Protein AF-A0A0W8DA77-F1 (afdb_monomer_lite)

Organism: Phytophthora nicotianae (NCBI:txid4792)

Radius of gyration: 33.04 Å; c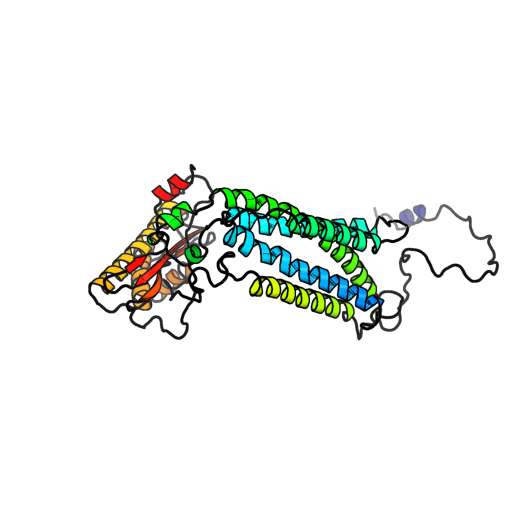hains: 1; bounding box: 84×85×84 Å

Foldseek 3Di:
DDDDPPVVVPVPPDDDDDDPPDDDDDDDDDPPDADDDDDDDPDCDPQRFQDDDAFDDCPDPVNVVLLVLLLVLLLLLQALLLLLQLQQCQFLVADVVLSVVLNVLLCVLVVCLVVLLCCLQVPADPRHRQVVLLVQLVVQLVVLVVVVVPDDQDGGQFQDLCVLADDPVPDDPVRVVSGDNCSNVCSVVVSVSSSRSSNSSSSNVSSSVVVLVVSLSNDRPVCRCVSVVSSVVSSNVSSVVSNVCCLVVSQDSSSVHCDSHNLWDFDWDFDADPDDDDFPLQVVQLVLQVVLLVVLQVVQQVCLQVVHFDFLVNSQVSSLQSNLVVCVVQQVFDPPDDSDPPVSVVSSCVFWVDRQKAWTTSDRRPDPVDDSPDTDDAATKMKGKDKTAADQPPPSHDNSNHGDIGIGMWIWGRHNNGIDTPCVVDDSDPVVSVVVVVD

pLDDT: mean 83.68, std 18.32, range [27.94, 98.62]

Secondary structure (DSSP, 8-state):
-PPPTHHHHTTS-------------------SS--------S---GGG-SSSSPPPPTTSHHHHHHHHHHHHHHHHHHHHHHHHIIIIIIIT---HHHHHHHHHHHHHHHHTHHHHHHHHHHS-BTTBSSHHHHHHHHHHHHHHHHHHHHSPPPPPSSSSGGGGGS-GGG--HHHHHT--TTSGGGTHHHHHHHHHHHHHHHHHHHHHHHHHHHHHTTS-GGGTTHHHHHHHHHHHHHHHHHHHHHHHHS-SGGGTTTTTTTT----------SSSPPPHHHHHHHHHHHHHHHHHHHHHHHHHHTT---BHHHHHHHHHHHHHHHHHHTTSS--SS-TT-HHHHHHHHHH--S-S--B-SSSTT--TTS-TTSBP-TT-EEEE--EEE--TT-TTS-GGGTT-EEE--EEEEEETTEEEETTTTS--SHHHHHHTT--

Sequence (439 aa):
MTLTDDTVKAVLEDRPSRLSDLKPTQSETAYSNLASPGKPGNIELENGALREGKPLQLLSKECIGLLAQYAGVGFLAGVIPGVIYPVLQGYLNAEGTIVVSATVLVQIPWCYKMFFGVISDCFPIMGYRRRPYMVLGWVFCVVILFIMAVMSVPDPYYGDSAMHNIDEEDWTAEQIASINESASSSAGKYVVPMMLASFGYLLCEVAADAMVVEYAQREPIEQRGRVQTAVYAVKTSFTAVGAAVIAFFMNGEEYAGCEVGGGYASDITRTWPVGGKLSSGQEMMYEFVLDVQKKCLEHLRTMIENKEPITLNELHDYSVDIMMKRMLELGILKNKSGPFSRSAIREFQKYNPTHIGHYLGMDTHDTPHVTRSAPLVPGMVVTVEPGIYLPKNDFDLPEEFRGIGIRIEDDVVITDSGIEITTTKVPKELDAMEALRYE

Structure (mmCIF, N/CA/C/O backbone):
data_AF-A0A0W8DA77-F1
#
_entry.id   AF-A0A0W8DA77-F1
#
loop_
_atom_site.group_PDB
_atom_site.id
_atom_site.type_symbol
_atom_site.label_atom_id
_atom_site.label_alt_id
_atom_site.label_comp_id
_atom_site.label_asym_id
_atom_site.label_entity_id
_atom_site.label_seq_id
_atom_site.pdbx_PDB_ins_code
_atom_site.Cartn_x
_atom_site.Cartn_y
_atom_site.Cartn_z
_atom_site.occupancy
_atom_site.B_iso_or_equiv
_atom_site.auth_seq_id
_atom_site.auth_comp_id
_atom_site.auth_asym_id
_atom_site.auth_atom_id
_atom_site.pdbx_PDB_model_num
ATOM 1 N N . MET A 1 1 ? 39.420 55.367 -14.900 1.00 38.47 1 MET A N 1
ATOM 2 C CA . MET A 1 1 ? 40.381 55.113 -15.989 1.00 38.47 1 MET A CA 1
ATOM 3 C C . MET A 1 1 ? 39.875 53.888 -16.726 1.00 38.47 1 MET A C 1
ATOM 5 O O . MET A 1 1 ? 39.906 52.795 -16.182 1.00 38.47 1 MET A O 1
ATOM 9 N N . THR A 1 2 ? 39.224 54.127 -17.856 1.00 36.66 2 THR A N 1
ATOM 10 C CA . THR A 1 2 ? 38.581 53.140 -18.726 1.00 36.66 2 THR A CA 1
ATOM 11 C C . THR A 1 2 ? 39.666 52.345 -19.447 1.00 36.66 2 THR A C 1
ATOM 13 O O . THR A 1 2 ? 40.541 52.947 -20.063 1.00 36.66 2 THR A O 1
ATOM 16 N N . LEU A 1 3 ? 39.634 51.017 -19.344 1.00 36.22 3 LEU A N 1
ATOM 17 C CA . LEU A 1 3 ? 40.482 50.138 -20.150 1.00 36.22 3 LEU A CA 1
ATOM 18 C C . LEU A 1 3 ? 39.774 49.875 -21.484 1.00 36.22 3 LEU A C 1
ATOM 20 O O . LEU A 1 3 ? 38.589 49.548 -21.501 1.00 36.22 3 LEU A O 1
ATOM 24 N N . THR A 1 4 ? 40.492 50.093 -22.583 1.00 45.09 4 THR A N 1
ATOM 25 C CA . THR A 1 4 ? 40.038 49.952 -23.970 1.00 45.09 4 THR A CA 1
ATOM 26 C C . THR A 1 4 ? 40.222 48.525 -24.503 1.00 45.09 4 THR A C 1
ATOM 28 O O . THR A 1 4 ? 41.074 47.766 -24.033 1.00 45.09 4 THR A O 1
ATOM 31 N N . ASP A 1 5 ? 39.426 48.203 -25.527 1.00 49.69 5 ASP A N 1
ATOM 32 C CA . ASP A 1 5 ? 39.249 46.908 -26.214 1.00 49.69 5 ASP A CA 1
ATOM 33 C C . ASP A 1 5 ? 40.519 46.261 -26.815 1.00 49.69 5 ASP A C 1
ATOM 35 O O . ASP A 1 5 ? 40.491 45.112 -27.257 1.00 49.69 5 ASP A O 1
ATOM 39 N N . ASP A 1 6 ? 41.662 46.946 -26.815 1.00 44.59 6 ASP A N 1
ATOM 40 C CA . ASP A 1 6 ? 42.873 46.465 -27.496 1.00 44.59 6 ASP A CA 1
ATOM 41 C C . ASP A 1 6 ? 43.703 45.471 -26.669 1.00 44.59 6 ASP A C 1
ATOM 43 O O . ASP A 1 6 ? 44.534 44.746 -27.214 1.00 44.59 6 ASP A O 1
ATOM 47 N N . THR A 1 7 ? 43.445 45.351 -25.362 1.00 41.44 7 THR A N 1
ATOM 48 C CA . THR A 1 7 ? 44.176 44.388 -24.509 1.00 41.44 7 THR A CA 1
ATOM 49 C C . THR A 1 7 ? 43.669 42.949 -24.681 1.00 41.44 7 THR A C 1
ATOM 51 O O . THR A 1 7 ? 44.394 41.998 -24.399 1.00 41.44 7 THR A O 1
ATOM 54 N N . VAL A 1 8 ? 42.441 42.765 -25.183 1.00 43.12 8 VAL A N 1
ATOM 55 C CA . VAL A 1 8 ? 41.828 41.436 -25.367 1.00 43.12 8 VAL A CA 1
ATOM 56 C C . VAL A 1 8 ? 42.231 40.800 -26.707 1.00 43.12 8 VAL A C 1
ATOM 58 O O . VAL A 1 8 ? 42.289 39.576 -26.813 1.00 43.12 8 VAL A O 1
ATOM 61 N N . LYS A 1 9 ? 42.606 41.598 -27.717 1.00 38.81 9 LYS A N 1
ATOM 62 C CA . LYS A 1 9 ? 43.038 41.087 -29.033 1.00 38.81 9 LYS A CA 1
ATOM 63 C C . LYS A 1 9 ? 44.449 40.488 -29.057 1.00 38.81 9 LYS A C 1
ATOM 65 O O . LYS A 1 9 ? 44.725 39.648 -29.905 1.00 38.81 9 LYS A O 1
ATOM 70 N N . ALA A 1 10 ? 45.323 40.845 -28.119 1.00 37.53 10 ALA A N 1
ATOM 71 C CA . ALA A 1 10 ? 46.729 40.428 -28.153 1.00 37.53 10 ALA A CA 1
ATOM 72 C C . ALA A 1 10 ? 46.992 38.968 -27.721 1.00 37.53 10 ALA A C 1
ATOM 74 O O . ALA A 1 10 ? 48.107 38.481 -27.883 1.00 37.53 10 ALA A O 1
ATOM 75 N N . VAL A 1 11 ? 45.995 38.249 -27.188 1.00 38.25 11 VAL A N 1
ATOM 76 C CA . VAL A 1 11 ? 46.166 36.848 -26.740 1.00 38.25 11 VAL A CA 1
ATOM 77 C C . VAL A 1 11 ? 45.735 35.829 -27.809 1.00 38.25 11 VAL A C 1
ATOM 79 O O . VAL A 1 11 ? 46.040 34.647 -27.685 1.00 38.25 11 VAL A O 1
ATOM 82 N N . LEU A 1 12 ? 45.068 36.259 -28.888 1.00 37.03 12 LEU A N 1
ATOM 83 C CA . LEU A 1 12 ? 44.444 35.346 -29.860 1.00 37.03 12 LEU A CA 1
ATOM 84 C C . LEU A 1 12 ? 45.179 35.189 -31.204 1.00 37.03 12 LEU A C 1
ATOM 86 O O . LEU A 1 12 ? 44.728 34.389 -32.019 1.00 37.03 12 LEU A O 1
ATOM 90 N N . GLU A 1 13 ? 46.301 35.876 -31.448 1.00 42.59 13 GLU A N 1
ATOM 91 C CA . GLU A 1 13 ? 46.936 35.886 -32.784 1.00 42.59 13 GLU A CA 1
ATOM 92 C C . GLU A 1 13 ? 48.340 35.259 -32.905 1.00 42.59 13 GLU A C 1
ATOM 94 O O . GLU A 1 13 ? 48.890 35.258 -34.003 1.00 42.59 13 GLU A O 1
ATOM 99 N N . ASP A 1 14 ? 48.911 34.624 -31.875 1.00 35.22 14 ASP A N 1
ATOM 100 C CA . ASP A 1 14 ? 50.248 34.007 -31.994 1.00 35.22 14 ASP A CA 1
ATOM 101 C C . ASP A 1 14 ? 50.224 32.467 -31.912 1.00 35.22 14 ASP A C 1
ATOM 103 O O . ASP A 1 14 ? 50.446 31.876 -30.857 1.00 35.22 14 ASP A O 1
ATOM 107 N N . ARG A 1 15 ? 49.954 31.796 -33.044 1.00 32.62 15 ARG A N 1
ATOM 108 C CA . ARG A 1 15 ? 50.930 30.921 -33.743 1.00 32.62 15 ARG A CA 1
ATOM 109 C C . ARG A 1 15 ? 50.312 29.902 -34.715 1.00 32.62 15 ARG A C 1
ATOM 111 O O . ARG A 1 15 ? 49.228 29.378 -34.475 1.00 32.62 15 ARG A O 1
ATOM 118 N N . PRO A 1 16 ? 51.033 29.576 -35.809 1.00 42.09 16 PRO A N 1
ATOM 119 C CA . PRO A 1 16 ? 50.429 29.291 -37.102 1.00 42.09 16 PRO A CA 1
ATOM 120 C C . PRO A 1 16 ? 50.775 27.900 -37.673 1.00 42.09 16 PRO A C 1
ATOM 122 O O . PRO A 1 16 ? 51.660 27.190 -37.199 1.00 42.09 16 PRO A O 1
ATOM 125 N N . SER A 1 17 ? 50.097 27.570 -38.777 1.00 41.16 17 SER A N 1
ATOM 126 C CA . SER A 1 17 ? 50.655 26.882 -39.953 1.00 41.16 17 SER A CA 1
ATOM 127 C C . SER A 1 17 ? 51.470 25.599 -39.726 1.00 41.16 17 SER A C 1
ATOM 129 O O . SER A 1 17 ? 52.694 25.635 -39.628 1.00 41.16 17 SER A O 1
ATOM 131 N N . ARG A 1 18 ? 50.807 24.444 -39.802 1.00 31.98 18 ARG A N 1
ATOM 132 C CA . ARG A 1 18 ? 51.380 23.185 -40.317 1.00 31.98 18 ARG A CA 1
ATOM 133 C C . ARG A 1 18 ? 50.226 22.229 -40.583 1.00 31.98 18 ARG A C 1
ATOM 135 O O . ARG A 1 18 ? 49.787 21.591 -39.641 1.00 31.98 18 ARG A O 1
ATOM 142 N N . LEU A 1 19 ? 49.714 22.201 -41.819 1.00 32.22 19 LEU A N 1
ATOM 143 C CA . LEU A 1 19 ? 48.938 21.085 -42.414 1.00 32.22 19 LEU A CA 1
ATOM 144 C C . LEU A 1 19 ? 48.377 21.393 -43.824 1.00 32.22 19 LEU A C 1
ATOM 146 O O . LEU A 1 19 ? 47.554 20.638 -44.326 1.00 32.22 19 LEU A O 1
ATOM 150 N N . SER A 1 20 ? 48.818 22.458 -44.504 1.00 30.33 20 SER A N 1
ATOM 151 C CA . SER A 1 20 ? 48.301 22.839 -45.832 1.00 30.33 20 SER A CA 1
ATOM 152 C C . SER A 1 20 ? 48.878 22.060 -47.028 1.00 30.33 20 SER A C 1
ATOM 154 O O . SER A 1 20 ? 48.558 22.405 -48.159 1.00 30.33 20 SER A O 1
ATOM 156 N N . ASP A 1 21 ? 49.671 21.002 -46.823 1.00 34.00 21 ASP A N 1
ATOM 157 C CA . ASP A 1 21 ? 50.425 20.339 -47.906 1.00 34.00 21 ASP A CA 1
ATOM 158 C C . ASP A 1 21 ? 50.027 18.879 -48.181 1.00 34.00 21 ASP A C 1
ATOM 160 O O . ASP A 1 21 ? 50.888 18.021 -48.366 1.00 34.00 21 ASP A O 1
ATOM 164 N N . LEU A 1 22 ? 48.733 18.560 -48.274 1.00 29.78 22 LEU A N 1
ATOM 165 C CA . LEU A 1 22 ? 48.305 17.271 -48.839 1.00 29.78 22 LEU A CA 1
ATOM 166 C C . LEU A 1 22 ? 47.157 17.456 -49.840 1.00 29.78 22 LEU A C 1
ATOM 168 O O . LEU A 1 22 ? 46.012 17.715 -49.477 1.00 29.78 22 LEU A O 1
ATOM 172 N N . LYS A 1 23 ? 47.489 17.323 -51.132 1.00 30.36 23 LYS A N 1
ATOM 173 C CA . LYS A 1 23 ? 46.526 17.217 -52.241 1.00 30.36 23 LYS A CA 1
ATOM 174 C C . LYS A 1 23 ? 45.690 15.933 -52.097 1.00 30.36 23 LYS A C 1
ATOM 176 O O . LYS A 1 23 ? 46.239 14.918 -51.671 1.00 30.36 23 LYS A O 1
ATOM 181 N N . PRO A 1 24 ? 44.412 15.925 -52.515 1.00 30.72 24 PRO A N 1
ATOM 182 C CA . PRO A 1 24 ? 43.575 14.739 -52.409 1.00 30.72 24 PRO A CA 1
ATOM 183 C C . PRO A 1 24 ? 43.947 13.730 -53.502 1.00 30.72 24 PRO A C 1
ATOM 185 O O . PRO A 1 24 ? 43.727 13.962 -54.691 1.00 30.72 24 PRO A O 1
ATOM 188 N N . THR A 1 25 ? 44.513 12.595 -53.100 1.00 28.47 25 THR A N 1
ATOM 189 C CA . THR A 1 25 ? 44.565 11.381 -53.920 1.00 28.47 25 THR A CA 1
ATOM 190 C C . THR A 1 25 ? 43.213 10.676 -53.878 1.00 28.47 25 THR A C 1
ATOM 192 O O . THR A 1 25 ? 42.658 10.436 -52.807 1.00 28.47 25 THR A O 1
ATOM 195 N N . GLN A 1 26 ? 42.700 10.340 -55.060 1.00 37.22 26 GLN A N 1
ATOM 196 C CA . GLN A 1 26 ? 41.547 9.472 -55.261 1.00 37.22 26 GLN A CA 1
ATOM 197 C C . GLN A 1 26 ? 41.806 8.083 -54.652 1.00 37.22 26 GLN A C 1
ATOM 199 O O . GLN A 1 26 ? 42.664 7.351 -55.136 1.00 37.22 26 GLN A O 1
ATOM 204 N N . SER A 1 27 ? 41.028 7.697 -53.642 1.00 27.94 27 SER A N 1
ATOM 205 C CA . SER A 1 27 ? 40.621 6.301 -53.460 1.00 27.94 27 SER A CA 1
ATOM 206 C C . SER A 1 27 ? 39.278 6.249 -52.735 1.00 27.94 27 SER A C 1
ATOM 208 O O . SER A 1 27 ? 39.169 6.574 -51.552 1.00 27.94 27 SER A O 1
ATOM 210 N N . GLU A 1 28 ? 38.254 5.869 -53.492 1.00 38.22 28 GLU A N 1
ATOM 211 C CA . GLU A 1 28 ? 36.926 5.496 -53.025 1.00 38.22 28 GLU A CA 1
ATOM 212 C C . GLU A 1 28 ? 36.981 4.325 -52.023 1.00 38.22 28 GLU A C 1
ATOM 214 O O . GLU A 1 28 ? 37.919 3.532 -52.007 1.00 38.22 28 GLU A O 1
ATOM 219 N N . THR A 1 29 ? 35.901 4.182 -51.246 1.00 35.69 29 THR A N 1
ATOM 220 C CA . THR A 1 29 ? 35.515 2.996 -50.450 1.00 35.69 29 THR A CA 1
ATOM 221 C C . THR A 1 29 ? 36.319 2.669 -49.181 1.00 35.69 29 THR A C 1
ATOM 223 O O . THR A 1 29 ? 37.005 1.658 -49.117 1.00 35.69 29 THR A O 1
ATOM 226 N N . ALA A 1 30 ? 36.148 3.450 -48.101 1.00 30.03 30 ALA A N 1
ATOM 227 C CA . ALA A 1 30 ? 36.545 2.988 -46.754 1.00 30.03 30 ALA A CA 1
ATOM 228 C C . ALA A 1 30 ? 35.842 3.655 -45.545 1.00 30.03 30 ALA A C 1
ATOM 230 O O . ALA A 1 30 ? 36.306 3.487 -44.422 1.00 30.03 30 ALA A O 1
ATOM 231 N N . TYR A 1 31 ? 34.742 4.405 -45.713 1.00 30.34 31 TYR A N 1
ATOM 232 C CA . TYR A 1 31 ? 34.215 5.271 -44.632 1.00 30.34 31 TYR A CA 1
ATOM 233 C C . TYR A 1 31 ? 32.778 4.991 -44.164 1.00 30.34 31 TYR A C 1
ATOM 235 O O . TYR A 1 31 ? 32.174 5.831 -43.507 1.00 30.34 31 TYR A O 1
ATOM 243 N N . SER A 1 32 ? 32.206 3.814 -44.430 1.00 34.44 32 SER A N 1
ATOM 244 C CA . SER A 1 32 ? 30.849 3.499 -43.946 1.00 34.44 32 SER A CA 1
ATOM 245 C C . SER A 1 32 ? 30.784 2.969 -42.505 1.00 34.44 32 SER A C 1
ATOM 247 O O . SER A 1 32 ? 29.686 2.762 -42.005 1.00 34.44 32 SER A O 1
ATOM 249 N N . ASN A 1 33 ? 31.912 2.746 -41.816 1.00 38.09 33 ASN A N 1
ATOM 250 C CA . ASN A 1 33 ? 31.926 2.102 -40.497 1.00 38.09 33 ASN A CA 1
ATOM 251 C C . ASN A 1 33 ? 33.029 2.676 -39.575 1.00 38.09 33 ASN A C 1
ATOM 253 O O . ASN A 1 33 ? 34.134 2.148 -39.616 1.00 38.09 33 ASN A O 1
ATOM 257 N N . LEU A 1 34 ? 32.750 3.719 -38.759 1.00 33.88 34 LEU A N 1
ATOM 258 C CA . LEU A 1 34 ? 33.209 3.899 -37.347 1.00 33.88 34 LEU A CA 1
ATOM 259 C C . LEU A 1 34 ? 32.938 5.314 -36.734 1.00 33.88 34 LEU A C 1
ATOM 261 O O . LEU A 1 34 ? 33.344 6.327 -37.284 1.00 33.88 34 LEU A O 1
ATOM 265 N N . ALA A 1 35 ? 32.311 5.294 -35.540 1.00 35.97 35 ALA A N 1
ATOM 266 C CA . ALA A 1 35 ? 32.388 6.132 -34.312 1.00 35.97 35 ALA A CA 1
ATOM 267 C C . ALA A 1 35 ? 32.201 7.686 -34.259 1.00 35.97 35 ALA A C 1
ATOM 269 O O . ALA A 1 35 ? 33.035 8.450 -34.718 1.00 35.97 35 ALA A O 1
ATOM 270 N N . SER A 1 36 ? 31.202 8.097 -33.440 1.00 37.12 36 SER A N 1
ATOM 271 C CA . SER A 1 36 ? 30.837 9.434 -32.886 1.00 37.12 36 SER A CA 1
ATOM 272 C C . SER A 1 36 ? 30.556 10.598 -33.854 1.00 37.12 36 SER A C 1
ATOM 274 O O . SER A 1 36 ? 31.441 10.971 -34.615 1.00 37.12 36 SER A O 1
ATOM 276 N N . PRO A 1 37 ? 29.396 11.287 -33.749 1.00 37.38 37 PRO A N 1
ATOM 277 C CA . PRO A 1 37 ? 29.195 12.532 -34.479 1.00 37.38 37 PRO A CA 1
ATOM 278 C C . PRO A 1 37 ? 30.119 13.613 -33.901 1.00 37.38 37 PRO A C 1
ATOM 280 O O . PRO A 1 37 ? 30.075 13.912 -32.705 1.00 37.38 37 PRO A O 1
ATOM 283 N N . GLY A 1 38 ? 30.968 14.194 -34.752 1.00 36.41 38 GLY A N 1
ATOM 284 C CA . GLY A 1 38 ? 31.579 15.490 -34.468 1.00 36.41 38 GLY A CA 1
ATOM 285 C C . GLY A 1 38 ? 30.483 16.536 -34.249 1.00 36.41 38 GLY A C 1
ATOM 286 O O . GLY A 1 38 ? 29.369 16.372 -34.748 1.00 36.41 38 GLY A O 1
ATOM 287 N N . LYS A 1 39 ? 30.780 17.593 -33.476 1.00 35.09 39 LYS A N 1
ATOM 288 C CA . LYS A 1 39 ? 29.861 18.728 -33.276 1.00 35.09 39 LYS A CA 1
ATOM 289 C C . LYS A 1 39 ? 29.259 19.123 -34.632 1.00 35.09 39 LYS A C 1
ATOM 291 O O . LYS A 1 39 ? 30.047 19.425 -35.532 1.00 35.09 39 LYS A O 1
ATOM 296 N N . PRO A 1 40 ? 27.926 19.108 -34.803 1.00 41.94 40 PRO A N 1
ATOM 297 C CA . PRO A 1 40 ? 27.351 19.469 -36.080 1.00 41.94 40 PRO A CA 1
ATOM 298 C C . PRO A 1 40 ? 27.663 20.948 -36.309 1.00 41.94 40 PRO A C 1
ATOM 300 O O . PRO A 1 40 ? 27.264 21.809 -35.525 1.00 41.94 40 PRO A O 1
ATOM 303 N N . GLY A 1 41 ? 28.402 21.246 -37.380 1.00 41.53 41 GLY A N 1
ATOM 304 C CA . GLY A 1 41 ? 28.191 22.519 -38.060 1.00 41.53 41 GLY A CA 1
ATOM 305 C C . GLY A 1 41 ? 26.709 22.605 -38.423 1.00 41.53 41 GLY A C 1
ATOM 306 O O . GLY A 1 41 ? 26.077 21.562 -38.575 1.00 41.53 41 GLY A O 1
ATOM 307 N N . ASN A 1 42 ? 26.146 23.811 -38.494 1.00 42.03 42 ASN A N 1
ATOM 308 C CA . ASN A 1 42 ? 24.741 24.043 -38.844 1.00 42.03 42 ASN A CA 1
ATOM 309 C C . ASN A 1 42 ? 24.370 23.325 -40.155 1.00 42.03 42 ASN A C 1
ATOM 311 O O . ASN A 1 42 ? 24.496 23.888 -41.239 1.00 42.03 42 ASN A O 1
ATOM 315 N N . ILE A 1 43 ? 23.930 22.077 -40.050 1.00 50.56 43 ILE A N 1
ATOM 316 C CA . ILE A 1 43 ? 23.289 21.316 -41.107 1.00 50.56 43 ILE A CA 1
ATOM 317 C C . ILE A 1 43 ? 21.829 21.307 -40.678 1.00 50.56 43 ILE A C 1
ATOM 319 O O . ILE A 1 43 ? 21.446 20.565 -39.775 1.00 50.56 43 ILE A O 1
ATOM 323 N N . GLU A 1 44 ? 21.027 22.197 -41.262 1.00 50.56 44 GLU A N 1
ATOM 324 C CA . GLU A 1 44 ? 19.575 22.045 -41.224 1.00 50.56 44 GLU A CA 1
ATOM 325 C C . GLU A 1 44 ? 19.248 20.749 -41.966 1.00 50.56 44 GLU A C 1
ATOM 327 O O . GLU A 1 44 ? 19.236 20.690 -43.194 1.00 50.56 44 GLU A O 1
ATOM 332 N N . LEU A 1 45 ? 19.075 19.670 -41.209 1.00 60.75 45 LEU A N 1
ATOM 333 C CA . LEU A 1 45 ? 18.647 18.391 -41.747 1.00 60.75 45 LEU A CA 1
ATOM 334 C C . LEU A 1 45 ? 17.198 18.535 -42.222 1.00 60.75 45 LEU A C 1
ATOM 336 O O . LEU A 1 45 ? 16.360 19.091 -41.503 1.00 60.75 45 LEU A O 1
ATOM 340 N N . GLU A 1 46 ? 16.910 18.058 -43.437 1.00 56.97 46 GLU A N 1
ATOM 341 C CA . GLU A 1 46 ? 15.594 18.190 -44.075 1.00 56.97 46 GLU A CA 1
ATOM 342 C C . GLU A 1 46 ? 14.448 17.839 -43.107 1.00 56.97 46 GLU A C 1
ATOM 344 O O . GLU A 1 46 ? 14.486 16.835 -42.390 1.00 56.97 46 GLU A O 1
ATOM 349 N N . ASN A 1 47 ? 13.398 18.667 -43.109 1.00 65.06 47 ASN A N 1
ATOM 350 C CA . ASN A 1 47 ? 12.146 18.449 -42.370 1.00 65.06 47 ASN A CA 1
ATOM 351 C C . ASN A 1 47 ? 12.272 18.446 -40.830 1.00 65.06 47 ASN A C 1
ATOM 353 O O . ASN A 1 47 ? 11.424 17.891 -40.120 1.00 65.06 47 ASN A O 1
ATOM 357 N N . GLY A 1 48 ? 13.317 19.089 -40.296 1.00 72.25 48 GLY A N 1
ATOM 358 C CA . GLY A 1 48 ? 13.459 19.387 -38.869 1.00 72.25 48 GLY A CA 1
ATOM 359 C C . GLY A 1 48 ? 14.029 18.253 -38.016 1.00 72.25 48 GLY A C 1
ATOM 360 O O . GLY A 1 48 ? 13.909 18.328 -36.793 1.00 72.25 48 GLY A O 1
ATOM 361 N N . ALA A 1 49 ? 14.624 17.213 -38.612 1.00 79.62 49 ALA A N 1
ATOM 362 C CA . ALA A 1 49 ? 15.331 16.153 -37.884 1.00 79.62 49 ALA A CA 1
ATOM 363 C C . ALA A 1 49 ? 16.565 16.698 -37.129 1.00 79.62 49 ALA A C 1
ATOM 365 O O . ALA A 1 49 ? 17.188 17.668 -37.548 1.00 79.62 49 ALA A O 1
ATOM 366 N N . LEU A 1 50 ? 16.927 16.074 -36.003 1.00 79.88 50 LEU A N 1
ATOM 367 C CA . LEU A 1 50 ? 18.056 16.498 -35.156 1.00 79.88 50 LEU A CA 1
ATOM 368 C C . LEU A 1 50 ? 19.342 15.701 -35.424 1.00 79.88 50 LEU A C 1
ATOM 370 O O . LEU A 1 50 ? 20.410 16.071 -34.936 1.00 79.88 50 LEU A O 1
ATOM 374 N N . ARG A 1 51 ? 19.249 14.589 -36.161 1.00 81.94 51 ARG A N 1
ATOM 375 C CA . ARG A 1 51 ? 20.379 13.720 -36.500 1.00 81.94 51 ARG A CA 1
ATOM 376 C C . ARG A 1 51 ? 20.207 13.096 -37.880 1.00 81.94 51 ARG A C 1
ATOM 378 O O . ARG A 1 51 ? 19.098 12.740 -38.267 1.00 81.94 51 ARG A O 1
ATOM 385 N N . GLU A 1 52 ? 21.317 12.938 -38.598 1.00 77.38 52 GLU A N 1
ATOM 386 C CA . GLU A 1 52 ? 21.344 12.286 -39.908 1.00 77.38 52 GLU A CA 1
ATOM 387 C C . GLU A 1 52 ? 20.880 10.823 -39.837 1.00 77.38 52 GLU A C 1
ATOM 389 O O . GLU A 1 52 ? 21.180 10.088 -38.888 1.00 77.38 52 GLU A O 1
ATOM 394 N N . GLY A 1 53 ? 20.181 10.385 -40.884 1.00 81.06 53 GLY A N 1
ATOM 395 C CA . GLY A 1 53 ? 19.697 9.018 -41.048 1.00 81.06 53 GLY A CA 1
ATOM 396 C C . GLY A 1 53 ? 18.196 8.955 -41.314 1.00 81.06 53 GLY A C 1
ATOM 397 O O . GLY A 1 53 ? 17.450 9.878 -41.010 1.00 81.06 53 GLY A O 1
ATOM 398 N N . LYS A 1 54 ? 17.741 7.843 -41.900 1.00 84.31 54 LYS A N 1
ATOM 399 C CA . LYS A 1 54 ? 16.309 7.625 -42.135 1.00 84.31 54 LYS A CA 1
ATOM 400 C C . LYS A 1 54 ? 15.585 7.348 -40.807 1.00 84.31 54 LYS A C 1
ATOM 402 O O . LYS A 1 54 ? 16.167 6.670 -39.950 1.00 84.31 54 LYS A O 1
ATOM 407 N N . PRO A 1 55 ? 14.326 7.799 -40.654 1.00 86.94 55 PRO A N 1
ATOM 408 C CA . PRO A 1 55 ? 13.484 7.421 -39.525 1.00 86.94 55 PRO A CA 1
ATOM 409 C C . PRO A 1 55 ? 13.377 5.902 -39.405 1.00 86.94 55 PRO A C 1
ATOM 411 O O . PRO A 1 55 ? 13.277 5.192 -40.412 1.00 86.94 55 PRO A O 1
ATOM 414 N N . LEU A 1 56 ? 13.394 5.400 -38.171 1.00 89.19 56 LEU A N 1
ATOM 415 C CA . LEU A 1 56 ? 13.274 3.971 -37.916 1.00 89.19 56 LEU A CA 1
ATOM 416 C C . LEU A 1 56 ? 11.860 3.502 -38.284 1.00 89.19 56 LEU A C 1
ATOM 418 O O . LEU A 1 56 ? 10.864 3.971 -37.738 1.00 89.19 56 LEU A O 1
ATOM 422 N N . GLN A 1 57 ? 11.765 2.549 -39.208 1.00 90.50 57 GLN A N 1
ATOM 423 C CA . GLN A 1 57 ? 10.479 1.962 -39.574 1.00 90.50 57 GLN A CA 1
ATOM 424 C C . GLN A 1 57 ? 10.045 0.956 -38.505 1.00 90.50 57 GLN A C 1
ATOM 426 O O . GLN A 1 57 ? 10.809 0.050 -38.173 1.00 90.50 57 GLN A O 1
ATOM 431 N N . LEU A 1 58 ? 8.806 1.064 -38.017 1.00 88.25 58 LEU A N 1
ATOM 432 C CA . LEU A 1 58 ? 8.300 0.215 -36.926 1.00 88.25 58 LEU A CA 1
ATOM 433 C C . LEU A 1 58 ? 8.324 -1.290 -37.243 1.00 88.25 58 LEU A C 1
ATOM 435 O 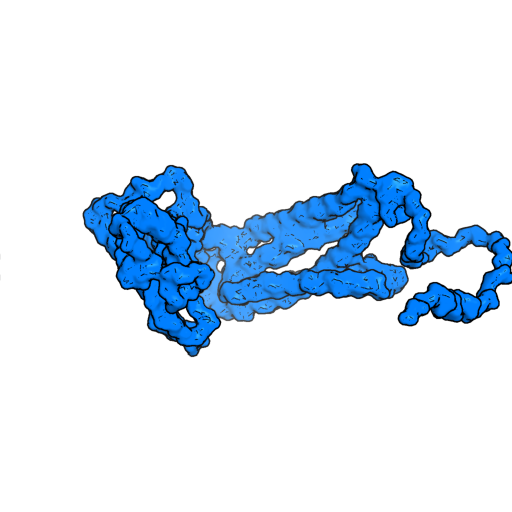O . LEU A 1 58 ? 8.542 -2.103 -36.355 1.00 88.25 58 LEU A O 1
ATOM 439 N N . LEU A 1 59 ? 8.144 -1.663 -38.512 1.00 90.56 59 LEU A N 1
ATOM 440 C CA . LEU A 1 59 ? 8.166 -3.062 -38.963 1.00 90.56 59 LEU A CA 1
ATOM 441 C C . LEU A 1 59 ? 9.559 -3.536 -39.412 1.00 90.56 59 LEU A C 1
ATOM 443 O O . LEU A 1 59 ? 9.704 -4.636 -39.942 1.00 90.56 59 LEU A O 1
ATOM 447 N N . SER A 1 60 ? 10.597 -2.715 -39.234 1.00 93.00 60 SER A N 1
ATOM 448 C CA . SER A 1 60 ? 11.971 -3.131 -39.525 1.00 93.00 60 SER A CA 1
ATOM 449 C C . SER A 1 60 ? 12.463 -4.155 -38.502 1.00 93.00 60 SER A C 1
ATOM 451 O O . SER A 1 60 ? 12.086 -4.116 -37.332 1.00 93.00 60 SER A O 1
ATOM 453 N N . LYS A 1 61 ? 13.379 -5.040 -38.918 1.00 91.88 61 LYS A N 1
ATOM 454 C CA . LYS A 1 61 ? 14.018 -6.021 -38.018 1.00 91.88 61 LYS A CA 1
ATOM 455 C C . LYS A 1 61 ? 14.687 -5.355 -36.811 1.00 91.88 61 LYS A C 1
ATOM 457 O O . LYS A 1 61 ? 14.663 -5.896 -35.712 1.00 91.88 61 LYS A O 1
ATOM 462 N N . GLU A 1 62 ? 15.265 -4.176 -37.022 1.00 89.12 62 GLU A N 1
ATOM 463 C CA . GLU A 1 62 ? 15.933 -3.381 -35.989 1.00 89.12 62 GLU A CA 1
ATOM 464 C C . GLU A 1 62 ? 14.937 -2.858 -34.951 1.00 89.12 62 GLU A C 1
ATOM 466 O O . GLU A 1 62 ? 15.178 -2.994 -33.752 1.00 89.12 62 GLU A O 1
ATOM 471 N N . CYS A 1 63 ? 13.796 -2.323 -35.399 1.00 92.19 63 CYS A N 1
ATOM 472 C CA . CYS A 1 63 ? 12.743 -1.870 -34.497 1.00 92.19 63 CYS A CA 1
ATOM 473 C C . CYS A 1 63 ? 12.083 -3.040 -33.769 1.00 92.19 63 CYS A C 1
ATOM 475 O O . CYS A 1 63 ? 11.894 -2.958 -32.565 1.00 92.19 63 CYS A O 1
ATOM 477 N N . ILE A 1 64 ? 11.818 -4.158 -34.450 1.00 94.25 64 ILE A N 1
ATOM 478 C CA . ILE A 1 64 ? 11.265 -5.362 -33.814 1.00 94.25 64 ILE A CA 1
ATOM 479 C C . ILE A 1 64 ? 12.194 -5.866 -32.704 1.00 94.25 64 ILE A C 1
ATOM 481 O O . ILE A 1 64 ? 11.718 -6.179 -31.618 1.00 94.25 64 ILE A O 1
ATOM 485 N N . GLY A 1 65 ? 13.511 -5.894 -32.935 1.00 92.69 65 GLY A N 1
ATOM 486 C CA . GLY A 1 65 ? 14.482 -6.251 -31.896 1.00 92.69 65 GLY A CA 1
ATOM 487 C C . GLY A 1 65 ? 14.454 -5.288 -30.704 1.00 92.69 65 GLY A C 1
ATOM 488 O O . GLY A 1 65 ? 14.466 -5.729 -29.557 1.00 92.69 65 GLY A O 1
ATOM 489 N N . LEU A 1 66 ? 14.353 -3.981 -30.966 1.00 93.62 66 LEU A N 1
ATOM 490 C CA . LEU A 1 66 ? 14.211 -2.962 -29.924 1.00 93.62 66 LEU A CA 1
ATOM 491 C C . LEU A 1 66 ? 12.891 -3.108 -29.150 1.00 93.62 66 LEU A C 1
ATOM 493 O O . LEU A 1 66 ? 12.883 -3.011 -27.931 1.00 93.62 66 LEU A O 1
ATOM 497 N N . LEU A 1 67 ? 11.772 -3.376 -29.818 1.00 96.31 67 LEU A N 1
ATOM 498 C CA . LEU A 1 67 ? 10.483 -3.574 -29.155 1.00 96.31 67 LEU A CA 1
ATOM 499 C C . LEU A 1 67 ? 10.464 -4.876 -28.342 1.00 96.31 67 LEU A C 1
ATOM 501 O O . LEU A 1 67 ? 9.966 -4.874 -27.223 1.00 96.31 67 LEU A O 1
ATOM 505 N N . ALA A 1 68 ? 11.057 -5.962 -28.848 1.00 95.44 68 ALA A N 1
ATOM 506 C CA . ALA A 1 68 ? 11.172 -7.230 -28.123 1.00 95.44 68 ALA A CA 1
ATOM 507 C C . ALA A 1 68 ? 11.987 -7.086 -26.824 1.00 95.44 68 ALA A C 1
ATOM 509 O O . ALA A 1 68 ? 11.609 -7.627 -25.788 1.00 95.44 68 ALA A O 1
ATOM 510 N N . GLN A 1 69 ? 13.064 -6.297 -26.858 1.00 94.62 69 GLN A N 1
ATOM 511 C CA . GLN A 1 69 ? 13.823 -5.902 -25.669 1.00 94.62 69 GLN A CA 1
ATOM 512 C C . GLN A 1 69 ? 12.925 -5.228 -24.621 1.00 94.62 69 GLN A C 1
ATOM 514 O O . GLN A 1 69 ? 12.919 -5.630 -23.459 1.00 94.62 69 GLN A O 1
ATOM 519 N N . TYR A 1 70 ? 12.169 -4.201 -25.024 1.00 96.81 70 TYR A N 1
ATOM 520 C CA . TYR A 1 70 ? 11.288 -3.464 -24.113 1.00 96.81 70 TYR A CA 1
ATOM 521 C C . TYR A 1 70 ? 10.104 -4.293 -23.627 1.00 96.81 70 TYR A C 1
ATOM 523 O O . TYR A 1 70 ? 9.658 -4.086 -22.503 1.00 96.81 70 TYR A O 1
ATOM 531 N N . ALA A 1 71 ? 9.632 -5.249 -24.426 1.00 97.88 71 ALA A N 1
ATOM 532 C CA . ALA A 1 71 ? 8.664 -6.243 -23.989 1.00 97.88 71 ALA A CA 1
ATOM 533 C C . ALA A 1 71 ? 9.236 -7.098 -22.846 1.00 97.88 71 ALA A C 1
ATOM 535 O O . ALA A 1 71 ? 8.596 -7.238 -21.809 1.00 97.88 71 ALA A O 1
ATOM 536 N N . GLY A 1 72 ? 10.471 -7.595 -22.984 1.00 96.88 72 GLY A N 1
ATOM 537 C CA . GLY A 1 72 ? 11.150 -8.349 -21.925 1.00 96.88 72 GLY A CA 1
ATOM 538 C C . GLY A 1 72 ? 11.374 -7.527 -20.651 1.00 96.88 72 GLY A C 1
ATOM 539 O O . GLY A 1 72 ? 11.062 -7.989 -19.555 1.00 96.88 72 GLY A O 1
ATOM 540 N N . VAL A 1 73 ? 11.870 -6.292 -20.787 1.00 96.50 73 VAL A N 1
ATOM 541 C CA . VAL A 1 73 ? 12.045 -5.362 -19.655 1.00 96.50 73 VAL A CA 1
ATOM 542 C C . VAL A 1 73 ? 10.703 -5.061 -18.985 1.00 96.50 73 VAL A C 1
ATOM 544 O O . VAL A 1 73 ? 10.602 -5.117 -17.764 1.00 96.50 73 VAL A O 1
ATOM 547 N N . GLY A 1 74 ? 9.670 -4.760 -19.777 1.00 97.00 74 GLY A N 1
ATOM 548 C CA . GLY A 1 74 ? 8.321 -4.492 -19.290 1.00 97.00 74 GLY A CA 1
ATOM 549 C C . GLY A 1 74 ? 7.766 -5.668 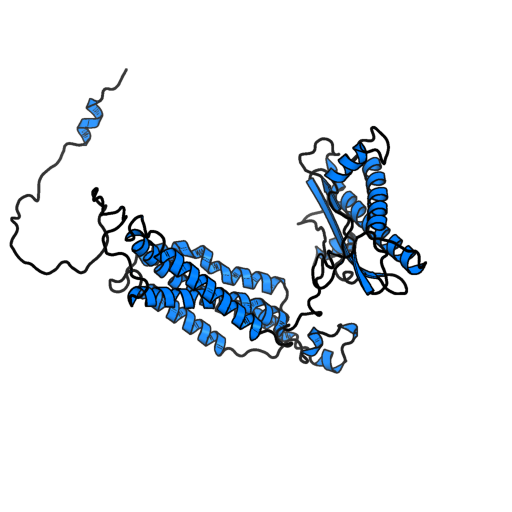-18.495 1.00 97.00 74 GLY A C 1
ATOM 550 O O . GLY A 1 74 ? 7.313 -5.472 -17.371 1.00 97.00 74 GLY A O 1
ATOM 551 N N . PHE A 1 75 ? 7.881 -6.882 -19.038 1.00 97.69 75 PHE A N 1
ATOM 552 C CA . PHE A 1 75 ? 7.440 -8.113 -18.386 1.00 97.69 75 PHE A CA 1
ATOM 553 C C . PHE A 1 75 ? 8.117 -8.321 -17.029 1.00 97.69 75 PHE A C 1
ATOM 555 O O . PHE A 1 75 ? 7.426 -8.493 -16.028 1.00 97.69 75 PHE A O 1
ATOM 562 N N . LEU A 1 76 ? 9.449 -8.221 -16.962 1.00 96.38 76 LEU A N 1
ATOM 563 C CA . LEU A 1 76 ? 10.180 -8.369 -15.698 1.00 96.38 76 LEU A CA 1
ATOM 564 C C . LEU A 1 76 ? 9.870 -7.259 -14.690 1.00 96.38 76 LEU A C 1
ATOM 566 O O . LEU A 1 76 ? 9.778 -7.542 -13.498 1.00 96.38 76 LEU A O 1
ATOM 570 N N . ALA A 1 77 ? 9.653 -6.027 -15.154 1.00 94.19 77 ALA A N 1
ATOM 571 C CA . ALA A 1 77 ? 9.237 -4.918 -14.299 1.00 94.19 77 ALA A CA 1
ATOM 572 C C . ALA A 1 77 ? 7.822 -5.104 -13.717 1.00 94.19 77 ALA A C 1
ATOM 574 O O . ALA A 1 77 ? 7.517 -4.504 -12.691 1.00 94.19 77 ALA A O 1
ATOM 575 N N . GLY A 1 78 ? 6.970 -5.921 -14.349 1.00 94.44 78 GLY A N 1
ATOM 576 C CA . GLY A 1 78 ? 5.683 -6.341 -13.785 1.00 94.44 78 GLY A CA 1
ATOM 577 C C . GLY A 1 78 ? 5.809 -7.548 -12.852 1.00 94.44 78 GLY A C 1
ATOM 578 O O . GLY A 1 78 ? 5.234 -7.555 -11.770 1.00 94.44 78 GLY A O 1
ATOM 579 N N . VAL A 1 79 ? 6.594 -8.553 -13.253 1.00 95.56 79 VAL A N 1
ATOM 580 C CA . VAL A 1 79 ? 6.751 -9.819 -12.521 1.00 95.56 79 VAL A CA 1
ATOM 581 C C . VAL A 1 79 ? 7.530 -9.644 -11.220 1.00 95.56 79 VAL A C 1
ATOM 583 O O . VAL A 1 79 ? 7.025 -10.011 -10.168 1.00 95.56 79 VAL A O 1
ATOM 586 N N . ILE A 1 80 ? 8.749 -9.090 -11.260 1.00 94.19 80 ILE A N 1
ATOM 587 C CA . ILE A 1 80 ? 9.651 -9.108 -10.095 1.00 94.19 80 ILE A CA 1
ATOM 588 C C . ILE A 1 80 ? 9.040 -8.376 -8.888 1.00 94.19 80 ILE A C 1
ATOM 590 O O . ILE A 1 80 ? 9.017 -8.966 -7.811 1.00 94.19 80 ILE A O 1
ATOM 594 N N . PRO A 1 81 ? 8.494 -7.150 -9.023 1.00 92.06 81 PRO A N 1
ATOM 595 C CA . PRO A 1 81 ? 7.800 -6.503 -7.912 1.00 92.06 81 PRO A CA 1
ATOM 596 C C . PRO A 1 81 ? 6.510 -7.229 -7.511 1.00 92.06 81 PRO A C 1
ATOM 598 O O . PRO A 1 81 ? 6.200 -7.292 -6.326 1.00 92.06 81 PRO A O 1
ATOM 601 N N . GLY A 1 82 ? 5.779 -7.793 -8.480 1.00 91.25 82 GLY A N 1
ATOM 602 C CA . GLY A 1 82 ? 4.517 -8.492 -8.234 1.00 91.25 82 GLY A CA 1
ATOM 603 C C . GLY A 1 82 ? 4.669 -9.739 -7.360 1.00 91.25 82 GLY A C 1
ATOM 604 O O . GLY A 1 82 ? 3.797 -10.015 -6.547 1.00 91.25 82 GLY A O 1
ATOM 605 N N . VAL A 1 83 ? 5.789 -10.458 -7.469 1.00 92.06 83 VAL A N 1
ATOM 606 C CA . VAL A 1 83 ? 6.067 -11.687 -6.697 1.00 92.06 83 VAL A CA 1
ATOM 607 C C . VAL A 1 83 ? 6.320 -11.413 -5.207 1.00 92.06 83 VAL A C 1
ATOM 609 O O . VAL A 1 83 ? 6.156 -12.313 -4.385 1.00 92.06 83 VAL A O 1
ATOM 612 N N . ILE A 1 84 ? 6.707 -10.186 -4.836 1.00 92.00 84 ILE A N 1
ATOM 613 C CA . ILE A 1 84 ? 7.161 -9.865 -3.475 1.00 92.00 84 ILE A CA 1
ATOM 614 C C . ILE A 1 84 ? 6.077 -10.168 -2.439 1.00 92.00 84 ILE A C 1
ATOM 616 O O . ILE A 1 84 ? 6.363 -10.854 -1.463 1.00 92.00 84 ILE A O 1
ATOM 620 N N . TYR A 1 85 ? 4.850 -9.686 -2.643 1.00 88.88 85 TYR A N 1
ATOM 621 C CA . TYR A 1 85 ? 3.776 -9.901 -1.673 1.00 88.88 85 TYR A CA 1
ATOM 622 C C . TYR A 1 85 ? 3.344 -11.378 -1.592 1.00 88.88 85 TYR A C 1
ATOM 624 O O . TYR A 1 85 ? 3.458 -11.943 -0.503 1.00 88.88 85 TYR A O 1
ATOM 632 N N . PRO A 1 86 ? 2.955 -12.050 -2.697 1.00 89.50 86 PRO A N 1
ATOM 633 C CA . PRO A 1 86 ? 2.481 -13.433 -2.638 1.00 89.50 86 PRO A CA 1
ATOM 634 C C . PRO A 1 86 ? 3.515 -14.407 -2.058 1.00 89.50 86 PRO A C 1
ATOM 636 O O . PRO A 1 86 ? 3.164 -15.325 -1.325 1.00 89.50 86 PRO A O 1
ATOM 639 N N . VAL A 1 87 ? 4.810 -14.207 -2.340 1.00 90.69 87 VAL A N 1
ATOM 640 C CA . VAL A 1 87 ? 5.867 -15.102 -1.840 1.00 90.69 87 VAL A CA 1
ATOM 641 C C . VAL A 1 87 ? 6.339 -14.721 -0.445 1.00 90.69 87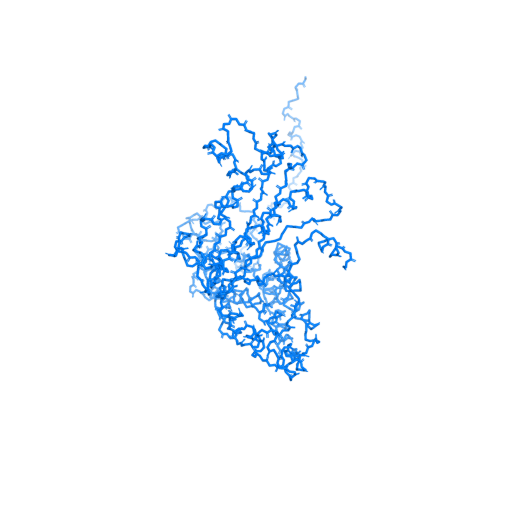 VAL A C 1
ATOM 643 O O . VAL A 1 87 ? 6.450 -15.592 0.412 1.00 90.69 87 VAL A O 1
ATOM 646 N N . LEU A 1 88 ? 6.680 -13.452 -0.203 1.00 90.56 88 LEU A N 1
ATOM 647 C CA . LEU A 1 88 ? 7.264 -13.078 1.085 1.00 90.56 88 LEU A CA 1
ATOM 648 C C . LEU A 1 88 ? 6.197 -12.993 2.171 1.00 90.56 88 LEU A C 1
ATOM 650 O O . LEU A 1 88 ? 6.412 -13.546 3.241 1.00 90.56 88 LEU A O 1
ATOM 654 N N . GLN A 1 89 ? 5.071 -12.330 1.905 1.00 87.31 89 GLN A N 1
ATOM 655 C CA . GLN A 1 89 ? 3.998 -12.188 2.888 1.00 87.31 89 GLN A CA 1
ATOM 656 C C . GLN A 1 89 ? 3.077 -13.404 2.877 1.00 87.31 89 GLN A C 1
ATOM 658 O O . GLN A 1 89 ? 2.859 -13.993 3.925 1.00 87.31 89 GLN A O 1
ATOM 663 N N . GLY A 1 90 ? 2.548 -13.781 1.711 1.00 84.62 90 GLY A N 1
ATOM 664 C CA . GLY A 1 90 ? 1.562 -14.859 1.619 1.00 84.62 90 GLY A CA 1
ATOM 665 C C . GLY A 1 90 ? 2.151 -16.210 2.012 1.00 84.62 90 GLY A C 1
ATOM 666 O O . GLY A 1 90 ? 1.789 -16.782 3.031 1.00 84.62 90 GLY A O 1
ATOM 667 N N . TYR A 1 91 ? 3.130 -16.677 1.242 1.00 89.94 91 TYR A N 1
ATOM 668 C CA . TYR A 1 91 ? 3.675 -18.026 1.390 1.00 89.94 91 TYR A CA 1
ATOM 669 C C . TYR A 1 91 ? 4.636 -18.189 2.582 1.00 89.94 91 TYR A C 1
ATOM 671 O O . TYR A 1 91 ? 4.599 -19.194 3.294 1.00 89.94 91 TYR A O 1
ATOM 679 N N . LEU A 1 92 ? 5.535 -17.221 2.810 1.00 90.88 92 LEU A N 1
ATOM 680 C CA . LEU A 1 92 ? 6.558 -17.309 3.866 1.00 90.88 92 LEU A CA 1
ATOM 681 C C . LEU A 1 92 ? 6.163 -16.626 5.184 1.00 90.88 92 LEU A C 1
ATOM 683 O O . LEU A 1 92 ? 6.897 -16.782 6.160 1.00 90.88 92 LEU A O 1
ATOM 687 N N . ASN A 1 93 ? 5.059 -15.872 5.217 1.00 87.06 93 ASN A N 1
ATOM 688 C CA . ASN A 1 93 ? 4.633 -15.059 6.362 1.00 87.06 93 ASN A CA 1
ATOM 689 C C . ASN A 1 93 ? 5.758 -14.173 6.933 1.00 87.06 93 ASN A C 1
ATOM 691 O O . ASN A 1 93 ? 6.025 -14.139 8.134 1.00 87.06 93 ASN A O 1
ATOM 695 N N . ALA A 1 94 ? 6.491 -13.498 6.047 1.00 85.62 94 ALA A N 1
ATOM 696 C CA . ALA A 1 94 ? 7.504 -12.530 6.438 1.00 85.62 94 ALA A CA 1
ATOM 697 C C . ALA A 1 94 ? 6.857 -11.319 7.121 1.00 85.62 94 ALA A C 1
ATOM 699 O O . ALA A 1 94 ? 5.742 -10.920 6.800 1.00 85.62 94 ALA A O 1
ATOM 700 N N . GLU A 1 95 ? 7.595 -10.690 8.030 1.00 81.25 95 GLU A N 1
ATOM 701 C CA . GLU A 1 95 ? 7.158 -9.445 8.650 1.00 81.25 95 GLU A CA 1
ATOM 702 C C . GLU A 1 95 ? 7.007 -8.334 7.595 1.00 81.25 95 GLU A C 1
ATOM 704 O O . GLU A 1 95 ? 7.825 -8.214 6.673 1.00 81.25 95 GLU A O 1
ATOM 709 N N . GLY A 1 96 ? 6.008 -7.463 7.755 1.00 76.00 96 GLY A N 1
ATOM 710 C CA . GLY A 1 96 ? 5.759 -6.361 6.822 1.00 76.00 96 GLY A CA 1
ATOM 711 C C . GLY A 1 96 ? 6.980 -5.455 6.601 1.00 76.00 96 GLY A C 1
ATOM 712 O O . GLY A 1 96 ? 7.206 -4.977 5.489 1.00 76.00 96 GLY A O 1
ATOM 713 N N . THR A 1 97 ? 7.840 -5.275 7.610 1.00 80.00 97 THR A N 1
ATOM 714 C CA . THR A 1 97 ? 9.103 -4.521 7.485 1.00 80.00 97 THR A CA 1
ATOM 715 C C . THR A 1 97 ? 10.073 -5.152 6.478 1.00 80.00 97 THR A C 1
ATOM 717 O O . THR A 1 97 ? 10.733 -4.429 5.720 1.00 80.00 97 THR A O 1
ATOM 720 N N . ILE A 1 98 ? 10.127 -6.487 6.395 1.00 83.88 98 ILE A N 1
ATOM 721 C CA . ILE A 1 98 ? 10.924 -7.234 5.410 1.00 83.88 98 ILE A CA 1
ATOM 722 C C . ILE A 1 98 ? 10.334 -7.046 4.013 1.00 83.88 98 ILE A C 1
ATOM 724 O O . ILE A 1 98 ? 11.083 -6.807 3.064 1.00 83.88 98 ILE A O 1
ATOM 728 N N . VAL A 1 99 ? 9.007 -7.099 3.880 1.00 85.25 99 VAL A N 1
ATOM 729 C CA . VAL A 1 99 ? 8.304 -6.902 2.603 1.00 85.25 99 VAL A CA 1
ATOM 730 C C . VAL A 1 99 ? 8.541 -5.494 2.061 1.00 85.25 99 VAL A C 1
ATOM 732 O O . VAL A 1 99 ? 8.971 -5.335 0.916 1.00 85.25 99 VAL A O 1
ATOM 735 N N . VAL A 1 100 ? 8.368 -4.464 2.895 1.00 85.75 100 VAL A N 1
ATOM 736 C CA . VAL A 1 100 ? 8.669 -3.077 2.512 1.00 85.75 100 VAL A CA 1
ATOM 737 C C . VAL A 1 100 ? 10.148 -2.934 2.147 1.00 85.75 100 VAL A C 1
ATOM 739 O O . VAL A 1 100 ? 10.469 -2.390 1.090 1.00 85.75 100 VAL A O 1
ATOM 742 N N . SER A 1 101 ? 11.062 -3.500 2.937 1.00 89.69 101 SER A N 1
ATOM 743 C CA . SER A 1 101 ? 12.495 -3.479 2.616 1.00 89.69 101 SER A CA 1
ATOM 744 C C . SER A 1 101 ? 12.798 -4.146 1.271 1.00 89.69 101 SER A C 1
ATOM 746 O O . SER A 1 101 ? 13.577 -3.612 0.481 1.00 89.69 101 SER A O 1
ATOM 748 N N . ALA A 1 102 ? 12.155 -5.274 0.963 1.00 90.94 102 ALA A N 1
ATOM 749 C CA . ALA A 1 102 ? 12.313 -5.975 -0.304 1.00 90.94 102 ALA A CA 1
ATOM 750 C C . ALA A 1 102 ? 11.840 -5.132 -1.495 1.00 90.94 102 ALA A C 1
ATOM 752 O O . ALA A 1 102 ? 12.560 -5.038 -2.492 1.00 90.94 102 ALA A O 1
ATOM 753 N N . THR A 1 103 ? 10.682 -4.468 -1.382 1.00 89.81 103 THR A N 1
ATOM 754 C CA . THR A 1 103 ? 10.191 -3.563 -2.437 1.00 89.81 103 THR A CA 1
ATOM 755 C C . THR A 1 103 ? 11.171 -2.423 -2.707 1.00 89.81 103 THR A C 1
ATOM 757 O O . THR A 1 103 ? 11.459 -2.131 -3.866 1.00 89.81 103 THR A O 1
ATOM 760 N N . VAL A 1 104 ? 11.764 -1.832 -1.664 1.00 92.75 104 VAL A N 1
ATOM 761 C CA . VAL A 1 104 ? 12.779 -0.779 -1.808 1.00 92.75 104 VAL A CA 1
ATOM 762 C C . VAL A 1 104 ? 14.060 -1.324 -2.442 1.00 92.75 104 VAL A C 1
ATOM 764 O O . VAL A 1 104 ? 14.572 -0.728 -3.390 1.00 92.75 104 VAL A O 1
ATOM 767 N N . LEU A 1 105 ? 14.571 -2.465 -1.969 1.00 93.69 105 LEU A N 1
ATOM 768 C CA . LEU A 1 105 ? 15.808 -3.075 -2.470 1.00 93.69 105 LEU A CA 1
ATOM 769 C C . LEU A 1 105 ? 15.715 -3.418 -3.961 1.00 93.69 105 LEU A C 1
ATOM 771 O O . LEU A 1 105 ? 16.636 -3.119 -4.718 1.00 93.69 105 LEU A O 1
ATOM 775 N N . VAL A 1 106 ? 14.586 -3.966 -4.413 1.00 93.94 106 VAL A N 1
ATOM 776 C CA . VAL A 1 106 ? 14.335 -4.248 -5.838 1.00 93.94 106 VAL A CA 1
ATOM 777 C C . VAL A 1 106 ? 14.330 -2.972 -6.689 1.00 93.94 106 VAL A C 1
ATOM 779 O O . VAL A 1 106 ? 14.669 -3.025 -7.872 1.00 93.94 106 VAL A O 1
ATOM 782 N N . GLN A 1 107 ? 14.018 -1.814 -6.099 1.00 92.06 107 GLN A N 1
ATOM 783 C CA . GLN A 1 107 ? 14.022 -0.521 -6.787 1.00 92.06 107 GLN A CA 1
ATOM 784 C C . GLN A 1 107 ? 15.382 0.198 -6.767 1.00 92.06 107 GLN A C 1
ATOM 786 O O . GLN A 1 107 ? 15.621 1.077 -7.596 1.00 92.06 107 GLN A O 1
ATOM 791 N N . ILE A 1 108 ? 16.319 -0.193 -5.895 1.00 93.50 108 ILE A N 1
ATOM 792 C CA . ILE A 1 108 ? 17.664 0.410 -5.823 1.00 93.50 108 ILE A CA 1
ATOM 793 C C . ILE A 1 108 ? 18.380 0.510 -7.179 1.00 93.50 108 ILE A C 1
ATOM 795 O O . ILE A 1 108 ? 18.991 1.553 -7.429 1.00 93.50 108 ILE A O 1
ATOM 799 N N . PRO A 1 109 ? 18.326 -0.492 -8.082 1.00 92.56 109 PRO A N 1
ATOM 800 C CA . PRO A 1 109 ? 18.980 -0.394 -9.382 1.00 92.56 109 PRO A CA 1
ATOM 801 C C . PRO A 1 109 ? 18.616 0.881 -10.149 1.00 92.56 109 PRO A C 1
ATOM 803 O O . PRO A 1 109 ? 19.486 1.474 -10.789 1.00 92.56 109 PRO A O 1
ATOM 806 N N . TRP A 1 110 ? 17.371 1.359 -10.043 1.00 91.31 110 TRP A N 1
ATOM 807 C CA . TRP A 1 110 ? 16.895 2.553 -10.747 1.00 91.31 110 TRP A CA 1
ATOM 808 C C . TRP A 1 110 ? 17.648 3.823 -10.349 1.00 91.31 110 TRP A C 1
ATOM 810 O O . TRP A 1 110 ? 17.874 4.687 -11.197 1.00 91.31 110 TRP A O 1
ATOM 820 N N . CYS A 1 111 ? 18.140 3.905 -9.111 1.00 94.19 111 CYS A N 1
ATOM 821 C CA . CYS A 1 111 ? 19.002 4.998 -8.660 1.00 94.19 111 CYS A CA 1
ATOM 822 C C . CYS A 1 111 ? 20.333 5.047 -9.432 1.00 94.19 111 CYS A C 1
ATOM 824 O O . CYS A 1 111 ? 20.940 6.109 -9.570 1.00 94.19 111 CYS A O 1
ATOM 826 N N . TYR A 1 112 ? 20.775 3.914 -9.986 1.00 92.25 112 TYR A N 1
ATOM 827 C CA . TYR A 1 112 ? 22.020 3.792 -10.745 1.00 92.25 112 TYR A CA 1
ATOM 828 C C . TYR A 1 112 ? 21.842 3.940 -12.259 1.00 92.25 112 TYR A C 1
ATOM 830 O O . TYR A 1 112 ? 22.825 3.877 -13.003 1.00 92.25 112 TYR A O 1
ATOM 838 N N . LYS A 1 113 ? 20.613 4.205 -12.729 1.00 92.75 113 LYS A N 1
ATOM 839 C CA . LYS A 1 113 ? 20.275 4.313 -14.157 1.00 92.75 113 LYS A CA 1
ATOM 840 C C . LYS A 1 113 ? 21.206 5.274 -14.910 1.00 92.75 113 LYS A C 1
ATOM 842 O O . LYS A 1 113 ? 21.728 4.933 -15.970 1.00 92.75 113 LYS A O 1
ATOM 847 N N . MET A 1 114 ? 21.479 6.446 -14.330 1.00 93.44 114 MET A N 1
ATOM 848 C CA . MET A 1 114 ? 22.386 7.447 -14.910 1.00 93.44 114 MET A CA 1
ATOM 849 C C . MET A 1 114 ? 23.820 6.918 -15.062 1.00 93.44 114 MET A C 1
ATOM 851 O O . MET A 1 114 ? 24.441 7.105 -16.108 1.00 93.44 114 MET A O 1
ATOM 855 N N . PHE A 1 115 ? 24.349 6.245 -14.038 1.00 93.25 115 PHE A N 1
ATOM 856 C CA . PHE A 1 115 ? 25.723 5.737 -14.041 1.00 93.25 115 PHE A CA 1
ATOM 857 C C . PHE A 1 115 ? 25.913 4.640 -15.089 1.00 93.25 115 PHE A C 1
ATOM 859 O O . PHE A 1 115 ? 26.915 4.644 -15.802 1.00 93.25 115 PHE A O 1
ATOM 866 N N . PHE A 1 116 ? 24.929 3.752 -15.254 1.00 92.12 116 PHE A N 1
ATOM 867 C CA . PHE A 1 116 ? 24.944 2.777 -16.347 1.00 92.12 116 PHE A CA 1
ATOM 868 C C . PHE A 1 116 ? 24.927 3.442 -17.721 1.00 92.12 116 PHE A C 1
ATOM 870 O O . PHE A 1 116 ? 25.611 2.967 -18.628 1.00 92.12 116 PHE A O 1
ATOM 877 N N . GLY A 1 117 ? 24.234 4.575 -17.855 1.00 90.75 117 GLY A N 1
ATOM 878 C CA . GLY A 1 117 ? 24.223 5.365 -19.084 1.00 90.75 117 GLY A CA 1
ATOM 879 C C . GLY A 1 117 ? 25.627 5.840 -19.430 1.00 90.75 117 GLY A C 1
ATOM 880 O O . GLY A 1 117 ? 26.142 5.510 -20.497 1.00 90.75 117 GLY A O 1
ATOM 881 N N . VAL A 1 118 ? 26.285 6.499 -18.471 1.00 91.75 118 VAL A N 1
ATOM 882 C CA . VAL A 1 118 ? 27.674 6.969 -18.605 1.00 91.75 118 VAL A CA 1
ATOM 883 C C . VAL A 1 118 ? 28.616 5.823 -18.968 1.00 91.75 118 VAL A C 1
ATOM 885 O O . VAL A 1 118 ? 29.426 5.968 -19.881 1.00 91.75 118 VAL A O 1
ATOM 888 N N . ILE A 1 119 ? 28.509 4.676 -18.295 1.00 91.00 119 ILE A N 1
ATOM 889 C CA . ILE A 1 119 ? 29.376 3.526 -18.573 1.00 91.00 119 ILE A CA 1
ATOM 890 C C . ILE A 1 119 ? 29.163 3.023 -20.006 1.00 91.00 119 ILE A C 1
ATOM 892 O O . ILE A 1 119 ? 30.131 2.879 -20.752 1.00 91.00 119 ILE A O 1
ATOM 896 N N . SER A 1 120 ? 27.909 2.796 -20.404 1.00 90.44 120 SER A N 1
ATOM 897 C CA . SER A 1 120 ? 27.583 2.231 -21.717 1.00 90.44 120 SER A CA 1
ATOM 898 C C . SER A 1 120 ? 27.929 3.152 -22.896 1.00 90.44 120 SER A C 1
ATOM 900 O O . SER A 1 120 ? 28.265 2.673 -23.979 1.00 90.44 120 SER A O 1
ATOM 902 N N . ASP A 1 121 ? 27.892 4.472 -22.701 1.00 87.50 121 ASP A N 1
ATOM 903 C CA . ASP A 1 121 ? 28.221 5.432 -23.756 1.00 87.50 121 ASP A CA 1
ATOM 904 C C . ASP A 1 121 ? 29.726 5.746 -23.828 1.00 87.50 121 ASP A C 1
ATOM 906 O O . ASP A 1 121 ? 30.252 5.953 -24.929 1.00 87.50 121 ASP A O 1
ATOM 910 N N . CYS A 1 122 ? 30.433 5.755 -22.691 1.00 89.69 122 CYS A N 1
ATOM 911 C CA . CYS A 1 122 ? 31.851 6.129 -22.626 1.00 89.69 122 CYS A CA 1
ATOM 912 C C . CYS A 1 122 ? 32.818 4.958 -22.852 1.00 89.69 122 CYS A C 1
ATOM 914 O O . CYS A 1 122 ? 33.929 5.186 -23.332 1.00 89.69 122 CYS A O 1
ATOM 916 N N . PHE A 1 123 ? 32.430 3.720 -22.532 1.00 90.69 123 PHE A N 1
ATOM 917 C CA . PHE A 1 123 ? 33.333 2.565 -22.558 1.00 90.69 123 PHE A CA 1
ATOM 918 C C . PHE A 1 123 ? 32.878 1.513 -23.584 1.00 90.69 123 PHE A C 1
ATOM 920 O O . PHE A 1 123 ? 32.174 0.569 -23.250 1.00 90.69 123 PHE A O 1
ATOM 927 N N . PRO A 1 124 ? 33.265 1.624 -24.866 1.00 89.75 124 PRO A N 1
ATOM 928 C CA . PRO A 1 124 ? 32.903 0.619 -25.861 1.00 89.75 124 PRO A CA 1
ATOM 929 C C . PRO A 1 124 ? 33.583 -0.733 -25.589 1.00 89.75 124 PRO A C 1
ATOM 931 O O . PRO A 1 124 ? 34.788 -0.802 -25.354 1.00 89.75 124 PRO A O 1
ATOM 934 N N . ILE A 1 125 ? 32.828 -1.825 -25.724 1.00 90.00 125 ILE A N 1
ATOM 935 C CA . ILE A 1 125 ? 33.320 -3.204 -25.603 1.00 90.00 125 ILE A CA 1
ATOM 936 C C . ILE A 1 125 ? 33.473 -3.787 -27.010 1.00 90.00 125 ILE A C 1
ATOM 938 O O . ILE A 1 125 ? 32.520 -3.813 -27.789 1.00 90.00 125 ILE A O 1
ATOM 942 N N . MET A 1 126 ? 34.682 -4.244 -27.355 1.00 88.06 126 MET A N 1
ATOM 943 C CA . MET A 1 126 ? 35.003 -4.794 -28.687 1.00 88.06 126 MET A CA 1
ATOM 944 C C . MET A 1 126 ? 34.601 -3.856 -29.847 1.00 88.06 126 MET A C 1
ATOM 946 O O . MET A 1 126 ? 34.173 -4.304 -30.907 1.00 88.06 126 MET A O 1
ATOM 950 N N . GLY A 1 127 ? 34.696 -2.537 -29.631 1.00 82.81 127 GLY A N 1
ATOM 951 C CA . GLY A 1 127 ? 34.322 -1.513 -30.615 1.00 82.81 127 GLY A CA 1
ATOM 952 C C . GLY A 1 127 ? 32.825 -1.173 -30.675 1.00 82.81 127 GLY A C 1
ATOM 953 O O . GLY A 1 127 ? 32.446 -0.240 -31.382 1.00 82.81 127 GLY A O 1
ATOM 954 N N . TYR A 1 128 ? 31.972 -1.855 -29.906 1.00 83.56 128 TYR A N 1
ATOM 955 C CA . TYR A 1 128 ? 30.538 -1.576 -29.825 1.00 83.56 128 TYR A CA 1
ATOM 956 C C . TYR A 1 128 ? 30.190 -0.839 -28.529 1.00 83.56 128 TYR A C 1
ATOM 958 O O . TYR A 1 128 ? 30.605 -1.244 -27.449 1.00 83.56 128 TYR A O 1
ATOM 966 N N . ARG A 1 129 ? 29.371 0.216 -28.621 1.00 78.12 129 ARG A N 1
ATOM 967 C CA . ARG A 1 129 ? 28.955 0.990 -27.437 1.00 78.12 129 ARG A CA 1
ATOM 968 C C . ARG A 1 129 ? 27.877 0.300 -26.615 1.00 78.12 129 ARG A C 1
ATOM 970 O O . ARG A 1 129 ? 28.079 0.088 -25.443 1.00 78.12 129 ARG A O 1
ATOM 977 N N . ARG A 1 130 ? 26.751 -0.097 -27.220 1.00 86.06 130 ARG A N 1
ATOM 978 C CA . ARG A 1 130 ? 25.526 -0.443 -26.457 1.00 86.06 130 ARG A CA 1
ATOM 979 C C . ARG A 1 130 ? 25.115 -1.909 -26.522 1.00 86.06 130 ARG A C 1
ATOM 981 O O . ARG A 1 130 ? 24.681 -2.478 -25.527 1.00 86.06 130 ARG A O 1
ATOM 988 N N . ARG A 1 131 ? 25.286 -2.548 -27.685 1.00 87.88 131 ARG A N 1
ATOM 989 C CA . ARG A 1 131 ? 24.912 -3.961 -27.893 1.00 87.88 131 ARG A CA 1
ATOM 990 C C . ARG A 1 131 ? 25.561 -4.920 -26.883 1.00 87.88 131 ARG A C 1
ATOM 992 O O . ARG A 1 131 ? 24.831 -5.753 -26.357 1.00 87.88 131 ARG A O 1
ATOM 999 N N . PRO A 1 132 ? 26.862 -4.799 -26.550 1.00 91.38 132 PRO A N 1
ATOM 1000 C CA . PRO A 1 132 ? 27.480 -5.673 -25.558 1.00 91.38 132 PRO A CA 1
ATOM 1001 C C . PRO A 1 132 ? 26.852 -5.534 -24.171 1.00 91.38 132 PRO A C 1
ATOM 1003 O O . PRO A 1 132 ? 26.619 -6.545 -23.526 1.00 91.38 132 PRO A O 1
ATOM 1006 N N . TYR A 1 133 ? 26.509 -4.317 -23.737 1.00 92.56 133 TYR A N 1
ATOM 1007 C CA . TYR A 1 133 ? 25.861 -4.094 -22.439 1.00 92.56 133 TYR A CA 1
ATOM 1008 C C . TYR A 1 133 ? 24.456 -4.689 -22.374 1.00 92.56 133 TYR A C 1
ATOM 1010 O O . TYR A 1 133 ? 24.099 -5.260 -21.350 1.00 92.56 133 TYR A O 1
ATOM 1018 N N . MET A 1 134 ? 23.688 -4.633 -23.470 1.00 92.56 134 MET A N 1
ATOM 1019 C CA . MET A 1 134 ? 22.394 -5.323 -23.544 1.00 92.56 134 MET A CA 1
ATOM 1020 C C . MET A 1 134 ? 22.555 -6.844 -23.451 1.00 92.56 134 MET A C 1
ATOM 1022 O O . MET A 1 134 ? 21.807 -7.500 -22.739 1.00 92.56 134 MET A O 1
ATOM 1026 N N . VAL A 1 135 ? 23.545 -7.424 -24.135 1.00 93.12 135 VAL A N 1
ATOM 1027 C CA . VAL A 1 135 ? 23.794 -8.872 -24.047 1.00 93.12 135 VAL A CA 1
ATOM 1028 C C . VAL A 1 135 ? 24.252 -9.258 -22.639 1.00 93.12 135 VAL A C 1
ATOM 1030 O O . VAL A 1 135 ? 23.719 -10.201 -22.066 1.00 93.12 135 VAL A O 1
ATOM 1033 N N . LEU A 1 136 ? 25.195 -8.513 -22.057 1.00 94.75 136 LEU A N 1
ATOM 1034 C CA . LEU A 1 136 ? 25.704 -8.765 -20.707 1.00 94.75 136 LEU A CA 1
ATOM 1035 C C . LEU A 1 136 ? 24.609 -8.643 -19.646 1.00 94.75 136 LEU A C 1
ATOM 1037 O O . LEU A 1 136 ? 24.509 -9.512 -18.785 1.00 94.75 136 LEU A O 1
ATOM 1041 N N . GLY A 1 137 ? 23.776 -7.602 -19.721 1.00 95.62 137 GLY A N 1
ATOM 1042 C CA . GLY A 1 137 ? 22.678 -7.408 -18.779 1.00 95.62 137 GLY A CA 1
ATOM 1043 C C . GLY A 1 137 ? 21.649 -8.537 -18.849 1.00 95.62 137 GLY A C 1
ATOM 1044 O O . GLY A 1 137 ? 21.227 -9.031 -17.806 1.00 95.62 137 GLY A O 1
ATOM 1045 N N . TRP A 1 138 ? 21.305 -9.017 -20.050 1.00 96.31 138 TRP A N 1
ATOM 1046 C CA . TRP A 1 138 ? 20.368 -10.131 -20.200 1.00 96.31 138 TRP A CA 1
ATOM 1047 C C . TRP A 1 138 ? 20.959 -11.453 -19.757 1.00 96.31 138 TRP A C 1
ATOM 1049 O O . TRP A 1 138 ? 20.281 -12.202 -19.066 1.00 96.31 138 TRP A O 1
ATOM 1059 N N . VAL A 1 139 ? 22.215 -11.734 -20.109 1.00 97.31 139 VAL A N 1
ATOM 1060 C CA . VAL A 1 139 ? 22.910 -12.935 -19.630 1.00 97.31 139 VAL A CA 1
ATOM 1061 C C . VAL A 1 139 ? 22.951 -12.933 -18.105 1.00 97.31 139 VAL A C 1
ATOM 1063 O O . VAL A 1 139 ? 22.606 -13.937 -17.490 1.00 97.31 139 VAL A O 1
ATOM 1066 N N . PHE A 1 140 ? 23.293 -11.801 -17.489 1.00 97.31 140 PHE A N 1
ATOM 1067 C CA . PHE A 1 140 ? 23.286 -11.661 -16.037 1.00 97.31 140 PHE A CA 1
ATOM 1068 C C . PHE A 1 140 ? 21.887 -11.879 -15.448 1.00 97.31 140 PHE A C 1
ATOM 1070 O O . PHE A 1 140 ? 21.726 -12.694 -14.546 1.00 97.31 140 PHE A O 1
ATOM 1077 N N . CYS A 1 141 ? 20.865 -11.220 -15.999 1.00 97.00 141 CYS A N 1
ATOM 1078 C CA . CYS A 1 141 ? 19.481 -11.366 -15.554 1.00 97.00 141 CYS A CA 1
ATOM 1079 C C . CYS A 1 141 ? 19.002 -12.824 -15.645 1.00 97.00 141 CYS A C 1
ATOM 1081 O O . CYS A 1 141 ? 18.515 -13.371 -14.662 1.00 97.00 141 CYS A O 1
ATOM 1083 N N . VAL A 1 142 ? 19.213 -13.484 -16.788 1.00 96.50 142 VAL A N 1
ATOM 1084 C CA . VAL A 1 142 ? 18.824 -14.884 -17.018 1.00 96.50 142 VAL A CA 1
ATOM 1085 C C . VAL A 1 142 ? 19.551 -15.828 -16.067 1.00 96.50 142 VAL A C 1
ATOM 1087 O O . VAL A 1 142 ? 18.924 -16.737 -15.537 1.00 96.50 142 VAL A O 1
ATOM 1090 N N . VAL A 1 143 ? 20.844 -15.615 -15.812 1.00 97.56 143 VAL A N 1
ATOM 1091 C CA . VAL A 1 143 ? 21.603 -16.430 -14.852 1.00 97.56 143 VAL A CA 1
ATOM 1092 C C . VAL A 1 143 ? 21.031 -16.287 -13.444 1.00 97.56 143 VAL A C 1
ATOM 1094 O O . VAL A 1 143 ? 20.826 -17.296 -12.776 1.00 97.56 143 VAL A O 1
ATOM 1097 N N . ILE A 1 144 ? 20.733 -15.066 -12.996 1.00 97.19 144 ILE A N 1
ATOM 1098 C CA . ILE A 1 144 ? 20.155 -14.844 -11.665 1.00 97.19 144 ILE A CA 1
ATOM 1099 C C . ILE A 1 144 ? 18.744 -15.437 -11.567 1.00 97.19 144 ILE A C 1
ATOM 1101 O O . ILE A 1 144 ? 18.448 -16.122 -10.592 1.00 97.19 144 ILE A O 1
ATOM 1105 N N . LEU A 1 145 ? 17.897 -15.252 -12.584 1.00 95.19 145 LEU A N 1
ATOM 1106 C CA . LEU A 1 145 ? 16.562 -15.857 -12.628 1.00 95.19 145 LEU A CA 1
ATOM 1107 C C . LEU A 1 145 ? 16.631 -17.389 -12.654 1.00 95.19 145 LEU A C 1
ATOM 1109 O O . LEU A 1 145 ? 15.832 -18.047 -11.998 1.00 95.19 145 LEU A O 1
ATOM 1113 N N . PHE A 1 146 ? 17.605 -17.966 -13.361 1.00 95.69 146 PHE A N 1
ATOM 1114 C CA . PHE A 1 146 ? 17.840 -19.407 -13.353 1.00 95.69 146 PHE A CA 1
ATOM 1115 C C . PHE A 1 146 ? 18.270 -19.897 -11.969 1.00 95.69 146 PHE A C 1
ATOM 1117 O O . PHE A 1 146 ? 17.740 -20.897 -11.499 1.00 95.69 146 PHE A O 1
ATOM 1124 N N . ILE A 1 147 ? 19.180 -19.179 -11.298 1.00 94.12 147 ILE A N 1
ATOM 1125 C CA . ILE A 1 147 ? 19.571 -19.479 -9.913 1.00 94.12 147 ILE A CA 1
ATOM 1126 C C . ILE A 1 147 ? 18.333 -19.474 -9.016 1.00 94.12 147 ILE A C 1
ATOM 1128 O O . ILE A 1 147 ? 18.119 -20.437 -8.292 1.00 94.12 147 ILE A O 1
ATOM 1132 N N . MET A 1 148 ? 17.488 -18.445 -9.110 1.00 93.25 148 MET A N 1
ATOM 1133 C CA . MET A 1 148 ? 16.244 -18.375 -8.340 1.00 93.25 148 MET A CA 1
ATOM 1134 C C . MET A 1 148 ? 15.299 -19.541 -8.638 1.00 93.25 148 MET A C 1
ATOM 1136 O O . MET A 1 148 ? 14.723 -20.098 -7.713 1.00 93.25 148 MET A O 1
ATOM 1140 N N . ALA A 1 149 ? 15.168 -19.940 -9.904 1.00 91.75 149 ALA A N 1
ATOM 1141 C CA . ALA A 1 149 ? 14.297 -21.040 -10.308 1.00 91.75 149 ALA A CA 1
ATOM 1142 C C . ALA A 1 149 ? 14.751 -22.411 -9.773 1.00 91.75 149 ALA A C 1
ATOM 1144 O O . ALA A 1 149 ? 13.928 -23.314 -9.655 1.00 91.75 149 ALA A O 1
ATOM 1145 N N . VAL A 1 150 ? 16.042 -22.582 -9.462 1.00 93.12 150 VAL A N 1
ATOM 1146 C CA . VAL A 1 150 ? 16.589 -23.831 -8.896 1.00 93.12 150 VAL A CA 1
ATOM 1147 C C . VAL A 1 150 ? 16.836 -23.760 -7.387 1.00 93.12 150 VAL A C 1
ATOM 1149 O O . VAL A 1 150 ? 17.258 -24.753 -6.792 1.00 93.12 150 VAL A O 1
ATOM 1152 N N . MET A 1 151 ? 16.609 -22.607 -6.754 1.00 90.69 151 MET A N 1
ATOM 1153 C CA . MET A 1 151 ? 16.680 -22.481 -5.300 1.00 90.69 151 MET A CA 1
ATOM 1154 C C . MET A 1 151 ? 15.552 -23.291 -4.656 1.00 90.69 151 MET A C 1
ATOM 1156 O O . MET A 1 151 ? 14.402 -23.216 -5.076 1.00 90.69 151 MET A O 1
ATOM 1160 N N . SER A 1 152 ? 15.880 -24.059 -3.615 1.00 86.62 152 SER A N 1
ATOM 1161 C CA . SER A 1 152 ? 14.880 -24.805 -2.852 1.00 86.62 152 SER A CA 1
ATOM 1162 C C . SER A 1 152 ? 13.969 -23.838 -2.101 1.00 86.62 152 SER A C 1
ATOM 1164 O O . SER A 1 152 ? 14.445 -23.089 -1.238 1.00 86.62 152 SER A O 1
ATOM 1166 N N . VAL A 1 153 ? 12.675 -23.890 -2.401 1.00 84.94 153 VAL A N 1
ATOM 1167 C CA . VAL A 1 153 ? 11.653 -23.173 -1.641 1.00 84.94 153 VAL A CA 1
ATOM 1168 C C . VAL A 1 153 ? 11.350 -23.976 -0.374 1.00 84.94 153 VAL A C 1
ATOM 1170 O O . VAL A 1 153 ? 11.159 -25.187 -0.486 1.00 84.94 153 VAL A O 1
ATOM 1173 N N . PRO A 1 154 ? 11.401 -23.367 0.828 1.00 88.25 154 PRO A N 1
ATOM 1174 C CA . PRO A 1 154 ? 10.991 -24.059 2.045 1.00 88.25 154 PRO A CA 1
ATOM 1175 C C . PRO A 1 154 ? 9.490 -24.367 1.996 1.00 88.25 154 PRO A C 1
ATOM 1177 O O . PRO A 1 154 ? 8.749 -23.750 1.227 1.00 88.25 154 PRO A O 1
ATOM 1180 N N . ASP A 1 155 ? 9.043 -25.289 2.842 1.00 91.31 155 ASP A N 1
ATOM 1181 C CA . ASP A 1 155 ? 7.613 -25.517 3.049 1.00 91.31 155 ASP A CA 1
ATOM 1182 C C . ASP A 1 155 ? 6.930 -24.209 3.509 1.00 91.31 155 ASP A C 1
ATOM 1184 O O . ASP A 1 155 ? 7.588 -23.392 4.175 1.00 91.31 155 ASP A O 1
ATOM 1188 N N . PRO A 1 156 ? 5.659 -23.977 3.130 1.00 91.06 156 PRO A N 1
ATOM 1189 C CA . PRO A 1 156 ? 4.935 -22.750 3.463 1.00 91.06 156 PRO A CA 1
ATOM 1190 C C . PRO A 1 156 ? 4.856 -22.541 4.976 1.00 91.06 156 PRO A C 1
ATOM 1192 O O . PRO A 1 156 ? 5.030 -23.477 5.759 1.00 91.06 156 PRO A O 1
ATOM 1195 N N . TYR A 1 157 ? 4.608 -21.299 5.398 1.00 89.44 157 TYR A N 1
ATOM 1196 C CA . TYR A 1 157 ? 4.471 -20.987 6.822 1.00 89.44 157 TYR A CA 1
ATOM 1197 C C . TYR A 1 157 ? 3.276 -21.714 7.452 1.00 89.44 157 TYR A C 1
ATOM 1199 O O . TYR A 1 157 ? 3.411 -22.309 8.520 1.00 89.44 157 TYR A O 1
ATOM 1207 N N . TYR A 1 158 ? 2.125 -21.698 6.777 1.00 87.94 158 TYR A N 1
ATOM 1208 C CA . TYR A 1 158 ? 0.951 -22.462 7.184 1.00 87.94 158 TYR A CA 1
ATOM 1209 C C . TYR A 1 158 ? 0.998 -23.848 6.540 1.00 87.94 158 TYR A C 1
ATOM 1211 O O . TYR A 1 158 ? 1.047 -23.962 5.316 1.00 87.94 158 TYR A O 1
ATOM 1219 N N . GLY A 1 159 ? 0.986 -24.903 7.358 1.00 85.31 159 GLY A N 1
ATOM 1220 C CA . GLY A 1 159 ? 0.927 -26.281 6.862 1.00 85.31 159 GLY A CA 1
ATOM 1221 C C . GLY A 1 159 ? -0.434 -26.652 6.259 1.00 85.31 159 GLY A C 1
ATOM 1222 O O . GLY A 1 159 ? -0.519 -27.605 5.486 1.00 85.31 159 GLY A O 1
ATOM 1223 N N . ASP A 1 160 ? -1.475 -25.882 6.581 1.00 85.44 160 ASP A N 1
ATOM 1224 C CA . ASP A 1 160 ? -2.800 -25.920 5.967 1.00 85.44 160 ASP A CA 1
ATOM 1225 C C . ASP A 1 160 ? -3.130 -24.533 5.390 1.00 85.44 160 ASP A C 1
ATOM 1227 O O . ASP A 1 160 ? -3.207 -23.54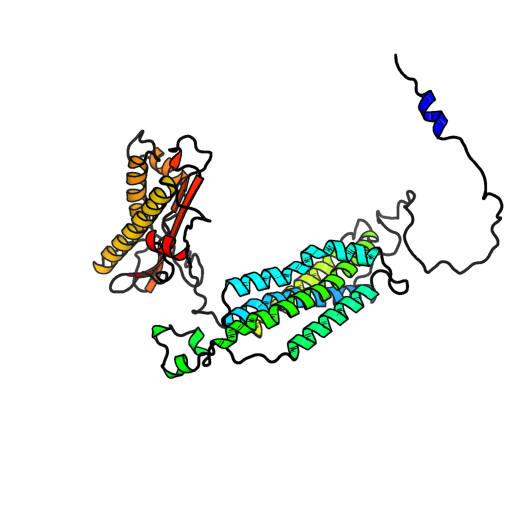9 6.127 1.00 85.44 160 ASP A O 1
ATOM 1231 N N . SER A 1 161 ? -3.320 -24.439 4.070 1.00 79.81 161 SER A N 1
ATOM 1232 C CA . SER A 1 161 ? -3.579 -23.168 3.380 1.00 79.81 161 SER A CA 1
ATOM 1233 C C . SER A 1 161 ? -4.902 -22.520 3.789 1.00 79.81 161 SER A C 1
ATOM 1235 O O . SER A 1 161 ? -5.021 -21.296 3.729 1.00 79.81 161 SER A O 1
ATOM 1237 N N . ALA A 1 162 ? -5.870 -23.306 4.276 1.00 79.56 162 ALA A N 1
ATOM 1238 C CA . ALA A 1 162 ? -7.153 -22.791 4.746 1.00 79.56 162 ALA A CA 1
ATOM 1239 C C . ALA A 1 162 ? -7.002 -21.878 5.974 1.00 79.56 162 ALA A C 1
ATOM 1241 O O . ALA A 1 162 ? -7.871 -21.044 6.224 1.00 79.56 162 ALA A O 1
ATOM 1242 N N . MET A 1 163 ? -5.884 -21.979 6.707 1.00 80.31 163 MET A N 1
ATOM 1243 C CA . MET A 1 163 ? -5.580 -21.116 7.854 1.00 80.31 163 MET A CA 1
ATOM 1244 C C . MET A 1 163 ? -5.478 -19.631 7.482 1.00 80.31 163 MET A C 1
ATOM 1246 O O . MET A 1 163 ? -5.651 -18.787 8.352 1.00 80.31 163 MET A O 1
ATOM 1250 N N . HIS A 1 164 ? -5.259 -19.291 6.206 1.00 71.69 164 HIS A N 1
ATOM 1251 C CA . HIS A 1 164 ? -5.331 -17.903 5.734 1.00 71.69 164 HIS A CA 1
ATOM 1252 C C . HIS A 1 164 ? -6.741 -17.294 5.821 1.00 71.69 164 HIS A C 1
ATOM 1254 O O . HIS A 1 164 ? -6.871 -16.072 5.820 1.00 71.69 164 HIS A O 1
ATOM 1260 N N . ASN A 1 165 ? -7.777 -18.136 5.878 1.00 68.75 165 ASN A N 1
ATOM 1261 C CA . ASN A 1 165 ? -9.188 -17.751 5.791 1.00 68.75 165 ASN A CA 1
ATOM 1262 C C . ASN A 1 165 ? -9.986 -18.091 7.062 1.00 68.75 165 ASN A C 1
ATOM 1264 O O . ASN A 1 165 ? -11.207 -17.948 7.070 1.00 68.75 165 ASN A O 1
ATOM 1268 N N . ILE A 1 166 ? -9.317 -18.589 8.105 1.00 73.19 166 ILE A N 1
ATOM 1269 C CA . ILE A 1 166 ? -9.918 -18.973 9.386 1.00 73.19 166 ILE A CA 1
ATOM 1270 C C . ILE A 1 166 ? -9.274 -18.113 10.469 1.00 73.19 166 ILE A C 1
ATOM 1272 O O . ILE A 1 166 ? -8.046 -18.015 10.520 1.00 73.19 166 ILE A O 1
ATOM 1276 N N . ASP A 1 167 ? -10.091 -17.529 11.342 1.00 71.50 167 ASP A N 1
ATOM 1277 C CA . ASP A 1 167 ? -9.602 -16.744 12.472 1.00 71.50 167 ASP A CA 1
ATOM 1278 C C . ASP A 1 167 ? -8.714 -17.587 13.400 1.00 71.50 167 ASP A C 1
ATOM 1280 O O . ASP A 1 167 ? -8.960 -18.773 13.626 1.00 71.50 167 ASP A O 1
ATOM 1284 N N . GLU A 1 168 ? -7.675 -16.964 13.967 1.00 73.00 168 GLU A N 1
ATOM 1285 C CA . GLU A 1 168 ? -6.677 -17.634 14.821 1.00 73.00 168 GLU A CA 1
ATOM 1286 C C . GLU A 1 168 ? -7.307 -18.380 16.013 1.00 73.00 168 GLU A C 1
ATOM 1288 O O . GLU A 1 168 ? -6.765 -19.378 16.489 1.00 73.00 168 GLU A O 1
ATOM 1293 N N . GLU A 1 169 ? -8.455 -17.898 16.497 1.00 73.50 169 GLU A N 1
ATOM 1294 C CA . GLU A 1 169 ? -9.198 -18.471 17.626 1.00 73.50 169 GLU A CA 1
ATOM 1295 C C . GLU A 1 169 ? -9.879 -19.803 17.280 1.00 73.50 169 GLU A C 1
ATOM 1297 O O . GLU A 1 169 ? -10.078 -20.642 18.162 1.00 73.50 169 GLU A O 1
ATOM 1302 N N . ASP A 1 170 ? -10.174 -20.017 15.997 1.00 81.12 170 ASP A N 1
ATOM 1303 C CA . ASP A 1 170 ? -10.853 -21.201 15.472 1.00 81.12 170 ASP A CA 1
ATOM 1304 C C . ASP A 1 170 ? -9.874 -22.259 14.935 1.00 81.12 170 ASP A C 1
ATOM 1306 O O . ASP A 1 170 ? -10.287 -23.312 14.433 1.00 81.12 170 ASP A O 1
ATOM 1310 N N . TRP A 1 171 ? -8.564 -22.021 15.047 1.00 86.00 171 TRP A N 1
ATOM 1311 C CA . TRP A 1 171 ? -7.561 -22.979 14.601 1.00 86.00 171 TRP A CA 1
ATOM 1312 C C . TRP A 1 171 ? -7.578 -24.258 15.437 1.00 86.00 171 TRP A C 1
ATOM 1314 O O . TRP A 1 171 ? -7.544 -24.267 16.670 1.00 86.00 171 TRP A O 1
ATOM 1324 N N . THR A 1 172 ? -7.554 -25.389 14.741 1.00 90.31 172 THR A N 1
ATOM 1325 C CA . THR A 1 172 ? -7.424 -26.696 15.381 1.00 90.31 172 THR A CA 1
ATOM 1326 C C . THR A 1 172 ? -6.010 -26.899 15.935 1.00 90.31 172 THR A C 1
ATOM 1328 O O . THR A 1 172 ? -5.026 -26.354 15.434 1.00 90.31 172 THR A O 1
ATOM 1331 N N . ALA A 1 173 ? -5.869 -27.760 16.947 1.00 90.56 173 ALA A N 1
ATOM 1332 C CA . ALA A 1 173 ? -4.555 -28.099 17.503 1.00 90.56 173 ALA A CA 1
ATOM 1333 C C . ALA A 1 173 ? -3.597 -28.711 16.457 1.00 90.56 173 ALA A C 1
ATOM 1335 O O . ALA A 1 173 ? -2.382 -28.553 16.565 1.00 90.56 173 ALA A O 1
ATOM 1336 N N . GLU A 1 174 ? -4.138 -29.394 15.445 1.00 89.50 174 GLU A N 1
ATOM 1337 C CA . GLU A 1 174 ? -3.376 -29.973 14.333 1.00 89.50 174 GLU A CA 1
ATOM 1338 C C . GLU A 1 174 ? -2.857 -28.885 13.382 1.00 89.50 174 GLU A C 1
ATOM 1340 O O . GLU A 1 174 ? -1.684 -28.914 13.012 1.00 89.50 174 GLU A O 1
ATOM 1345 N N . GLN A 1 175 ? -3.687 -27.887 13.064 1.00 88.56 175 GLN A N 1
ATOM 1346 C CA . GLN A 1 175 ? -3.298 -26.714 12.274 1.00 88.56 175 GLN A CA 1
ATOM 1347 C C . GLN A 1 175 ? -2.198 -25.907 12.968 1.00 88.56 175 GLN A C 1
ATOM 1349 O O . GLN A 1 175 ? -1.173 -25.619 12.354 1.00 88.56 175 GLN A O 1
ATOM 1354 N N . ILE A 1 176 ? -2.341 -25.643 14.269 1.00 87.19 176 ILE A N 1
ATOM 1355 C CA . ILE A 1 176 ? -1.314 -24.949 15.061 1.00 87.19 176 ILE A CA 1
ATOM 1356 C C . ILE A 1 176 ? 0.009 -25.731 15.049 1.00 87.19 176 ILE A C 1
ATOM 1358 O O . ILE A 1 176 ? 1.076 -25.151 14.865 1.00 87.19 176 ILE A O 1
ATOM 1362 N N . ALA A 1 177 ? -0.043 -27.059 15.195 1.00 90.62 177 ALA A N 1
ATOM 1363 C CA . ALA A 1 177 ? 1.151 -27.904 15.153 1.00 90.62 177 ALA A CA 1
ATOM 1364 C C . ALA A 1 177 ? 1.809 -27.975 13.761 1.00 90.62 177 ALA A C 1
ATOM 1366 O O . ALA A 1 177 ? 2.975 -28.360 13.663 1.00 90.62 177 ALA A O 1
ATOM 1367 N N . SER A 1 178 ? 1.080 -27.622 12.698 1.00 90.50 178 SER A N 1
ATOM 1368 C CA . SER A 1 178 ? 1.576 -27.609 11.318 1.00 90.50 178 SER A CA 1
ATOM 1369 C C . SER A 1 178 ? 2.349 -26.335 10.947 1.00 90.50 178 SER A C 1
ATOM 1371 O O . SER A 1 178 ? 2.939 -26.281 9.869 1.00 90.50 178 SER A O 1
ATOM 1373 N N . ILE A 1 179 ? 2.365 -25.322 11.824 1.00 90.81 179 ILE A N 1
ATOM 1374 C CA . ILE A 1 179 ? 3.014 -24.032 11.565 1.00 90.81 179 ILE A CA 1
ATOM 1375 C C . ILE A 1 179 ? 4.533 -24.202 11.439 1.00 90.81 179 ILE A C 1
ATOM 1377 O O . ILE A 1 179 ? 5.223 -24.673 12.346 1.00 90.81 179 ILE A O 1
ATOM 1381 N N . ASN A 1 180 ? 5.074 -23.738 10.315 1.00 91.00 180 ASN A N 1
ATOM 1382 C CA . ASN A 1 180 ? 6.501 -23.689 10.046 1.00 91.00 180 ASN A CA 1
ATOM 1383 C C . ASN A 1 180 ? 7.066 -22.294 10.344 1.00 91.00 180 ASN A C 1
ATOM 1385 O O . ASN A 1 180 ? 7.304 -21.483 9.445 1.00 91.00 180 ASN A O 1
ATOM 1389 N N . GLU A 1 181 ? 7.379 -22.034 11.614 1.00 87.88 181 GLU A N 1
ATOM 1390 C CA . GLU A 1 181 ? 7.946 -20.748 12.049 1.00 87.88 181 GLU A CA 1
ATOM 1391 C C . GLU A 1 181 ? 9.249 -20.373 11.320 1.00 87.88 181 GLU A C 1
ATOM 1393 O O . GLU A 1 181 ? 9.572 -19.194 11.153 1.00 87.88 181 GLU A O 1
ATOM 1398 N N . SER A 1 182 ? 9.996 -21.372 10.834 1.00 88.94 182 SER A N 1
ATOM 1399 C CA . SER A 1 182 ? 11.273 -21.161 10.151 1.00 88.94 182 SER A CA 1
ATOM 1400 C C . SER A 1 182 ? 11.133 -20.622 8.720 1.00 88.94 182 SER A C 1
ATOM 1402 O O . SER A 1 182 ? 12.110 -20.086 8.180 1.00 88.94 182 SER A O 1
ATOM 1404 N N . ALA A 1 183 ? 9.944 -20.707 8.108 1.00 88.19 183 ALA A N 1
ATOM 1405 C CA . ALA A 1 183 ? 9.692 -20.230 6.745 1.00 88.19 183 ALA A CA 1
ATOM 1406 C C . ALA A 1 183 ? 9.985 -18.726 6.598 1.00 88.19 183 ALA A C 1
ATOM 1408 O O . ALA A 1 183 ? 10.699 -18.319 5.674 1.00 88.19 183 ALA A O 1
ATOM 1409 N N . SER A 1 184 ? 9.549 -17.922 7.572 1.00 86.25 184 SER A N 1
ATOM 1410 C CA . SER A 1 184 ? 9.709 -16.459 7.600 1.00 86.25 184 SER A CA 1
ATOM 1411 C C . SER A 1 184 ? 11.175 -16.018 7.496 1.00 86.25 184 SER A C 1
ATOM 1413 O O . SER A 1 184 ? 11.523 -15.108 6.739 1.00 86.25 184 SER A O 1
ATOM 1415 N N . SER A 1 185 ? 12.080 -16.747 8.158 1.00 87.25 185 SER A N 1
ATOM 1416 C CA . SER A 1 185 ? 13.524 -16.478 8.154 1.00 87.25 185 SER A CA 1
ATOM 1417 C C . SER A 1 185 ? 14.176 -16.654 6.775 1.00 87.25 185 SER A C 1
ATOM 1419 O O . SER A 1 185 ? 15.277 -16.159 6.519 1.00 87.25 185 SER A O 1
ATOM 1421 N N . SER A 1 186 ? 13.502 -17.351 5.854 1.00 87.50 186 SER A N 1
ATOM 1422 C CA . SER A 1 186 ? 13.995 -17.594 4.499 1.00 87.50 186 SER A CA 1
ATOM 1423 C C . SER A 1 186 ? 13.639 -16.486 3.507 1.00 87.50 186 SER A C 1
ATOM 1425 O O . SER A 1 186 ? 14.232 -16.460 2.429 1.00 87.50 186 SER A O 1
ATOM 1427 N N . ALA A 1 187 ? 12.754 -15.545 3.858 1.00 84.56 187 ALA A N 1
ATOM 1428 C CA . ALA A 1 187 ? 12.311 -14.463 2.973 1.00 84.56 187 ALA A CA 1
ATOM 1429 C C . ALA A 1 187 ? 13.479 -13.657 2.379 1.00 84.56 187 ALA A C 1
ATOM 1431 O O . ALA A 1 187 ? 13.547 -13.429 1.167 1.00 84.56 187 ALA A O 1
ATOM 1432 N N . GLY A 1 188 ? 14.470 -13.317 3.210 1.00 84.38 188 GLY A N 1
ATOM 1433 C CA . GLY A 1 188 ? 15.652 -12.558 2.792 1.00 84.38 188 GLY A CA 1
ATOM 1434 C C . GLY A 1 188 ? 16.481 -13.229 1.686 1.00 84.38 188 GLY A C 1
ATOM 1435 O O . GLY A 1 188 ? 17.148 -12.532 0.918 1.00 84.38 188 GLY A O 1
ATOM 1436 N N . LYS A 1 189 ? 16.405 -14.563 1.541 1.00 88.44 189 LYS A N 1
ATOM 1437 C CA . LYS A 1 189 ? 17.158 -15.321 0.524 1.00 88.44 189 LYS A CA 1
ATOM 1438 C C . LYS A 1 189 ? 16.751 -14.944 -0.903 1.00 88.44 189 LYS A C 1
ATOM 1440 O O . LYS A 1 189 ? 17.586 -15.026 -1.799 1.00 88.44 189 LYS A O 1
ATOM 1445 N N . TYR A 1 190 ? 15.508 -14.507 -1.113 1.00 89.12 190 TYR A N 1
ATOM 1446 C CA . TYR A 1 190 ? 14.970 -14.169 -2.438 1.00 89.12 190 TYR A CA 1
ATOM 1447 C C . TYR A 1 190 ? 15.158 -12.698 -2.808 1.00 89.12 190 TYR A C 1
ATOM 1449 O O . TYR A 1 190 ? 15.236 -12.358 -3.989 1.00 89.12 190 TYR A O 1
ATOM 1457 N N . VAL A 1 191 ? 15.285 -11.820 -1.811 1.00 91.31 191 VAL A N 1
ATOM 1458 C CA . VAL A 1 191 ? 15.347 -10.367 -2.014 1.00 91.31 191 VAL A CA 1
ATOM 1459 C C . VAL A 1 191 ? 16.592 -9.949 -2.796 1.00 91.31 191 VAL A C 1
ATOM 1461 O O . VAL A 1 191 ? 16.499 -9.199 -3.768 1.00 91.31 191 VAL A O 1
ATOM 1464 N N . VAL A 1 192 ? 17.764 -10.461 -2.409 1.00 92.06 192 VAL A N 1
ATOM 1465 C CA . VAL A 1 192 ? 19.030 -10.114 -3.075 1.00 92.06 192 VAL A CA 1
ATOM 1466 C C . VAL A 1 192 ? 19.052 -10.600 -4.532 1.00 92.06 192 VAL A C 1
ATOM 1468 O O . VAL A 1 192 ? 19.343 -9.782 -5.406 1.00 92.06 192 VAL A O 1
ATOM 1471 N N . PRO A 1 193 ? 18.697 -11.860 -4.855 1.00 94.31 193 PRO A N 1
ATOM 1472 C CA . PRO A 1 193 ? 18.540 -12.292 -6.242 1.00 94.31 193 PRO A CA 1
ATOM 1473 C C . PRO A 1 193 ? 17.544 -11.451 -7.056 1.00 94.31 193 PRO A C 1
ATOM 1475 O O . PRO A 1 193 ? 17.876 -11.065 -8.173 1.00 94.31 193 PRO A O 1
ATOM 1478 N N . MET A 1 194 ? 16.380 -11.075 -6.509 1.00 94.69 194 MET A N 1
ATOM 1479 C CA . MET A 1 194 ? 15.425 -10.194 -7.210 1.00 94.69 194 MET A CA 1
ATOM 1480 C C . MET A 1 194 ? 16.024 -8.817 -7.530 1.00 94.69 194 MET A C 1
ATOM 1482 O O . MET A 1 194 ? 15.878 -8.307 -8.647 1.00 94.69 194 MET A O 1
ATOM 1486 N N . MET A 1 195 ? 16.754 -8.227 -6.581 1.00 95.50 195 MET A N 1
ATOM 1487 C CA . MET A 1 195 ? 17.489 -6.978 -6.796 1.00 95.50 195 MET A CA 1
ATOM 1488 C C . MET A 1 195 ? 18.571 -7.138 -7.879 1.00 95.50 195 MET A C 1
ATOM 1490 O O . MET A 1 195 ? 18.700 -6.284 -8.758 1.00 95.50 195 MET A O 1
ATOM 1494 N N . LEU A 1 196 ? 19.338 -8.233 -7.863 1.00 95.81 196 LEU A N 1
ATOM 1495 C CA . LEU A 1 196 ? 20.370 -8.506 -8.870 1.00 95.81 196 LEU A CA 1
ATOM 1496 C C . LEU A 1 196 ? 19.766 -8.745 -10.263 1.00 95.81 196 LEU A C 1
ATOM 1498 O O . LEU A 1 196 ? 20.252 -8.183 -11.245 1.00 95.81 196 LEU A O 1
ATOM 1502 N N . ALA A 1 197 ? 18.670 -9.497 -10.373 1.00 96.06 197 ALA A N 1
ATOM 1503 C CA . ALA A 1 197 ? 17.940 -9.646 -11.632 1.00 96.06 197 ALA A CA 1
ATOM 1504 C C . ALA A 1 197 ? 17.484 -8.279 -12.172 1.00 96.06 197 ALA A C 1
ATOM 1506 O O . ALA A 1 197 ? 17.581 -8.027 -13.379 1.00 96.06 197 ALA A O 1
ATOM 1507 N N . SER A 1 198 ? 17.091 -7.377 -11.265 1.00 95.38 198 SER A N 1
ATOM 1508 C CA . SER A 1 198 ? 16.692 -6.007 -11.589 1.00 95.38 198 SER A CA 1
ATOM 1509 C C . SER A 1 198 ? 17.837 -5.142 -12.106 1.00 95.38 198 SER A C 1
ATOM 1511 O O . SER A 1 198 ? 17.668 -4.417 -13.086 1.00 95.38 198 SER A O 1
ATOM 1513 N N . PHE A 1 199 ? 19.043 -5.296 -11.557 1.00 95.56 199 PHE A N 1
ATOM 1514 C CA . PHE A 1 199 ? 20.253 -4.716 -12.147 1.00 95.56 199 PHE A CA 1
ATOM 1515 C C . PHE A 1 199 ? 20.492 -5.190 -13.590 1.00 95.56 199 PHE A C 1
ATOM 1517 O O . PHE A 1 199 ? 20.850 -4.383 -14.451 1.00 95.56 199 PHE A O 1
ATOM 1524 N N . GLY A 1 200 ? 20.271 -6.478 -13.871 1.00 95.31 200 GLY A N 1
ATOM 1525 C CA . GLY A 1 200 ? 20.487 -7.064 -15.196 1.00 95.31 200 GLY A CA 1
ATOM 1526 C C . GLY A 1 200 ? 19.581 -6.480 -16.279 1.00 95.31 200 GLY A C 1
ATOM 1527 O O . GLY A 1 200 ? 20.075 -5.979 -17.297 1.00 95.31 200 GLY A O 1
ATOM 1528 N N . TYR A 1 201 ? 18.261 -6.494 -16.062 1.00 94.88 201 TYR A N 1
ATOM 1529 C CA . TYR A 1 201 ? 17.331 -5.934 -17.049 1.00 94.88 201 TYR A CA 1
ATOM 1530 C C . TYR A 1 201 ? 17.401 -4.398 -17.105 1.00 94.88 201 TYR A C 1
ATOM 1532 O O . TYR A 1 201 ? 17.127 -3.814 -18.153 1.00 94.88 201 TYR A O 1
ATOM 1540 N N . LEU A 1 202 ? 17.810 -3.714 -16.030 1.00 94.19 202 LEU A N 1
ATOM 1541 C CA . LEU A 1 202 ? 17.964 -2.260 -16.065 1.00 94.19 202 LEU A CA 1
ATOM 1542 C C . LEU A 1 202 ? 19.187 -1.828 -16.883 1.00 94.19 202 LEU A C 1
ATOM 1544 O O . LEU A 1 202 ? 19.102 -0.861 -17.638 1.00 94.19 202 LEU A O 1
ATOM 1548 N N . LEU A 1 203 ? 20.309 -2.551 -16.798 1.00 93.44 203 LEU A N 1
ATOM 1549 C CA . LEU A 1 203 ? 21.472 -2.296 -17.659 1.00 93.44 203 LEU A CA 1
ATOM 1550 C C . LEU A 1 203 ? 21.090 -2.390 -19.147 1.00 93.44 203 LEU A C 1
ATOM 1552 O O . LEU A 1 203 ? 21.508 -1.578 -19.976 1.00 93.44 203 LEU A O 1
ATOM 1556 N N . CYS A 1 204 ? 20.240 -3.365 -19.459 1.00 93.50 204 CYS A N 1
ATOM 1557 C CA . CYS A 1 204 ? 19.633 -3.570 -20.766 1.00 93.50 204 CYS A CA 1
ATOM 1558 C C . CYS A 1 204 ? 18.723 -2.412 -21.188 1.00 93.50 204 CYS A C 1
ATOM 1560 O O . CYS A 1 204 ? 18.803 -1.957 -22.330 1.00 93.50 204 CYS A O 1
ATOM 1562 N N . GLU A 1 205 ? 17.870 -1.941 -20.279 1.00 94.50 205 GLU A N 1
ATOM 1563 C CA . GLU A 1 205 ? 16.973 -0.809 -20.512 1.00 94.50 205 GLU A CA 1
ATOM 1564 C C . GLU A 1 205 ? 17.754 0.474 -20.799 1.00 94.50 205 GLU A C 1
ATOM 1566 O O . GLU A 1 205 ? 17.452 1.169 -21.759 1.00 94.50 205 GLU A O 1
ATOM 1571 N N . VAL A 1 206 ? 18.799 0.770 -20.026 1.00 94.25 206 VAL A N 1
ATOM 1572 C CA . VAL A 1 206 ? 19.584 2.003 -20.183 1.00 94.25 206 VAL A CA 1
ATOM 1573 C C . VAL A 1 206 ? 20.267 2.082 -21.545 1.00 94.25 206 VAL A C 1
ATOM 1575 O O . VAL A 1 206 ? 20.210 3.112 -22.221 1.00 94.25 206 VAL A O 1
ATOM 1578 N N . ALA A 1 207 ? 20.880 0.981 -21.981 1.00 92.44 207 ALA A N 1
ATOM 1579 C CA . ALA A 1 207 ? 21.494 0.909 -23.300 1.00 92.44 207 ALA A CA 1
ATOM 1580 C C . ALA A 1 207 ? 20.448 1.042 -24.427 1.00 92.44 207 ALA A C 1
ATOM 1582 O O . ALA A 1 207 ? 20.739 1.639 -25.469 1.00 92.44 207 ALA A O 1
ATOM 1583 N N . ALA A 1 208 ? 19.234 0.520 -24.219 1.00 93.12 208 ALA A N 1
ATOM 1584 C CA . ALA A 1 208 ? 18.121 0.648 -25.156 1.00 93.12 208 ALA A CA 1
ATOM 1585 C C . ALA A 1 208 ? 17.548 2.077 -25.191 1.00 93.12 208 ALA A C 1
ATOM 1587 O O . ALA A 1 208 ? 17.343 2.605 -26.282 1.00 93.12 208 ALA A O 1
ATOM 1588 N N . ASP A 1 209 ? 17.395 2.744 -24.043 1.00 93.88 209 ASP A N 1
ATOM 1589 C CA . ASP A 1 209 ? 16.928 4.134 -23.936 1.00 93.88 209 ASP A CA 1
ATOM 1590 C C . ASP A 1 209 ? 17.851 5.070 -24.720 1.00 93.88 209 ASP A C 1
ATOM 1592 O O . ASP A 1 209 ? 17.397 5.904 -25.506 1.00 93.88 209 ASP A O 1
ATOM 1596 N N . ALA A 1 210 ? 19.166 4.878 -24.589 1.00 90.56 210 ALA A N 1
ATOM 1597 C CA . ALA A 1 210 ? 20.139 5.636 -25.361 1.00 90.56 210 ALA A CA 1
ATOM 1598 C C . ALA A 1 210 ? 19.969 5.410 -26.878 1.00 90.56 210 ALA A C 1
ATOM 1600 O O . ALA A 1 210 ? 20.118 6.345 -27.663 1.00 90.56 210 ALA A O 1
ATOM 1601 N N . MET A 1 211 ? 19.622 4.193 -27.323 1.00 90.12 211 MET A N 1
ATOM 1602 C CA . MET A 1 211 ? 19.291 3.927 -28.733 1.00 90.12 211 MET A CA 1
ATOM 1603 C C . MET A 1 211 ? 17.978 4.589 -29.162 1.00 90.12 211 MET A C 1
ATOM 1605 O O . MET A 1 211 ? 17.923 5.140 -30.259 1.00 90.12 211 MET A O 1
ATOM 1609 N N . VAL A 1 212 ? 16.948 4.579 -28.313 1.00 92.81 212 VAL A N 1
ATOM 1610 C CA . VAL A 1 212 ? 15.666 5.250 -28.579 1.00 92.81 212 VAL A CA 1
ATOM 1611 C C . VAL A 1 212 ? 15.875 6.739 -28.804 1.00 92.81 212 VAL A C 1
ATOM 1613 O O . VAL A 1 212 ? 15.358 7.268 -29.783 1.00 92.81 212 VAL A O 1
ATOM 1616 N N . VAL A 1 213 ? 16.689 7.398 -27.974 1.00 90.88 213 VAL A N 1
ATOM 1617 C CA . VAL A 1 213 ? 17.036 8.816 -28.160 1.00 90.88 213 VAL A CA 1
ATOM 1618 C C . VAL A 1 213 ? 17.694 9.042 -29.522 1.00 90.88 213 VAL A C 1
ATOM 1620 O O . VAL A 1 213 ? 17.309 9.958 -30.248 1.00 90.88 213 VAL A O 1
ATOM 1623 N N . GLU A 1 214 ? 18.642 8.188 -29.921 1.00 87.50 214 GLU A N 1
ATOM 1624 C CA . GLU A 1 214 ? 19.289 8.323 -31.231 1.00 87.50 214 GLU A CA 1
ATOM 1625 C C . GLU A 1 214 ? 18.339 8.101 -32.407 1.00 87.50 214 GLU A C 1
ATOM 1627 O O . GLU A 1 214 ? 18.500 8.754 -33.438 1.00 87.50 214 GLU A O 1
ATOM 1632 N N . TYR A 1 215 ? 17.387 7.175 -32.286 1.00 90.25 215 TYR A N 1
ATOM 1633 C CA . TYR A 1 215 ? 16.398 6.921 -33.331 1.00 90.25 215 TYR A CA 1
ATOM 1634 C C . TYR A 1 215 ? 15.343 8.023 -33.400 1.00 90.25 215 TYR A C 1
ATOM 1636 O O . TYR A 1 215 ? 15.028 8.472 -34.499 1.00 90.25 215 TYR A O 1
ATOM 1644 N N . ALA A 1 216 ? 14.861 8.511 -32.256 1.00 90.06 216 ALA A N 1
ATOM 1645 C CA . ALA A 1 216 ? 13.899 9.608 -32.179 1.00 90.06 216 ALA A CA 1
ATOM 1646 C C . ALA A 1 216 ? 14.473 10.911 -32.759 1.00 90.06 216 ALA A C 1
ATOM 1648 O O . ALA A 1 216 ? 13.773 11.661 -33.433 1.00 90.06 216 ALA A O 1
ATOM 1649 N N . GLN A 1 217 ? 15.776 11.162 -32.585 1.00 89.94 217 GLN A N 1
ATOM 1650 C CA . GLN A 1 217 ? 16.450 12.315 -33.193 1.00 89.94 217 GLN A CA 1
ATOM 1651 C C . GLN A 1 217 ? 16.496 12.271 -34.731 1.00 89.94 217 GLN A C 1
ATOM 1653 O O . GLN A 1 217 ? 16.678 13.318 -35.350 1.00 89.94 217 GLN A O 1
ATOM 1658 N N . ARG A 1 218 ? 16.319 11.098 -35.356 1.00 88.69 218 ARG A N 1
ATOM 1659 C CA . ARG A 1 218 ? 16.242 10.947 -36.824 1.00 88.69 218 ARG A CA 1
ATOM 1660 C C . ARG A 1 218 ? 14.831 11.173 -37.370 1.00 88.69 218 ARG A C 1
ATOM 1662 O O . ARG A 1 218 ? 14.650 11.206 -38.583 1.00 88.69 218 ARG A O 1
ATOM 1669 N N . GLU A 1 219 ? 13.819 11.271 -36.508 1.00 88.44 219 GLU A N 1
ATOM 1670 C CA . GLU A 1 219 ? 12.437 11.477 -36.938 1.00 88.44 219 GLU A CA 1
ATOM 1671 C C . GLU A 1 219 ? 12.211 12.944 -37.361 1.00 88.44 219 GLU A C 1
ATOM 1673 O O . GLU A 1 219 ? 12.588 13.865 -36.619 1.00 88.44 219 GLU A O 1
ATOM 1678 N N . PRO A 1 220 ? 11.581 13.190 -38.530 1.00 87.69 220 PRO A N 1
ATOM 1679 C CA . PRO A 1 220 ? 11.166 14.530 -38.931 1.00 87.69 220 PRO A CA 1
ATOM 1680 C C . PRO A 1 220 ? 10.099 15.056 -37.971 1.00 87.69 220 PRO A C 1
ATOM 1682 O O . PRO A 1 220 ? 9.451 14.284 -37.257 1.00 87.69 220 PRO A O 1
ATOM 1685 N N . ILE A 1 221 ? 9.876 16.370 -37.978 1.00 85.38 221 ILE A N 1
ATOM 1686 C CA . ILE A 1 221 ? 8.966 17.024 -37.027 1.00 85.38 221 ILE A CA 1
ATOM 1687 C C . ILE A 1 221 ? 7.546 16.430 -37.039 1.00 85.38 221 ILE A C 1
ATOM 1689 O O . ILE A 1 221 ? 6.928 16.304 -35.987 1.00 85.38 221 ILE A O 1
ATOM 1693 N N . GLU A 1 222 ? 7.068 15.988 -38.204 1.00 84.88 222 GLU A N 1
ATOM 1694 C CA . GLU A 1 222 ? 5.724 15.431 -38.410 1.00 84.88 222 GLU A CA 1
ATOM 1695 C C . GLU A 1 222 ? 5.503 14.058 -37.756 1.00 84.88 222 GLU A C 1
ATOM 1697 O O . GLU A 1 222 ? 4.367 13.672 -37.498 1.00 84.88 222 GLU A O 1
ATOM 1702 N N . GLN A 1 223 ? 6.574 13.296 -37.514 1.00 85.69 223 GLN A N 1
ATOM 1703 C CA . GLN A 1 223 ? 6.506 11.931 -36.970 1.00 85.69 223 GLN A CA 1
ATOM 1704 C C . GLN A 1 223 ? 7.321 11.773 -35.681 1.00 85.69 223 GLN A C 1
ATOM 1706 O O . GLN A 1 223 ? 7.535 10.652 -35.219 1.00 85.69 223 GLN A O 1
ATOM 1711 N N . ARG A 1 224 ? 7.795 12.884 -35.107 1.00 87.25 224 ARG A N 1
ATOM 1712 C CA . ARG A 1 224 ? 8.633 12.891 -33.910 1.00 87.25 224 ARG A CA 1
ATOM 1713 C C . ARG A 1 224 ? 7.905 12.284 -32.717 1.00 87.25 224 ARG A C 1
ATOM 1715 O O . ARG A 1 224 ? 6.764 12.625 -32.426 1.00 87.25 224 ARG A O 1
ATOM 1722 N N . GLY A 1 225 ? 8.617 11.430 -31.992 1.00 88.62 225 GLY A N 1
ATOM 1723 C CA . GLY A 1 225 ? 8.112 10.729 -30.820 1.00 88.62 225 GLY A CA 1
ATOM 1724 C C . GLY A 1 225 ? 7.476 9.384 -31.156 1.00 88.62 225 GLY A C 1
ATOM 1725 O O . GLY A 1 225 ? 7.140 8.646 -30.238 1.00 88.62 225 GLY A O 1
ATOM 1726 N N . ARG A 1 226 ? 7.359 9.002 -32.433 1.00 92.44 226 ARG A N 1
ATOM 1727 C CA . ARG A 1 226 ? 6.704 7.750 -32.835 1.00 92.44 226 ARG A CA 1
ATOM 1728 C C . ARG A 1 226 ? 7.425 6.517 -32.290 1.00 92.44 226 ARG A C 1
ATOM 1730 O O . ARG A 1 226 ? 6.769 5.634 -31.736 1.00 92.44 226 ARG A O 1
ATOM 1737 N N . VAL A 1 227 ? 8.753 6.446 -32.410 1.00 92.06 227 VAL A N 1
ATOM 1738 C CA . VAL A 1 227 ? 9.555 5.357 -31.820 1.00 92.06 227 VAL A CA 1
ATOM 1739 C C . VAL A 1 227 ? 9.432 5.351 -30.296 1.00 92.06 227 VAL A C 1
ATOM 1741 O O . VAL A 1 227 ? 9.270 4.284 -29.706 1.00 92.06 227 VAL A O 1
ATOM 1744 N N . GLN A 1 228 ? 9.454 6.526 -29.663 1.00 93.69 228 GLN A N 1
ATOM 1745 C CA . GLN A 1 228 ? 9.320 6.654 -28.212 1.00 93.69 228 GLN A CA 1
ATOM 1746 C C . GLN A 1 228 ? 7.950 6.146 -27.736 1.00 93.69 228 GLN A C 1
ATOM 1748 O O . GLN A 1 228 ? 7.886 5.309 -26.838 1.00 93.69 228 GLN A O 1
ATOM 1753 N N . THR A 1 229 ? 6.859 6.569 -28.379 1.00 94.88 229 THR A N 1
ATOM 1754 C CA . THR A 1 229 ? 5.500 6.090 -28.095 1.00 94.88 229 THR A CA 1
ATOM 1755 C C . THR A 1 229 ? 5.387 4.581 -28.281 1.00 94.88 229 THR A C 1
ATOM 1757 O O . THR A 1 229 ? 4.843 3.914 -27.408 1.00 94.88 229 THR A O 1
ATOM 1760 N N . ALA A 1 230 ? 5.921 4.023 -29.374 1.00 95.44 230 ALA A N 1
ATOM 1761 C CA . ALA A 1 230 ? 5.871 2.582 -29.621 1.00 95.44 230 ALA A CA 1
ATOM 1762 C C . ALA A 1 230 ? 6.590 1.785 -28.521 1.00 95.44 230 ALA A C 1
ATOM 1764 O O . ALA A 1 230 ? 6.058 0.795 -28.021 1.00 95.44 230 ALA A O 1
ATOM 1765 N N . VAL A 1 231 ? 7.772 2.244 -28.109 1.00 95.88 231 VAL A N 1
ATOM 1766 C CA . VAL A 1 231 ? 8.562 1.626 -27.041 1.00 95.88 231 VAL A CA 1
ATOM 1767 C C . VAL A 1 231 ? 7.838 1.665 -25.696 1.00 95.88 231 VAL A C 1
ATOM 1769 O O . VAL A 1 231 ? 7.719 0.624 -25.050 1.00 95.88 231 VAL A O 1
ATOM 1772 N N . TYR A 1 232 ? 7.326 2.827 -25.277 1.00 94.69 232 TYR A N 1
ATOM 1773 C CA . TYR A 1 232 ? 6.612 2.935 -24.002 1.00 94.69 232 TYR A CA 1
ATOM 1774 C C . TYR A 1 232 ? 5.299 2.155 -24.015 1.00 94.69 232 TYR A C 1
ATOM 1776 O O . TYR A 1 232 ? 5.004 1.483 -23.034 1.00 94.69 232 TYR A O 1
ATOM 1784 N N . ALA A 1 233 ? 4.558 2.165 -25.127 1.00 97.31 233 ALA A N 1
ATOM 1785 C CA . ALA A 1 233 ? 3.355 1.351 -25.271 1.00 97.31 233 ALA A CA 1
ATOM 1786 C C . ALA A 1 233 ? 3.671 -0.139 -25.083 1.00 97.31 233 ALA A C 1
ATOM 1788 O O . ALA A 1 233 ? 3.042 -0.793 -24.258 1.00 97.31 233 ALA A O 1
ATOM 1789 N N . VAL A 1 234 ? 4.694 -0.662 -25.772 1.00 97.75 234 VAL A N 1
ATOM 1790 C CA . VAL A 1 234 ? 5.107 -2.066 -25.628 1.00 97.75 234 VAL A CA 1
ATOM 1791 C C . VAL A 1 234 ? 5.578 -2.367 -24.206 1.00 97.75 234 VAL A C 1
ATOM 1793 O O . VAL A 1 234 ? 5.126 -3.350 -23.623 1.00 97.75 234 VAL A O 1
ATOM 1796 N N . LYS A 1 235 ? 6.431 -1.518 -23.617 1.00 97.06 235 LYS A N 1
ATOM 1797 C CA . LYS A 1 235 ? 6.912 -1.700 -22.241 1.00 97.06 235 LYS A CA 1
ATOM 1798 C C . LYS A 1 235 ? 5.741 -1.772 -21.259 1.00 97.06 235 LYS A C 1
ATOM 1800 O O . LYS A 1 235 ? 5.637 -2.744 -20.520 1.00 97.06 235 LYS A O 1
ATOM 1805 N N . THR A 1 236 ? 4.841 -0.789 -21.286 1.00 96.94 236 THR A N 1
ATOM 1806 C CA . THR A 1 236 ? 3.687 -0.716 -20.380 1.00 96.94 236 THR A CA 1
ATOM 1807 C C . THR A 1 236 ? 2.723 -1.881 -20.588 1.00 96.94 236 THR A C 1
ATOM 1809 O O . THR A 1 236 ? 2.283 -2.477 -19.608 1.00 96.94 236 THR A O 1
ATOM 1812 N N . SER A 1 237 ? 2.430 -2.264 -21.836 1.00 98.12 237 SER A N 1
ATOM 1813 C CA . SER A 1 237 ? 1.592 -3.435 -22.115 1.00 98.12 237 SER A CA 1
ATOM 1814 C C . SER A 1 237 ? 2.199 -4.714 -21.546 1.00 98.12 237 SER A C 1
ATOM 1816 O O . SER A 1 237 ? 1.490 -5.494 -20.921 1.00 98.12 237 SER A O 1
ATOM 1818 N N . PHE A 1 238 ? 3.508 -4.926 -21.698 1.00 98.06 238 PHE A N 1
ATOM 1819 C CA . PHE A 1 238 ? 4.158 -6.113 -21.146 1.00 98.06 238 PHE A CA 1
ATOM 1820 C C . PHE A 1 238 ? 4.327 -6.058 -19.626 1.00 98.06 238 PHE A C 1
ATOM 1822 O O . PHE A 1 238 ? 4.288 -7.107 -18.993 1.00 98.06 238 PHE A O 1
ATOM 1829 N N . THR A 1 239 ? 4.429 -4.873 -19.018 1.00 97.44 239 THR A N 1
ATOM 1830 C CA . THR A 1 239 ? 4.310 -4.721 -17.559 1.00 97.44 239 THR A CA 1
ATOM 1831 C C . THR A 1 239 ? 2.939 -5.164 -17.068 1.00 97.44 239 THR A C 1
ATOM 1833 O O . THR A 1 239 ? 2.870 -5.934 -16.115 1.00 97.44 239 THR A O 1
ATOM 1836 N N . ALA A 1 240 ? 1.862 -4.770 -17.754 1.00 96.06 240 ALA A N 1
ATOM 1837 C CA . ALA A 1 240 ? 0.520 -5.250 -17.437 1.00 96.06 240 ALA A CA 1
ATOM 1838 C C . ALA A 1 240 ? 0.390 -6.772 -17.628 1.00 96.06 240 ALA A C 1
ATOM 1840 O O . ALA A 1 240 ? -0.198 -7.437 -16.785 1.00 96.06 240 ALA A O 1
ATOM 1841 N N . VAL A 1 241 ? 0.988 -7.342 -18.683 1.00 97.50 241 VAL A N 1
ATOM 1842 C CA . VAL A 1 241 ? 1.033 -8.804 -18.882 1.00 97.50 241 VAL A CA 1
ATOM 1843 C C . VAL A 1 241 ? 1.794 -9.495 -17.749 1.00 97.50 241 VAL A C 1
ATOM 1845 O O . VAL A 1 241 ? 1.317 -10.497 -17.231 1.00 97.50 241 VAL A O 1
ATOM 1848 N N . GLY A 1 242 ? 2.949 -8.967 -17.340 1.00 95.88 242 GLY A N 1
ATOM 1849 C CA . GLY A 1 242 ? 3.725 -9.507 -16.224 1.00 95.88 242 GLY A CA 1
ATOM 1850 C C . GLY A 1 242 ? 2.946 -9.475 -14.910 1.00 95.88 242 GLY A C 1
ATOM 1851 O O . GLY A 1 242 ? 2.867 -10.488 -14.221 1.00 95.88 242 GLY A O 1
ATOM 1852 N N . ALA A 1 243 ? 2.298 -8.348 -14.608 1.00 92.00 243 ALA A N 1
ATOM 1853 C CA . ALA A 1 243 ? 1.425 -8.218 -13.444 1.00 92.00 243 ALA A CA 1
ATOM 1854 C C . ALA A 1 243 ? 0.228 -9.183 -13.510 1.00 92.00 243 ALA A C 1
ATOM 1856 O O . ALA A 1 243 ? -0.091 -9.826 -12.516 1.00 92.00 243 ALA A O 1
ATOM 1857 N N . ALA A 1 244 ? -0.389 -9.348 -14.685 1.00 91.31 244 ALA A N 1
ATOM 1858 C CA . ALA A 1 244 ? -1.479 -10.299 -14.886 1.00 91.31 244 ALA A CA 1
ATOM 1859 C C . ALA A 1 244 ? -1.024 -11.750 -14.672 1.00 91.31 244 ALA A C 1
ATOM 1861 O O . ALA A 1 244 ? -1.756 -12.526 -14.072 1.00 91.31 244 ALA A O 1
ATOM 1862 N N . VAL A 1 245 ? 0.187 -12.125 -15.104 1.00 92.81 245 VAL A N 1
ATOM 1863 C CA . VAL A 1 245 ? 0.736 -13.461 -14.819 1.00 92.81 245 VAL A CA 1
ATOM 1864 C C . VAL A 1 245 ? 0.801 -13.699 -13.312 1.00 92.81 245 VAL A C 1
ATOM 1866 O O . VAL A 1 245 ? 0.357 -14.740 -12.846 1.00 92.81 245 VAL A O 1
ATOM 1869 N N . ILE A 1 246 ? 1.271 -12.731 -12.530 1.00 90.62 246 ILE A N 1
ATOM 1870 C CA . ILE A 1 246 ? 1.265 -12.880 -11.071 1.00 90.62 246 ILE A CA 1
ATOM 1871 C C . ILE A 1 246 ? -0.164 -12.968 -10.533 1.00 90.62 246 ILE A C 1
ATOM 1873 O O . ILE A 1 246 ? -0.479 -13.901 -9.804 1.00 90.62 246 ILE A O 1
ATOM 1877 N N . ALA A 1 247 ? -1.045 -12.063 -10.955 1.00 82.94 247 ALA A N 1
ATOM 1878 C CA . ALA A 1 247 ? -2.424 -12.015 -10.482 1.00 82.94 247 ALA A CA 1
ATOM 1879 C C . ALA A 1 247 ? -3.236 -13.285 -10.799 1.00 82.94 247 ALA A C 1
ATOM 1881 O O . ALA A 1 247 ? -4.122 -13.641 -10.035 1.00 82.94 247 ALA A O 1
ATOM 1882 N N . PHE A 1 248 ? -2.965 -13.977 -11.909 1.00 83.75 248 PHE A N 1
ATOM 1883 C CA . PHE A 1 248 ? -3.680 -15.209 -12.262 1.00 83.75 248 PHE A CA 1
ATOM 1884 C C . PHE A 1 248 ? -3.012 -16.476 -11.725 1.00 83.75 248 PHE A C 1
ATOM 1886 O O . PHE A 1 248 ? -3.713 -17.430 -11.398 1.00 83.75 248 PHE A O 1
ATOM 1893 N N . PHE A 1 249 ? -1.677 -16.519 -11.662 1.00 86.62 249 PHE A N 1
ATOM 1894 C CA . PHE A 1 249 ? -0.940 -17.748 -11.343 1.00 86.62 249 PHE A CA 1
ATOM 1895 C C . PHE A 1 249 ? -0.398 -17.800 -9.909 1.00 86.62 249 PHE A C 1
ATOM 1897 O O . PHE A 1 249 ? -0.021 -18.876 -9.460 1.00 86.62 249 PHE A O 1
ATOM 1904 N N . MET A 1 250 ? -0.379 -16.680 -9.183 1.00 84.81 250 MET A N 1
ATOM 1905 C CA . MET A 1 250 ? 0.018 -16.603 -7.769 1.00 84.81 250 MET A CA 1
ATOM 1906 C C . MET A 1 250 ? -1.135 -16.093 -6.900 1.00 84.81 250 MET A C 1
ATOM 1908 O O . MET A 1 250 ? -0.934 -15.282 -6.003 1.00 84.81 250 MET A O 1
ATOM 1912 N N . ASN A 1 251 ? -2.351 -16.553 -7.209 1.00 75.25 251 ASN A N 1
ATOM 1913 C CA . ASN A 1 251 ? -3.582 -16.191 -6.508 1.00 75.25 251 ASN A CA 1
ATOM 1914 C C . ASN A 1 251 ? -4.292 -17.416 -5.888 1.00 75.25 251 ASN A C 1
ATOM 1916 O O . ASN A 1 251 ? -5.515 -17.454 -5.833 1.00 75.25 251 ASN A O 1
ATOM 1920 N N . GLY A 1 252 ? -3.536 -18.439 -5.483 1.00 78.19 252 GLY A N 1
ATOM 1921 C CA . GLY A 1 252 ? -4.058 -19.561 -4.688 1.00 78.19 252 GLY A CA 1
ATOM 1922 C C . GLY A 1 252 ? -3.862 -19.330 -3.189 1.00 78.19 252 GLY A C 1
ATOM 1923 O O . GLY A 1 252 ? -3.019 -18.513 -2.819 1.00 78.19 252 GLY A O 1
ATOM 1924 N N . GLU A 1 253 ? -4.590 -20.073 -2.350 1.00 74.38 253 GLU A N 1
ATOM 1925 C CA . GLU A 1 253 ? -4.613 -19.885 -0.886 1.00 74.38 253 GLU A CA 1
ATOM 1926 C C . GLU A 1 253 ? -3.208 -19.874 -0.265 1.00 74.38 253 GLU A C 1
ATOM 1928 O O . GLU A 1 253 ? -2.902 -19.015 0.552 1.00 74.38 253 GLU A O 1
ATOM 1933 N N . GLU A 1 254 ? -2.311 -20.751 -0.734 1.00 77.06 254 GLU A N 1
ATOM 1934 C CA . GLU A 1 254 ? -0.903 -20.834 -0.301 1.00 77.06 254 GLU A CA 1
ATOM 1935 C C . GLU A 1 254 ? -0.100 -19.536 -0.498 1.00 77.06 254 GLU A C 1
ATOM 1937 O O . GLU A 1 254 ? 0.924 -19.322 0.144 1.00 77.06 254 GLU A O 1
ATOM 1942 N N . TYR A 1 255 ? -0.524 -18.679 -1.423 1.00 78.62 255 TYR A N 1
ATOM 1943 C CA . TYR A 1 255 ? 0.119 -17.403 -1.732 1.00 78.62 255 TYR A CA 1
ATOM 1944 C C . TYR A 1 255 ? -0.650 -16.216 -1.149 1.00 78.62 255 TYR A C 1
ATOM 1946 O O . TYR A 1 255 ? -0.458 -15.087 -1.610 1.00 78.62 255 TYR A O 1
ATOM 1954 N N . ALA A 1 256 ? -1.535 -16.467 -0.176 1.00 67.88 256 ALA A N 1
ATOM 1955 C CA . ALA A 1 256 ? -2.546 -15.510 0.274 1.00 67.88 256 ALA A CA 1
ATOM 1956 C C . ALA A 1 256 ? -3.400 -14.978 -0.895 1.00 67.88 256 ALA A C 1
ATOM 1958 O O . ALA A 1 256 ? -3.823 -13.821 -0.937 1.00 67.88 256 ALA A O 1
ATOM 1959 N N . GLY A 1 257 ? -3.568 -15.833 -1.899 1.00 54.50 257 GLY A N 1
ATOM 1960 C CA . GLY A 1 257 ? -4.298 -15.582 -3.115 1.00 54.50 257 GLY A CA 1
ATOM 1961 C C . GLY A 1 257 ? -5.687 -16.196 -3.045 1.00 54.50 257 GLY A C 1
ATOM 1962 O O . GLY A 1 257 ? -5.853 -17.288 -2.525 1.00 54.50 257 GLY A O 1
ATOM 1963 N N . CYS A 1 258 ? -6.661 -15.491 -3.606 1.00 47.66 258 CYS A N 1
ATOM 1964 C CA . CYS A 1 258 ? -7.999 -15.338 -3.047 1.00 47.66 258 CYS A CA 1
ATOM 1965 C C . CYS A 1 258 ? -7.928 -14.561 -1.729 1.00 47.66 258 CYS A C 1
ATOM 1967 O O . CYS A 1 258 ? -7.709 -15.117 -0.664 1.00 47.66 258 CYS A O 1
ATOM 1969 N N . GLU A 1 259 ? -8.050 -13.237 -1.873 1.00 49.38 259 GLU A N 1
ATOM 1970 C CA . GLU A 1 259 ? -8.734 -12.389 -0.902 1.00 49.38 259 GLU A CA 1
ATOM 1971 C C . GLU A 1 259 ? -8.505 -12.798 0.556 1.00 49.38 259 GLU A C 1
ATOM 1973 O O . GLU A 1 259 ? -9.374 -13.423 1.159 1.00 49.38 259 GLU A O 1
ATOM 1978 N N . VAL A 1 260 ? -7.357 -12.428 1.133 1.00 41.62 260 VAL A N 1
ATOM 1979 C CA . VAL A 1 260 ? -7.197 -12.459 2.594 1.00 41.62 260 VAL A CA 1
ATOM 1980 C C . VAL A 1 260 ? -8.409 -11.736 3.193 1.00 41.62 260 VAL A C 1
ATOM 1982 O O . VAL A 1 260 ? -8.584 -10.538 2.973 1.00 41.62 260 VAL A O 1
ATOM 1985 N N . GLY A 1 261 ? -9.301 -12.493 3.836 1.00 50.88 261 GLY A N 1
ATOM 1986 C CA . GLY A 1 261 ? -10.546 -11.994 4.425 1.00 50.88 261 GLY A CA 1
ATOM 1987 C C . GLY A 1 261 ? -11.702 -11.660 3.466 1.00 50.88 261 GLY A C 1
ATOM 1988 O O . GLY A 1 261 ? -12.564 -10.888 3.861 1.00 50.88 261 GLY A O 1
ATOM 1989 N N . GLY A 1 262 ? -11.762 -12.174 2.227 1.00 52.38 262 GLY A N 1
ATOM 1990 C CA . GLY A 1 262 ? -12.909 -11.963 1.312 1.00 52.38 262 GLY A CA 1
ATOM 1991 C C . GLY A 1 262 ? -12.934 -10.618 0.564 1.00 52.38 262 GLY A C 1
ATOM 1992 O O . GLY A 1 262 ? -13.996 -10.162 0.147 1.00 52.38 262 GLY A O 1
ATOM 1993 N N . GLY A 1 263 ? -11.784 -9.941 0.451 1.00 57.53 263 GLY A N 1
ATOM 1994 C CA . GLY A 1 263 ? -11.641 -8.661 -0.252 1.00 57.53 263 GLY A CA 1
ATOM 1995 C C . GLY A 1 263 ? -11.945 -7.445 0.620 1.00 57.53 263 GLY A C 1
ATOM 1996 O O . GLY A 1 263 ? -12.019 -6.340 0.097 1.00 57.53 263 GLY A O 1
ATOM 1997 N N . TYR A 1 264 ? -12.111 -7.645 1.929 1.00 68.88 264 TYR A N 1
ATOM 1998 C CA . TYR A 1 264 ? -12.459 -6.609 2.894 1.00 68.88 264 TYR A CA 1
ATOM 1999 C C . TYR A 1 264 ? -11.232 -5.786 3.313 1.00 68.88 264 TYR A C 1
ATOM 2001 O O . TYR A 1 264 ? -10.140 -6.310 3.530 1.00 68.88 264 TYR A O 1
ATOM 2009 N N . ALA A 1 265 ? -11.418 -4.474 3.412 1.00 75.50 265 ALA A N 1
ATOM 2010 C CA . ALA A 1 265 ? -10.433 -3.518 3.880 1.00 75.50 265 ALA A CA 1
ATOM 2011 C C . ALA A 1 265 ? -10.461 -3.408 5.413 1.00 75.50 265 ALA A C 1
ATOM 2013 O O . ALA A 1 265 ? -11.512 -3.528 6.038 1.00 75.50 265 ALA A O 1
ATOM 2014 N N . SER A 1 266 ? -9.300 -3.109 5.995 1.00 80.94 266 SER A N 1
ATOM 2015 C CA . SER A 1 266 ? -9.182 -2.547 7.344 1.00 80.94 266 SER A CA 1
ATOM 2016 C C . SER A 1 266 ? -8.663 -1.118 7.223 1.00 80.94 266 SER A C 1
ATOM 2018 O O . SER A 1 266 ? -7.828 -0.848 6.350 1.00 80.94 266 SER A O 1
ATOM 2020 N N . ASP A 1 267 ? -9.154 -0.214 8.071 1.00 87.00 267 ASP A N 1
ATOM 2021 C CA . ASP A 1 267 ? -8.735 1.186 8.084 1.00 87.00 267 ASP A CA 1
ATOM 2022 C C . ASP A 1 267 ? -8.364 1.620 9.504 1.00 87.00 267 ASP A C 1
ATOM 2024 O O . ASP A 1 267 ? -9.200 1.911 10.351 1.00 87.00 267 ASP A O 1
ATOM 2028 N N . ILE A 1 268 ? -7.063 1.621 9.795 1.00 90.75 268 ILE A N 1
ATOM 2029 C CA . ILE A 1 268 ? -6.550 1.936 11.127 1.00 90.75 268 ILE A CA 1
ATOM 2030 C C . ILE A 1 268 ? -5.678 3.174 11.051 1.00 90.75 268 ILE A C 1
ATOM 2032 O O . ILE A 1 268 ? -4.643 3.199 10.380 1.00 90.75 268 ILE A O 1
ATOM 2036 N N . THR A 1 269 ? -5.991 4.148 11.899 1.00 91.81 269 THR A N 1
ATOM 2037 C CA . THR A 1 269 ? -5.106 5.272 12.189 1.00 91.81 269 THR A CA 1
ATOM 2038 C C . THR A 1 269 ? -4.638 5.254 13.643 1.00 91.81 269 THR A C 1
ATOM 2040 O O . THR A 1 269 ? -5.413 5.160 14.601 1.00 91.81 269 THR A O 1
ATOM 2043 N N . ARG A 1 270 ? -3.324 5.405 13.822 1.00 91.19 270 ARG A N 1
ATOM 2044 C CA . ARG A 1 270 ? -2.670 5.710 15.099 1.00 91.19 270 ARG A CA 1
ATOM 2045 C C . ARG A 1 270 ? -1.747 6.901 14.902 1.00 91.19 270 ARG A C 1
ATOM 2047 O O . ARG A 1 270 ? -1.109 7.038 13.862 1.00 91.19 270 ARG A O 1
ATOM 2054 N N . THR A 1 271 ? -1.631 7.739 15.924 1.00 90.75 271 THR A N 1
ATOM 2055 C CA . THR A 1 271 ? -0.644 8.822 15.942 1.00 90.75 271 THR A CA 1
ATOM 2056 C C . THR A 1 271 ? 0.448 8.490 16.944 1.00 90.75 271 THR A C 1
ATOM 2058 O O . THR A 1 271 ? 0.145 8.264 18.110 1.00 90.75 271 THR A O 1
ATOM 2061 N N . TRP A 1 272 ? 1.708 8.483 16.505 1.00 85.00 272 TRP A N 1
ATOM 2062 C CA . TRP A 1 272 ? 2.839 8.135 17.365 1.00 85.00 272 TRP A CA 1
ATOM 2063 C C . TRP A 1 272 ? 3.919 9.217 17.388 1.00 85.00 272 TRP A C 1
ATOM 2065 O O . TRP A 1 272 ? 4.209 9.836 16.360 1.00 85.00 272 TRP A O 1
ATOM 2075 N N . PRO A 1 273 ? 4.582 9.429 18.533 1.00 80.81 273 PRO A N 1
ATOM 2076 C CA . PRO A 1 273 ? 5.758 10.288 18.601 1.00 80.81 273 PRO A CA 1
ATOM 2077 C C . PRO A 1 273 ? 7.021 9.617 18.029 1.00 80.81 273 PRO A C 1
ATOM 2079 O O . PRO A 1 273 ? 7.459 8.583 18.531 1.00 80.81 273 PRO A O 1
ATOM 2082 N N . VAL A 1 274 ? 7.686 10.276 17.069 1.00 76.50 274 VAL A N 1
ATOM 2083 C CA . VAL A 1 274 ? 8.883 9.801 16.321 1.00 76.50 274 VAL A CA 1
ATOM 2084 C C . VAL A 1 274 ? 10.198 9.826 17.154 1.00 76.50 274 VAL A C 1
ATOM 2086 O O . VAL A 1 274 ? 11.300 9.844 16.619 1.00 76.50 274 VAL A O 1
ATOM 2089 N N . GLY A 1 275 ? 10.108 9.813 18.489 1.00 66.06 275 GLY A N 1
ATOM 2090 C CA . GLY A 1 275 ? 11.245 9.779 19.426 1.00 66.06 275 GLY A CA 1
ATOM 2091 C C . GLY A 1 275 ? 11.172 10.838 20.539 1.00 66.06 275 GLY A C 1
ATOM 2092 O O . GLY A 1 275 ? 10.549 11.883 20.369 1.00 66.06 275 GLY A O 1
ATOM 2093 N N . GLY A 1 276 ? 11.801 10.566 21.694 1.00 65.94 276 GLY A N 1
ATOM 2094 C CA . GLY A 1 276 ? 11.833 11.464 22.869 1.00 65.94 276 GLY A CA 1
ATOM 2095 C C . GLY A 1 276 ? 10.517 11.532 23.665 1.00 65.94 276 GLY A C 1
ATOM 2096 O O . GLY A 1 276 ? 9.505 10.999 23.235 1.00 65.94 276 GLY A O 1
ATOM 2097 N N . LYS A 1 277 ? 10.488 12.158 24.848 1.00 77.38 277 LYS A N 1
ATOM 2098 C CA . LYS A 1 277 ? 9.239 12.322 25.629 1.00 77.38 277 LYS A CA 1
ATOM 2099 C C . LYS A 1 277 ? 8.239 13.227 24.897 1.00 77.38 277 LYS A C 1
ATOM 2101 O O . LYS A 1 277 ? 8.661 14.193 24.264 1.00 77.38 277 LYS A O 1
ATOM 2106 N N . LEU A 1 278 ? 6.945 12.916 24.999 1.00 84.50 278 LEU A N 1
ATOM 2107 C CA . LEU A 1 278 ? 5.882 13.798 24.512 1.00 84.50 278 LEU A CA 1
ATOM 2108 C C . LEU A 1 278 ? 5.981 15.158 25.216 1.00 84.50 278 LEU A C 1
ATOM 2110 O O . LEU A 1 278 ? 6.323 15.234 26.398 1.00 84.50 278 LEU A O 1
ATOM 2114 N N . SER A 1 279 ? 5.705 16.241 24.491 1.00 89.94 279 SER A N 1
ATOM 2115 C CA . SER A 1 279 ? 5.447 17.524 25.144 1.00 89.94 279 SER A CA 1
ATOM 2116 C C . SER A 1 279 ? 4.095 17.475 25.857 1.00 89.94 279 SER A C 1
ATOM 2118 O O . SER A 1 279 ? 3.202 16.733 25.446 1.00 89.94 279 SER A O 1
ATOM 2120 N N . SER A 1 280 ? 3.904 18.320 26.871 1.00 91.44 280 SER A N 1
ATOM 2121 C CA . SER A 1 280 ? 2.616 18.425 27.572 1.00 91.44 280 SER A CA 1
ATOM 2122 C C . SER A 1 280 ? 1.450 18.730 26.624 1.00 91.44 280 SER A C 1
ATOM 2124 O O . SER A 1 280 ? 0.348 18.232 26.818 1.00 91.44 280 SER A O 1
ATOM 2126 N N . GLY A 1 281 ? 1.691 19.516 25.568 1.00 94.00 281 GLY A N 1
ATOM 2127 C CA . GLY A 1 281 ? 0.695 19.790 24.532 1.00 94.00 281 GLY A CA 1
ATOM 2128 C C . GLY A 1 281 ? 0.365 18.564 23.676 1.00 94.00 281 GLY A C 1
ATOM 2129 O O . GLY A 1 281 ? -0.801 18.334 23.370 1.00 94.00 281 GLY A O 1
ATOM 2130 N N . GLN A 1 282 ? 1.365 17.753 23.315 1.00 93.12 282 GLN A N 1
ATOM 2131 C CA . GLN A 1 282 ? 1.155 16.515 22.554 1.00 93.12 282 GLN A CA 1
ATOM 2132 C C . GLN A 1 282 ? 0.406 15.465 23.370 1.00 93.12 282 GLN A C 1
ATOM 2134 O O . GLN A 1 282 ? -0.535 14.873 22.855 1.00 93.12 282 GLN A O 1
ATOM 2139 N N . GLU A 1 283 ? 0.796 15.273 24.628 1.00 93.25 283 GLU A N 1
ATOM 2140 C CA . GLU A 1 283 ? 0.128 14.369 25.565 1.00 93.25 283 GLU A CA 1
ATOM 2141 C C . GLU A 1 283 ? -1.338 14.779 25.753 1.00 93.25 283 GLU A C 1
ATOM 2143 O O . GLU A 1 283 ? -2.243 13.998 25.472 1.00 93.25 283 GLU A O 1
ATOM 2148 N N . MET A 1 284 ? -1.585 16.055 26.066 1.00 95.56 284 MET A N 1
ATOM 2149 C CA . MET A 1 284 ? -2.936 16.580 26.258 1.00 95.56 284 MET A CA 1
ATOM 2150 C C . MET A 1 284 ? -3.814 16.459 25.007 1.00 95.56 284 MET A C 1
ATOM 2152 O O . MET A 1 284 ? -4.994 16.123 25.118 1.00 95.56 284 MET A O 1
ATOM 2156 N N . MET A 1 285 ? -3.276 16.746 23.815 1.00 96.31 285 MET A N 1
ATOM 2157 C CA . MET A 1 285 ? -4.038 16.602 22.570 1.00 96.31 285 MET A CA 1
ATOM 2158 C C . MET A 1 285 ? -4.290 15.131 22.225 1.00 96.31 285 MET A C 1
ATOM 2160 O O . MET A 1 285 ? -5.342 14.811 21.673 1.00 96.31 285 MET A O 1
ATOM 2164 N N . TYR A 1 286 ? -3.361 14.233 22.561 1.00 95.50 286 TYR A N 1
ATOM 2165 C CA . TYR A 1 286 ? -3.540 12.802 22.344 1.00 95.50 286 TYR A CA 1
ATOM 2166 C C . TYR A 1 286 ? -4.640 12.246 23.245 1.00 95.50 286 TYR A C 1
ATOM 2168 O O . TYR A 1 286 ? -5.595 11.652 22.748 1.00 95.50 286 TYR A O 1
ATOM 2176 N N . GLU A 1 287 ? -4.570 12.520 24.549 1.00 95.69 287 GLU A N 1
ATOM 2177 C CA . GLU A 1 287 ? -5.620 12.157 25.506 1.00 95.69 287 GLU A CA 1
ATOM 2178 C C . GLU A 1 287 ? -6.967 12.771 25.140 1.00 95.69 287 GLU A C 1
ATOM 2180 O O . GLU A 1 287 ? -8.011 12.158 25.348 1.00 95.69 287 GLU A O 1
ATOM 2185 N N . PHE A 1 288 ? -6.963 13.990 24.597 1.00 97.12 288 PHE A N 1
ATOM 2186 C CA . PHE A 1 288 ? -8.168 14.631 24.096 1.00 97.12 288 PHE A CA 1
ATOM 2187 C C . PHE A 1 288 ? -8.832 13.817 22.982 1.00 97.12 288 PHE A C 1
ATOM 2189 O O . PHE A 1 288 ? -10.015 13.500 23.102 1.00 97.12 288 PHE A O 1
ATOM 2196 N N . VAL A 1 289 ? -8.093 13.454 21.931 1.00 98.00 289 VAL A N 1
ATOM 2197 C CA . VAL A 1 289 ? -8.645 12.668 20.816 1.00 98.00 289 VAL A CA 1
ATOM 2198 C C . VAL A 1 289 ? -9.018 11.253 21.267 1.00 98.00 289 VAL A C 1
ATOM 2200 O O . VAL A 1 289 ? -10.081 10.758 20.895 1.00 98.00 289 VAL A O 1
ATOM 2203 N N . LEU A 1 290 ? -8.200 10.627 22.119 1.00 97.56 290 LEU A N 1
ATOM 2204 C CA . LEU A 1 290 ? -8.468 9.295 22.666 1.00 97.56 290 LEU A CA 1
ATOM 2205 C C . LEU A 1 290 ? -9.747 9.269 23.516 1.00 97.56 290 LEU A C 1
ATOM 2207 O O . LEU A 1 290 ? -10.560 8.358 23.379 1.00 97.56 290 LEU A O 1
ATOM 2211 N N . ASP A 1 291 ? -9.958 10.275 24.368 1.00 98.12 291 ASP A N 1
ATOM 2212 C CA . ASP A 1 291 ? -11.179 10.416 25.172 1.00 98.12 291 ASP A CA 1
ATOM 2213 C C . ASP A 1 291 ? -12.420 10.614 24.292 1.00 98.12 291 ASP A C 1
ATOM 2215 O O . ASP A 1 291 ? -13.452 9.990 24.540 1.00 98.12 291 ASP A O 1
ATOM 2219 N N . VAL A 1 292 ? -12.323 11.429 23.234 1.00 98.25 292 VAL A N 1
ATOM 2220 C CA . VAL A 1 292 ? -13.414 11.600 22.258 1.00 98.25 292 VAL A CA 1
ATOM 2221 C C . VAL A 1 292 ? -13.750 10.266 21.598 1.00 98.25 292 VAL A C 1
ATOM 2223 O O . VAL A 1 292 ? -14.924 9.898 21.546 1.00 98.25 292 VAL A O 1
ATOM 2226 N N . GLN A 1 293 ? -12.740 9.518 21.147 1.00 98.31 293 GLN A N 1
ATOM 2227 C CA . GLN A 1 293 ? -12.939 8.219 20.508 1.00 98.31 293 GLN A CA 1
ATOM 2228 C C . GLN A 1 293 ? -13.623 7.226 21.452 1.00 98.31 293 GLN A C 1
ATOM 2230 O O . GLN A 1 293 ? -14.650 6.648 21.099 1.00 98.31 293 GLN A O 1
ATOM 2235 N N . LYS A 1 294 ? -13.116 7.087 22.683 1.00 98.31 294 LYS A N 1
ATOM 2236 C CA . LYS A 1 294 ? -13.696 6.206 23.707 1.00 98.31 294 LYS A CA 1
ATOM 2237 C C . LYS A 1 294 ? -15.147 6.564 24.019 1.00 98.31 294 LYS A C 1
ATOM 2239 O O . LYS A 1 294 ? -15.981 5.670 24.110 1.00 98.31 294 LYS A O 1
ATOM 2244 N N . LYS A 1 295 ? -15.468 7.856 24.140 1.00 98.62 295 LYS A N 1
ATOM 2245 C CA . LYS A 1 295 ? -16.847 8.316 24.365 1.00 98.62 295 LYS A CA 1
ATOM 2246 C C . LYS A 1 295 ? -17.760 8.018 23.182 1.00 98.62 295 LYS A C 1
ATOM 2248 O O . LYS A 1 295 ? -18.897 7.620 23.405 1.00 98.62 295 LYS A O 1
ATOM 2253 N N . CYS A 1 296 ? -17.284 8.182 21.947 1.00 98.62 296 CYS A N 1
ATOM 2254 C CA . CYS A 1 296 ? -18.063 7.835 20.756 1.00 98.62 296 CYS A CA 1
ATOM 2255 C C . CYS A 1 296 ? -18.338 6.327 20.692 1.00 98.62 296 CYS A C 1
ATOM 2257 O O . CYS A 1 296 ? -19.480 5.933 20.478 1.00 98.62 296 CYS A O 1
ATOM 2259 N N . LEU A 1 297 ? -17.325 5.493 20.947 1.00 98.50 297 LEU A N 1
ATOM 2260 C CA . LEU A 1 297 ? -17.470 4.035 21.002 1.00 98.50 297 LEU A CA 1
ATOM 2261 C C . LEU A 1 297 ? -18.452 3.601 22.098 1.00 98.50 297 LEU A C 1
ATOM 2263 O O . LEU A 1 297 ? -19.320 2.772 21.851 1.00 98.50 297 LEU A O 1
ATOM 2267 N N . GLU A 1 298 ? -18.358 4.186 23.292 1.00 98.44 298 GLU A N 1
ATOM 2268 C CA . GLU A 1 298 ? -19.260 3.861 24.401 1.00 98.44 298 GLU A CA 1
ATOM 2269 C C . GLU A 1 298 ? -20.696 4.338 24.146 1.00 98.44 298 GLU A C 1
ATOM 2271 O O . GLU A 1 298 ? -21.655 3.628 24.455 1.00 98.44 298 GLU A O 1
ATOM 2276 N N . HIS A 1 299 ? -20.864 5.516 23.538 1.00 98.38 299 HIS A N 1
ATOM 2277 C CA . HIS A 1 299 ? -22.177 6.010 23.134 1.00 98.38 299 HIS A CA 1
ATOM 2278 C C . HIS A 1 299 ? -22.806 5.101 22.076 1.00 98.38 299 HIS A C 1
ATOM 2280 O O . HIS A 1 299 ? -23.948 4.680 22.244 1.00 98.38 299 HIS A O 1
ATOM 2286 N N . LEU A 1 300 ? -22.044 4.738 21.040 1.00 98.31 300 LEU A N 1
ATOM 2287 C CA . LEU A 1 300 ? -22.473 3.795 20.013 1.00 98.31 300 LEU A CA 1
ATOM 2288 C C . LEU A 1 300 ? -22.870 2.449 20.638 1.00 98.31 300 LEU A C 1
ATOM 2290 O O . LEU A 1 300 ? -23.976 1.978 20.393 1.00 98.31 300 LEU A O 1
ATOM 2294 N N . ARG A 1 301 ? -22.027 1.879 21.511 1.00 98.31 301 ARG A N 1
ATOM 2295 C CA . ARG A 1 301 ? -22.325 0.644 22.255 1.00 98.31 301 ARG A CA 1
ATOM 2296 C C . ARG A 1 301 ? -23.646 0.742 23.013 1.00 98.31 301 ARG A C 1
ATOM 2298 O O . ARG A 1 301 ? -24.508 -0.110 22.830 1.00 98.31 301 ARG A O 1
ATOM 2305 N N . THR A 1 302 ? -23.817 1.799 23.807 1.00 98.06 302 THR A N 1
ATOM 2306 C CA . THR A 1 302 ? -25.016 2.019 24.630 1.00 98.06 302 THR A CA 1
ATOM 2307 C C . THR A 1 302 ? -26.282 2.075 23.775 1.00 98.06 302 THR A C 1
ATOM 2309 O O . THR A 1 302 ? -27.297 1.480 24.132 1.00 98.06 302 THR A O 1
ATOM 2312 N N . MET A 1 303 ? -26.235 2.776 22.638 1.00 97.94 303 MET A N 1
ATOM 2313 C CA . MET A 1 303 ? -27.382 2.888 21.732 1.00 97.94 303 MET A CA 1
ATOM 2314 C C . MET A 1 303 ? -27.755 1.525 21.134 1.00 97.94 303 MET A C 1
ATOM 2316 O O . MET A 1 303 ? -28.928 1.152 21.162 1.00 97.94 303 MET A O 1
ATOM 2320 N N . ILE A 1 304 ? -26.767 0.743 20.679 1.00 97.56 304 ILE A N 1
ATOM 2321 C CA . ILE A 1 304 ? -27.006 -0.597 20.121 1.00 97.56 304 ILE A CA 1
ATOM 2322 C C . ILE A 1 304 ? -27.519 -1.574 21.193 1.00 97.56 304 ILE A C 1
ATOM 2324 O O . ILE A 1 304 ? -28.513 -2.263 20.961 1.00 97.56 304 ILE A O 1
ATOM 2328 N N . GLU A 1 305 ? -26.921 -1.593 22.388 1.00 97.00 305 GLU A N 1
ATOM 2329 C CA . GLU A 1 305 ? -27.353 -2.435 23.517 1.00 97.00 305 GLU A CA 1
ATOM 2330 C C . GLU A 1 305 ? -28.795 -2.136 23.954 1.00 97.00 305 GLU A C 1
ATOM 2332 O O . GLU A 1 305 ? -29.586 -3.054 24.198 1.00 97.00 305 GLU A O 1
ATOM 2337 N N . ASN A 1 306 ? -29.169 -0.854 23.990 1.00 97.06 306 ASN A N 1
ATOM 2338 C CA . ASN A 1 306 ? -30.528 -0.413 24.311 1.00 97.06 306 ASN A CA 1
ATOM 2339 C C . ASN A 1 306 ? -31.514 -0.575 23.143 1.00 97.06 306 ASN A C 1
ATOM 2341 O O . ASN A 1 306 ? -32.711 -0.330 23.316 1.00 97.06 306 ASN A O 1
ATOM 2345 N N . LYS A 1 307 ? -31.040 -1.017 21.970 1.00 95.00 307 LYS A N 1
ATOM 2346 C CA . LYS A 1 307 ? -31.815 -1.136 20.725 1.00 95.00 307 LYS A CA 1
ATOM 2347 C C . LYS A 1 307 ? -32.435 0.192 20.285 1.00 95.00 307 LYS A C 1
ATOM 2349 O O . LYS A 1 307 ? -33.518 0.218 19.694 1.00 95.00 307 LYS A O 1
ATOM 2354 N N . GLU A 1 308 ? -31.752 1.290 20.581 1.00 96.81 308 GLU A N 1
ATOM 2355 C CA . GLU A 1 308 ? -32.108 2.619 20.107 1.00 96.81 308 GLU A CA 1
ATOM 2356 C C . GLU A 1 308 ? -31.446 2.864 18.743 1.00 96.81 308 GLU A C 1
ATOM 2358 O O . GLU A 1 308 ? -30.277 2.523 18.551 1.00 96.81 308 GLU A O 1
ATOM 2363 N N . PRO A 1 309 ? -32.172 3.430 17.763 1.00 96.38 309 PRO A N 1
ATOM 2364 C CA . PRO A 1 309 ? -31.584 3.725 16.468 1.00 96.38 309 PRO A CA 1
ATOM 2365 C C . PRO A 1 309 ? -30.508 4.804 16.619 1.00 96.38 309 PRO A C 1
ATOM 2367 O O . PRO A 1 309 ? -30.740 5.835 17.246 1.00 96.38 309 PRO A O 1
ATOM 2370 N N . ILE A 1 310 ? -29.356 4.573 15.998 1.00 97.94 310 ILE A N 1
ATOM 2371 C CA . ILE A 1 310 ? -28.281 5.553 15.855 1.00 97.94 310 ILE A CA 1
ATOM 2372 C C . ILE A 1 310 ? -27.761 5.516 14.422 1.00 97.94 310 ILE A C 1
ATOM 2374 O O . ILE A 1 310 ? -27.657 4.456 13.805 1.00 97.94 310 ILE A O 1
ATOM 2378 N N . THR A 1 311 ? -27.449 6.681 13.879 1.00 98.25 311 THR A N 1
ATOM 2379 C CA . THR A 1 311 ? -26.881 6.872 12.543 1.00 98.25 311 THR A CA 1
ATOM 2380 C C . THR A 1 311 ? -25.435 7.370 12.634 1.00 98.25 311 THR A C 1
ATOM 2382 O O . THR A 1 311 ? -25.014 7.922 13.653 1.00 98.25 311 THR A O 1
ATOM 2385 N N . LEU A 1 312 ? -24.663 7.241 11.549 1.00 97.31 312 LEU A N 1
ATOM 2386 C CA . LEU A 1 312 ? -23.310 7.812 11.485 1.00 97.31 312 LEU A CA 1
ATOM 2387 C C . LEU A 1 312 ? -23.317 9.340 11.661 1.00 97.31 312 LEU A C 1
ATOM 2389 O O . LEU A 1 312 ? -22.404 9.883 12.279 1.00 97.31 312 LEU A O 1
ATOM 2393 N N . ASN A 1 313 ? -24.340 10.030 11.148 1.00 97.88 313 ASN A N 1
ATOM 2394 C CA . ASN A 1 313 ? -24.479 11.478 11.322 1.00 97.88 313 ASN A CA 1
ATOM 2395 C C . ASN A 1 313 ? -24.761 11.865 12.786 1.00 97.88 313 ASN A C 1
ATOM 2397 O O . ASN A 1 313 ? -24.188 12.832 13.273 1.00 97.88 313 ASN A O 1
ATOM 2401 N N . GLU A 1 314 ? -25.580 11.102 13.512 1.00 98.38 314 GLU A N 1
ATOM 2402 C CA . GLU A 1 314 ? -25.818 11.353 14.944 1.00 98.38 314 GLU A CA 1
ATOM 2403 C C . GLU A 1 314 ? -24.563 11.086 15.782 1.00 98.38 314 GLU A C 1
ATOM 2405 O O . GLU A 1 314 ? -24.246 11.860 16.686 1.00 98.38 314 GLU A O 1
ATOM 2410 N N . LEU A 1 315 ? -23.796 10.043 15.443 1.00 98.44 315 LEU A N 1
ATOM 2411 C CA . LEU A 1 315 ? -22.494 9.795 16.065 1.00 98.44 315 LEU A CA 1
ATOM 2412 C C . LEU A 1 315 ? -21.502 10.935 15.771 1.00 98.44 315 LEU A C 1
ATOM 2414 O O . LEU A 1 315 ? -20.727 11.331 16.645 1.00 98.44 315 LEU A O 1
ATOM 2418 N N . HIS A 1 316 ? -21.543 11.499 14.560 1.00 97.81 316 HIS A N 1
ATOM 2419 C CA . HIS A 1 316 ? -20.737 12.663 14.202 1.00 97.81 316 HIS A CA 1
ATOM 2420 C C . HIS A 1 316 ? -21.125 13.883 15.026 1.00 97.81 316 HIS A C 1
ATOM 2422 O O . HIS A 1 316 ? -20.247 14.481 15.647 1.00 97.81 316 HIS A O 1
ATOM 2428 N N . ASP A 1 317 ? -22.413 14.209 15.105 1.00 96.44 317 ASP A N 1
ATOM 2429 C CA . ASP A 1 317 ? -22.903 15.340 15.892 1.00 96.44 317 ASP A CA 1
ATOM 2430 C C . ASP A 1 317 ? -22.514 15.198 17.374 1.00 96.44 317 ASP A C 1
ATOM 2432 O O . ASP A 1 317 ? -22.035 16.154 17.986 1.00 96.44 317 ASP A O 1
ATOM 2436 N N . TYR A 1 318 ? -22.596 13.983 17.929 1.00 97.69 318 TYR A N 1
ATOM 2437 C CA . TYR A 1 318 ? -22.115 13.677 19.279 1.00 97.69 318 TYR A CA 1
ATOM 2438 C C . TYR A 1 318 ? -20.610 13.953 19.451 1.00 97.69 318 TYR A C 1
ATOM 2440 O O . TYR A 1 318 ? -20.193 14.578 20.433 1.00 97.69 318 TYR A O 1
ATOM 2448 N N . SER A 1 319 ? -19.785 13.533 18.485 1.00 97.62 319 SER A N 1
ATOM 2449 C CA . SER A 1 319 ? -18.340 13.791 18.507 1.00 97.62 319 SER A CA 1
ATOM 2450 C C . SER A 1 319 ? -18.026 15.291 18.444 1.00 97.62 319 SER A C 1
ATOM 2452 O O . SER A 1 319 ? -17.225 15.791 19.239 1.00 97.62 319 SER A O 1
ATOM 2454 N N . VAL A 1 320 ? -18.719 16.031 17.569 1.00 95.75 320 VAL A N 1
ATOM 2455 C CA . VAL A 1 320 ? -18.569 17.481 17.395 1.00 95.75 320 VAL A CA 1
ATOM 2456 C C . VAL A 1 320 ? -18.922 18.200 18.693 1.00 95.75 320 VAL A C 1
ATOM 2458 O O . VAL A 1 320 ? -18.155 19.045 19.153 1.00 95.75 320 VAL A O 1
ATOM 2461 N N . ASP A 1 321 ? -20.020 17.818 19.342 1.00 94.19 321 ASP A N 1
ATOM 2462 C CA . ASP A 1 321 ? -20.458 18.379 20.619 1.00 94.19 321 ASP A CA 1
ATOM 2463 C C . ASP A 1 321 ? -19.394 18.265 21.719 1.00 94.19 321 ASP A C 1
ATOM 2465 O O . ASP A 1 321 ? -19.145 19.226 22.457 1.00 94.19 321 ASP A O 1
ATOM 2469 N N . ILE A 1 322 ? -18.767 17.092 21.851 1.00 95.44 322 ILE A N 1
ATOM 2470 C CA . ILE A 1 322 ? -17.712 16.852 22.846 1.00 95.44 322 ILE A CA 1
ATOM 2471 C C . ILE A 1 322 ? -16.462 17.650 22.489 1.00 95.44 322 ILE A C 1
ATOM 2473 O O . ILE A 1 322 ? -15.900 18.344 23.345 1.00 95.44 322 ILE A O 1
ATOM 2477 N N . MET A 1 323 ? -16.031 17.566 21.230 1.00 95.62 323 MET A N 1
ATOM 2478 C CA . MET A 1 323 ? -14.817 18.227 20.773 1.00 95.62 323 MET A CA 1
ATOM 2479 C C . MET A 1 323 ? -14.929 19.744 20.903 1.00 95.62 323 MET A C 1
ATOM 2481 O O . MET A 1 323 ? -14.027 20.367 21.452 1.00 95.62 323 MET A O 1
ATOM 2485 N N . MET A 1 324 ? -16.043 20.348 20.485 1.00 92.88 324 MET A N 1
ATOM 2486 C CA . MET A 1 324 ? -16.250 21.793 20.583 1.00 92.88 324 MET A CA 1
ATOM 2487 C C . MET A 1 324 ? -16.224 22.281 22.034 1.00 92.88 324 MET A C 1
ATOM 2489 O O . MET A 1 324 ? -15.560 23.279 22.317 1.00 92.88 324 MET A O 1
ATOM 2493 N N . LYS A 1 325 ? -16.888 21.580 22.968 1.00 91.12 325 LYS A N 1
ATOM 2494 C CA . LYS A 1 325 ? -16.859 21.930 24.403 1.00 91.12 325 LYS A CA 1
ATOM 2495 C C . LYS A 1 325 ? -15.428 21.938 24.937 1.00 91.12 325 LYS A C 1
ATOM 2497 O O . LYS A 1 325 ? -14.994 22.933 25.514 1.00 91.12 325 LYS A O 1
ATOM 2502 N N . ARG A 1 326 ? -14.665 20.881 24.662 1.00 92.44 326 ARG A N 1
ATOM 2503 C CA . ARG A 1 326 ? -13.286 20.756 25.146 1.00 92.44 326 ARG A CA 1
ATOM 2504 C C . ARG A 1 326 ? -12.325 21.720 24.446 1.00 92.44 326 ARG A C 1
ATOM 2506 O O . ARG A 1 326 ? -11.463 22.302 25.091 1.00 92.44 326 ARG A O 1
ATOM 2513 N N . MET A 1 327 ? -12.501 21.983 23.153 1.00 93.69 327 MET A N 1
ATOM 2514 C CA . MET A 1 327 ? -11.709 22.984 22.430 1.00 93.69 327 MET A CA 1
ATOM 2515 C C . MET A 1 327 ? -11.983 24.417 22.914 1.00 93.69 327 MET A C 1
ATOM 2517 O O . MET A 1 327 ? -11.086 25.257 22.850 1.00 93.69 327 MET A O 1
ATOM 2521 N N . LEU A 1 328 ? -13.187 24.713 23.417 1.00 89.88 328 LEU A N 1
ATOM 2522 C CA . LEU A 1 328 ? -13.485 25.985 24.086 1.00 89.88 328 LEU A CA 1
ATOM 2523 C C . LEU A 1 328 ? -12.771 26.086 25.441 1.00 89.88 328 LEU A C 1
ATOM 2525 O O . LEU A 1 328 ? -12.192 27.128 25.742 1.00 89.88 328 LEU A O 1
ATOM 2529 N N . GLU A 1 329 ? -12.780 25.013 26.236 1.00 91.06 329 GLU A N 1
ATOM 2530 C CA . GLU A 1 329 ? -12.081 24.944 27.530 1.00 91.06 329 GLU A CA 1
ATOM 2531 C C . GLU A 1 329 ? -10.562 25.097 27.377 1.00 91.06 329 GLU A C 1
ATOM 2533 O O . GLU A 1 329 ? -9.925 25.802 28.156 1.00 91.06 329 GLU A O 1
ATOM 2538 N N . LEU A 1 330 ? -9.994 24.491 26.332 1.00 92.19 330 LEU A N 1
ATOM 2539 C CA . LEU A 1 330 ? -8.568 24.549 26.002 1.00 92.19 330 LEU A CA 1
ATOM 2540 C C . LEU A 1 330 ? -8.152 25.855 25.304 1.00 92.19 330 LEU A C 1
ATOM 2542 O O . LEU A 1 330 ? -6.981 26.034 24.978 1.00 92.19 330 LEU A O 1
ATOM 2546 N N . GLY A 1 331 ? -9.095 26.762 25.029 1.00 91.38 331 GLY A N 1
ATOM 2547 C CA . GLY A 1 331 ? -8.818 28.025 24.340 1.00 91.38 331 GLY A CA 1
ATOM 2548 C C . GLY A 1 331 ? -8.428 27.877 22.862 1.00 91.38 331 GLY A C 1
ATOM 2549 O O . GLY A 1 331 ? -7.910 28.826 22.277 1.00 91.38 331 GLY A O 1
ATOM 2550 N N . ILE A 1 332 ? -8.684 26.714 22.252 1.00 92.94 332 ILE A N 1
ATOM 2551 C CA . ILE A 1 332 ? -8.486 26.458 20.816 1.00 92.94 332 ILE A CA 1
ATOM 2552 C C . ILE A 1 332 ? -9.561 27.183 19.996 1.00 92.94 332 ILE A C 1
ATOM 2554 O O . ILE A 1 332 ? -9.253 27.774 18.963 1.00 92.94 332 ILE A O 1
ATOM 2558 N N . LEU A 1 333 ? -10.814 27.168 20.467 1.00 90.25 333 LEU A N 1
ATOM 2559 C CA . LEU A 1 333 ? -11.913 27.942 19.884 1.00 90.25 333 LEU A CA 1
ATOM 2560 C C . LEU A 1 333 ? -12.128 29.234 20.670 1.00 90.25 333 LEU A C 1
ATOM 2562 O O . LEU A 1 333 ? -12.298 29.218 21.893 1.00 90.25 333 LEU A O 1
ATOM 2566 N N . LYS A 1 334 ? -12.185 30.374 19.975 1.00 80.25 334 LYS A N 1
ATOM 2567 C CA . LYS A 1 334 ? -12.400 31.676 20.623 1.00 80.25 334 LYS A CA 1
ATOM 2568 C C . LYS A 1 334 ? -13.895 31.970 20.712 1.00 80.25 334 LYS A C 1
ATOM 2570 O O . LYS A 1 334 ? -14.515 32.434 19.758 1.00 80.25 334 LYS A O 1
ATOM 2575 N N . ASN A 1 335 ? -14.490 31.740 21.882 1.00 66.19 335 ASN A N 1
ATOM 2576 C CA . ASN A 1 335 ? -15.919 31.969 22.109 1.00 66.19 335 ASN A CA 1
ATOM 2577 C C . ASN A 1 335 ? -16.325 33.442 21.893 1.00 66.19 335 ASN A C 1
ATOM 2579 O O . ASN A 1 335 ? -16.196 34.269 22.794 1.00 66.19 335 ASN A O 1
ATOM 2583 N N . LYS A 1 336 ? -16.850 33.777 20.710 1.00 58.59 336 LYS A N 1
ATOM 2584 C CA . LYS A 1 336 ? -17.411 35.112 20.427 1.00 58.59 336 LYS A CA 1
ATOM 2585 C C . LYS A 1 336 ? -18.933 35.122 20.277 1.00 58.59 336 LYS A C 1
ATOM 2587 O O . LYS A 1 336 ? -19.521 36.199 20.203 1.00 58.59 336 LYS A O 1
ATOM 2592 N N . SER A 1 337 ? -19.594 33.964 20.194 1.00 59.78 337 SER A N 1
ATOM 2593 C CA . SER A 1 337 ? -21.033 33.892 19.871 1.00 59.78 337 SER A CA 1
ATOM 2594 C C . SER A 1 337 ? -21.764 32.649 20.413 1.00 59.78 337 SER A C 1
ATOM 2596 O O . SER A 1 337 ? -22.907 32.414 20.030 1.00 59.78 337 SER A O 1
ATOM 2598 N N . GLY A 1 338 ? -21.142 31.863 21.301 1.00 63.50 338 GLY A N 1
ATOM 2599 C CA . GLY A 1 338 ? -21.710 30.634 21.867 1.00 63.50 338 GLY A CA 1
ATOM 2600 C C . GLY A 1 338 ? -21.284 29.343 21.142 1.00 63.50 338 GLY A C 1
ATOM 2601 O O . GLY A 1 338 ? -20.838 29.404 19.988 1.00 63.50 338 GLY A O 1
ATOM 2602 N N . PRO A 1 339 ? -21.433 28.178 21.809 1.00 59.62 339 PRO A N 1
ATOM 2603 C CA . PRO A 1 339 ? -20.804 26.907 21.426 1.00 59.62 339 PRO A CA 1
ATOM 2604 C C . PRO A 1 339 ? -21.303 26.287 20.114 1.00 59.62 339 PRO A C 1
ATOM 2606 O O . PRO A 1 339 ? -20.636 25.413 19.594 1.00 59.62 339 PRO A O 1
ATOM 2609 N N . PHE A 1 340 ? -22.401 26.775 19.527 1.00 72.69 340 PHE A N 1
ATOM 2610 C CA . PHE A 1 340 ? -22.960 26.247 18.267 1.00 72.69 340 PHE A CA 1
ATOM 2611 C C . PHE A 1 340 ? -23.338 27.348 17.272 1.00 72.69 340 PHE A C 1
ATOM 2613 O O . PHE A 1 340 ? -24.197 27.193 16.405 1.00 72.69 340 PHE A O 1
ATOM 2620 N N . SER A 1 341 ? -22.712 28.518 17.402 1.00 79.06 341 SER A N 1
ATOM 2621 C CA . SER A 1 341 ? -22.861 29.571 16.399 1.00 79.06 341 SER A CA 1
ATOM 2622 C C . SER A 1 341 ? -22.266 29.126 15.056 1.00 79.06 341 SER A C 1
ATOM 2624 O O . SER A 1 341 ? -21.261 28.417 15.016 1.00 79.06 341 SER A O 1
ATOM 2626 N N . ARG A 1 342 ? -22.825 29.605 13.934 1.00 80.50 342 ARG A N 1
ATOM 2627 C CA . ARG A 1 342 ? -22.275 29.334 12.586 1.00 80.50 342 ARG A CA 1
ATOM 2628 C C . ARG A 1 342 ? -20.783 29.674 12.472 1.00 80.50 342 ARG A C 1
ATOM 2630 O O . ARG A 1 342 ? -20.057 29.006 11.746 1.00 80.50 342 ARG A O 1
ATOM 2637 N N . SER A 1 343 ? -20.325 30.704 13.184 1.00 80.38 343 SER A N 1
ATOM 2638 C CA . SER A 1 343 ? -18.908 31.067 13.264 1.00 80.38 343 SER A CA 1
ATOM 2639 C C . SER A 1 343 ? -18.072 30.037 14.021 1.00 80.38 343 SER A C 1
ATOM 2641 O O . SER A 1 343 ? -16.998 29.699 13.540 1.00 80.38 343 SER A O 1
ATOM 2643 N N . ALA A 1 344 ? -18.562 29.520 15.154 1.00 81.19 344 ALA A N 1
ATOM 2644 C CA . ALA A 1 344 ? -17.853 28.514 15.944 1.00 81.19 344 ALA A CA 1
ATOM 2645 C C . ALA A 1 344 ? -17.744 27.181 15.194 1.00 81.19 344 ALA A C 1
ATOM 2647 O O . ALA A 1 344 ? -16.676 26.585 15.176 1.00 81.19 344 ALA A O 1
ATOM 2648 N N . ILE A 1 345 ? -18.808 26.760 14.503 1.00 84.75 345 ILE A N 1
ATOM 2649 C CA . ILE A 1 345 ? -18.787 25.554 13.659 1.00 84.75 345 ILE A CA 1
ATOM 2650 C C . ILE A 1 345 ? -17.767 25.711 12.525 1.00 84.75 345 ILE A C 1
ATOM 2652 O O . ILE A 1 345 ? -16.977 24.811 12.265 1.00 84.75 345 ILE A O 1
ATOM 2656 N N . ARG A 1 346 ? -17.726 26.880 11.873 1.00 86.00 346 ARG A N 1
ATOM 2657 C CA . ARG A 1 346 ? -16.749 27.152 10.809 1.00 86.00 346 ARG A CA 1
ATOM 2658 C C . ARG A 1 346 ? -15.306 27.159 11.322 1.00 86.00 346 ARG A C 1
ATOM 2660 O O . ARG A 1 346 ? -14.403 26.744 10.603 1.00 86.00 346 ARG A O 1
ATOM 2667 N N . GLU A 1 347 ? -15.082 27.667 12.530 1.00 88.12 347 GLU A N 1
ATOM 2668 C CA . GLU A 1 347 ? -13.771 27.646 13.183 1.00 88.12 347 GLU A CA 1
ATOM 2669 C C . GLU A 1 347 ? -13.377 26.218 13.579 1.00 88.12 347 GLU A C 1
ATOM 2671 O O . GLU A 1 347 ? -12.263 25.797 13.291 1.00 88.12 347 GLU A O 1
ATOM 2676 N N . PHE A 1 348 ? -14.307 25.438 14.134 1.00 91.19 348 PHE A N 1
ATOM 2677 C CA . PHE A 1 348 ? -14.122 24.017 14.425 1.00 91.19 348 PHE A CA 1
ATOM 2678 C C . PHE A 1 348 ? -13.725 23.221 13.174 1.00 91.19 348 PHE A C 1
ATOM 2680 O O . PHE A 1 348 ? -12.715 22.520 13.192 1.00 91.19 348 PHE A O 1
ATOM 2687 N N . GLN A 1 349 ? -14.434 23.418 12.058 1.00 91.38 349 GLN A N 1
ATOM 2688 C CA . GLN A 1 349 ? -14.165 22.748 10.778 1.00 91.38 349 GLN A CA 1
ATOM 2689 C C . GLN A 1 349 ? -12.769 23.036 10.203 1.00 91.38 349 GLN A C 1
ATOM 2691 O O . GLN A 1 349 ? -12.281 22.293 9.355 1.00 91.38 349 GLN A O 1
ATOM 2696 N N . LYS A 1 350 ? -12.100 24.104 10.656 1.00 92.00 350 LYS A N 1
ATOM 2697 C CA . LYS A 1 350 ? -10.700 24.382 10.306 1.00 92.00 350 LYS A CA 1
ATOM 2698 C C . LYS A 1 350 ? -9.745 23.359 10.926 1.00 92.00 350 LYS A C 1
ATOM 2700 O O . LYS A 1 350 ? -8.724 23.050 10.319 1.00 92.00 350 LYS A O 1
ATOM 2705 N N . TYR A 1 351 ? -10.066 22.877 12.127 1.00 95.25 351 TYR A N 1
ATOM 2706 C CA . TYR A 1 351 ? -9.218 21.987 12.920 1.00 95.25 351 TYR A CA 1
ATOM 2707 C C . TYR A 1 351 ? -9.691 20.528 12.893 1.00 95.25 351 TYR A C 1
ATOM 2709 O O . TYR A 1 351 ? -8.881 19.630 13.095 1.00 95.25 351 TYR A O 1
ATOM 2717 N N . ASN A 1 352 ? -10.967 20.277 12.596 1.00 95.88 352 ASN A N 1
ATOM 2718 C CA . ASN A 1 352 ? -11.531 18.957 12.313 1.00 95.88 352 ASN A CA 1
ATOM 2719 C C . ASN A 1 352 ? -12.364 19.049 11.015 1.00 95.88 352 ASN A C 1
ATOM 2721 O O . ASN A 1 352 ? -13.529 19.436 11.056 1.00 95.88 352 ASN A O 1
ATOM 2725 N N . PRO A 1 353 ? -11.758 18.791 9.840 1.00 92.38 353 PRO A N 1
ATOM 2726 C CA . PRO A 1 353 ? -12.438 18.938 8.552 1.00 92.38 353 PRO A CA 1
ATOM 2727 C C . PRO A 1 353 ? -13.144 17.656 8.078 1.00 92.38 353 PRO A C 1
ATOM 2729 O O . PRO A 1 353 ? -13.705 17.649 6.981 1.00 92.38 353 PRO A O 1
ATOM 2732 N N . THR A 1 354 ? -13.068 16.565 8.843 1.00 92.94 354 THR A N 1
ATOM 2733 C CA . THR A 1 354 ? -13.525 15.228 8.444 1.00 92.94 354 THR A CA 1
ATOM 2734 C C . THR A 1 354 ? -14.772 14.796 9.210 1.00 92.94 354 THR A C 1
ATOM 2736 O O . THR A 1 354 ? -15.133 15.366 10.236 1.00 92.94 354 THR A O 1
ATOM 2739 N N . HIS A 1 355 ? -15.459 13.786 8.677 1.00 95.12 355 HIS A N 1
ATOM 2740 C CA . HIS A 1 355 ? -16.535 13.107 9.394 1.00 95.12 355 HIS A CA 1
ATOM 2741 C C . HIS A 1 355 ? -15.951 12.220 10.511 1.00 95.12 355 HIS A C 1
ATOM 2743 O O . HIS A 1 355 ? -14.749 11.976 10.522 1.00 95.12 355 HIS A O 1
ATOM 2749 N N . ILE A 1 356 ? -16.785 11.725 11.434 1.00 97.38 356 ILE A N 1
ATOM 2750 C CA . ILE A 1 356 ? -16.328 10.822 12.514 1.00 97.38 356 ILE A CA 1
ATOM 2751 C C . ILE A 1 356 ? -16.008 9.400 12.030 1.00 97.38 356 ILE A C 1
ATOM 2753 O O . ILE A 1 356 ? -15.455 8.618 12.791 1.00 97.38 356 ILE A O 1
ATOM 2757 N N . GLY A 1 357 ? -16.417 9.055 10.810 1.00 95.56 357 GLY A N 1
ATOM 2758 C CA . GLY A 1 357 ? -16.286 7.708 10.265 1.00 95.56 357 GLY A CA 1
ATOM 2759 C C . GLY A 1 357 ? -17.148 7.450 9.037 1.00 95.56 357 GLY A C 1
ATOM 2760 O O . GLY A 1 357 ? -17.932 8.307 8.590 1.00 95.56 357 GLY A O 1
ATOM 2761 N N . HIS A 1 358 ? -17.006 6.256 8.483 1.00 96.19 358 HIS A N 1
ATOM 2762 C CA . HIS A 1 358 ? -17.690 5.778 7.284 1.00 96.19 358 HIS A CA 1
ATOM 2763 C C . HIS A 1 358 ? -17.959 4.273 7.371 1.00 96.19 358 HIS A C 1
ATOM 2765 O O . HIS A 1 358 ? -17.475 3.607 8.277 1.00 96.19 358 HIS A O 1
ATOM 2771 N N . TYR A 1 359 ? -18.751 3.744 6.437 1.00 96.62 359 TYR A N 1
ATOM 2772 C CA . TYR A 1 359 ? -18.894 2.298 6.270 1.00 96.62 359 TYR A CA 1
ATOM 2773 C C . TYR A 1 359 ? -17.590 1.700 5.741 1.00 96.62 359 TYR A C 1
ATOM 2775 O O . TYR A 1 359 ? -16.906 2.337 4.934 1.00 96.62 359 TYR A O 1
ATOM 2783 N N . LEU A 1 360 ? -17.275 0.493 6.192 1.00 90.88 360 LEU A N 1
ATOM 2784 C CA . LEU A 1 360 ? -16.079 -0.253 5.824 1.00 90.88 360 LEU A CA 1
ATOM 2785 C C . LEU A 1 360 ? -16.487 -1.646 5.341 1.00 90.88 360 LEU A C 1
ATOM 2787 O O . LEU A 1 360 ? -17.391 -2.262 5.904 1.00 90.88 360 LEU A O 1
ATOM 2791 N N . GLY A 1 361 ? -15.832 -2.137 4.298 1.00 86.00 361 GLY A N 1
ATOM 2792 C CA . GLY A 1 361 ? -16.120 -3.449 3.740 1.00 86.00 361 GLY A CA 1
ATOM 2793 C C . GLY A 1 361 ? -15.149 -3.783 2.621 1.00 86.00 361 GLY A C 1
ATOM 2794 O O . GLY A 1 361 ? -13.953 -3.583 2.794 1.00 86.00 361 GLY A O 1
ATOM 2795 N N . MET A 1 362 ? -15.628 -4.258 1.469 1.00 80.94 362 MET A N 1
ATOM 2796 C CA . MET A 1 362 ? -14.735 -4.572 0.337 1.00 80.94 362 MET A CA 1
ATOM 2797 C C . MET A 1 362 ? -14.021 -3.335 -0.237 1.00 80.94 362 MET A C 1
ATOM 2799 O O . MET A 1 362 ? -12.938 -3.437 -0.808 1.00 80.94 362 MET A O 1
ATOM 2803 N N . ASP A 1 363 ? -14.615 -2.156 -0.053 1.00 76.12 363 ASP A N 1
ATOM 2804 C CA . ASP A 1 363 ? -13.983 -0.859 -0.276 1.00 76.12 363 ASP A CA 1
ATOM 2805 C C . ASP A 1 363 ? -13.711 -0.172 1.074 1.00 76.12 363 ASP A C 1
ATOM 2807 O O . ASP A 1 363 ? -14.494 -0.296 2.016 1.00 76.12 363 ASP A O 1
ATOM 2811 N N . THR A 1 364 ? -12.633 0.619 1.167 1.00 79.19 364 THR A N 1
ATOM 2812 C CA . THR A 1 364 ? -12.321 1.397 2.384 1.00 79.19 364 THR A CA 1
ATOM 2813 C C . THR A 1 364 ? -13.471 2.337 2.751 1.00 79.19 364 THR A C 1
ATOM 2815 O O . THR A 1 364 ? -13.909 2.376 3.891 1.00 79.19 364 THR A O 1
ATOM 2818 N N . HIS A 1 365 ? -14.020 3.052 1.766 1.00 84.94 365 HIS A N 1
ATOM 2819 C CA . HIS A 1 365 ? -15.242 3.845 1.918 1.00 84.94 365 HIS A CA 1
ATOM 2820 C C . HIS A 1 365 ? -16.421 3.100 1.281 1.00 84.94 365 HIS A C 1
ATOM 2822 O O . HIS A 1 365 ? -16.890 3.478 0.201 1.00 84.94 365 HIS A O 1
ATOM 2828 N N . ASP A 1 366 ? -16.863 2.023 1.927 1.00 83.25 366 ASP A N 1
ATOM 2829 C CA . ASP A 1 366 ? -17.832 1.094 1.349 1.00 83.25 366 ASP A CA 1
ATOM 2830 C C . ASP A 1 366 ? -19.231 1.707 1.181 1.00 83.25 366 ASP A C 1
ATOM 2832 O O . ASP A 1 366 ? -19.633 2.659 1.858 1.00 83.25 366 ASP A O 1
ATOM 2836 N N . THR A 1 367 ? -20.025 1.109 0.295 1.00 76.38 367 THR A N 1
ATOM 2837 C CA . THR A 1 367 ? -21.454 1.379 0.112 1.00 76.38 367 THR A CA 1
ATOM 2838 C C . THR A 1 367 ? -21.800 2.868 -0.087 1.00 76.38 367 THR A C 1
ATOM 2840 O O . THR A 1 367 ? -22.644 3.412 0.625 1.00 76.38 367 THR A O 1
ATOM 2843 N N . PRO A 1 368 ? -21.272 3.560 -1.119 1.00 73.56 368 PRO A N 1
ATOM 2844 C CA . PRO A 1 368 ? -21.536 4.992 -1.349 1.00 73.56 368 PRO A CA 1
ATOM 2845 C C . PRO A 1 368 ? -23.023 5.333 -1.583 1.00 73.56 368 PRO A C 1
ATOM 2847 O O . PRO A 1 368 ? -23.411 6.502 -1.593 1.00 73.56 368 PRO A O 1
ATOM 2850 N N . HIS A 1 369 ? -23.864 4.319 -1.801 1.00 77.69 369 HIS A N 1
ATOM 2851 C CA . HIS A 1 369 ? -25.313 4.441 -1.942 1.00 77.69 369 HIS A CA 1
ATOM 2852 C C . HIS A 1 369 ? -26.075 4.375 -0.607 1.00 77.69 369 HIS A C 1
ATOM 2854 O O . HIS A 1 369 ? -27.241 4.775 -0.564 1.00 77.69 369 HIS A O 1
ATOM 2860 N N . VAL A 1 370 ? -25.448 3.898 0.472 1.00 85.06 370 VAL A N 1
ATOM 2861 C CA . VAL A 1 370 ? -26.021 3.907 1.820 1.00 85.06 370 VAL A CA 1
ATOM 2862 C C . VAL A 1 370 ? -25.723 5.263 2.449 1.00 85.06 370 VAL A C 1
ATOM 2864 O O . VAL A 1 370 ? -24.584 5.702 2.577 1.00 85.06 370 VAL A O 1
ATOM 2867 N N . THR A 1 371 ? -26.783 5.979 2.810 1.00 91.12 371 THR A N 1
ATOM 2868 C CA . THR A 1 371 ? -26.654 7.299 3.430 1.00 91.12 371 THR A CA 1
ATOM 2869 C C . THR A 1 371 ? -26.178 7.180 4.876 1.00 91.12 371 THR A C 1
ATOM 2871 O O . THR A 1 371 ? -26.656 6.326 5.613 1.00 91.12 371 THR A O 1
ATOM 2874 N N . ARG A 1 372 ? -25.335 8.116 5.329 1.00 93.38 372 ARG A N 1
ATOM 2875 C CA . ARG A 1 372 ? -24.910 8.233 6.740 1.00 93.38 372 ARG A CA 1
ATOM 2876 C C . ARG A 1 372 ? -26.045 8.568 7.719 1.00 93.38 372 ARG A C 1
ATOM 2878 O O . ARG A 1 372 ? -25.836 8.537 8.926 1.00 93.38 372 ARG A O 1
ATOM 2885 N N . SER A 1 373 ? -27.236 8.889 7.210 1.00 95.31 373 SER A N 1
ATOM 2886 C CA . SER A 1 373 ? -28.473 9.030 7.995 1.00 95.31 373 SER A CA 1
ATOM 2887 C C . SER A 1 373 ? -29.281 7.729 8.103 1.00 95.31 373 SER A C 1
ATOM 2889 O O . SER A 1 373 ? -30.378 7.750 8.655 1.00 95.31 373 SER A O 1
ATOM 2891 N N . ALA A 1 374 ? -28.806 6.615 7.542 1.00 95.00 374 ALA A N 1
ATOM 2892 C CA . ALA A 1 374 ? -29.437 5.317 7.740 1.00 95.00 374 ALA A CA 1
ATOM 2893 C C . ALA A 1 374 ? -29.097 4.788 9.146 1.00 95.00 374 ALA A C 1
ATOM 2895 O O . ALA A 1 374 ? -27.940 4.915 9.562 1.00 95.00 374 ALA A O 1
ATOM 2896 N N . PRO A 1 375 ? -30.068 4.211 9.883 1.00 96.88 375 PRO A N 1
ATOM 2897 C CA . PRO A 1 375 ? -29.786 3.565 11.160 1.00 96.88 375 PRO A CA 1
ATOM 2898 C C . PRO A 1 375 ? -28.763 2.443 10.992 1.00 96.88 375 PRO A C 1
ATOM 2900 O O . PRO A 1 375 ? -28.878 1.632 10.070 1.00 96.88 375 PRO A O 1
ATOM 2903 N N . LEU A 1 376 ? -27.787 2.398 11.893 1.00 97.12 376 LEU A N 1
ATOM 2904 C CA . LEU A 1 376 ? -26.838 1.303 12.002 1.00 97.12 376 LEU A CA 1
ATOM 2905 C C . LEU A 1 376 ? -27.561 0.061 12.523 1.00 97.12 376 LEU A C 1
ATOM 2907 O O . LEU A 1 376 ? -28.326 0.130 13.486 1.00 97.12 376 LEU A O 1
ATOM 2911 N N . VAL A 1 377 ? -27.336 -1.069 11.860 1.00 95.75 377 VAL A N 1
ATOM 2912 C CA . VAL A 1 377 ? -27.963 -2.355 12.186 1.00 95.75 377 VAL A CA 1
ATOM 2913 C C . VAL A 1 377 ? -26.901 -3.448 12.317 1.00 95.75 377 VAL A C 1
ATOM 2915 O O . VAL A 1 377 ? -25.817 -3.298 11.745 1.00 95.75 377 VAL A O 1
ATOM 2918 N N . PRO A 1 378 ? -27.197 -4.544 13.042 1.00 97.25 378 PRO A N 1
ATOM 2919 C CA . PRO A 1 378 ? -26.284 -5.676 13.169 1.00 97.25 378 PRO A CA 1
ATOM 2920 C C . PRO A 1 378 ? -25.754 -6.167 11.815 1.00 97.25 378 PRO A C 1
ATOM 2922 O O . PRO A 1 378 ? -26.508 -6.272 10.845 1.00 97.25 378 PRO A O 1
ATOM 2925 N N . GLY A 1 379 ? -24.45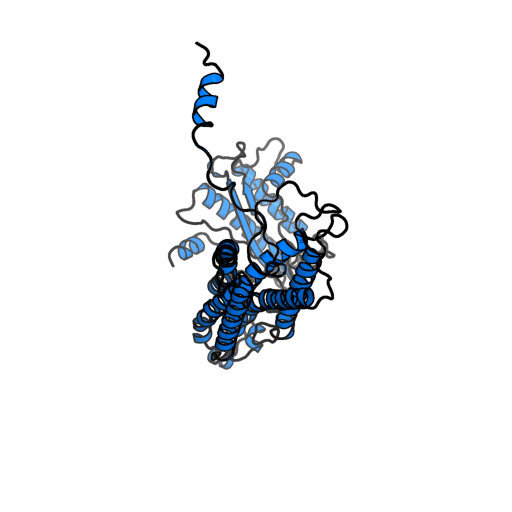1 -6.445 11.757 1.00 93.62 379 GLY A N 1
ATOM 2926 C CA . GLY A 1 379 ? -23.714 -6.839 10.555 1.00 93.62 379 GLY A CA 1
ATOM 2927 C C . GLY A 1 379 ? -23.090 -5.680 9.769 1.00 93.62 379 GLY A C 1
ATOM 2928 O O . GLY A 1 379 ? -22.289 -5.930 8.874 1.00 93.62 379 GLY A O 1
ATOM 2929 N N . MET A 1 380 ? -23.418 -4.421 10.081 1.00 95.88 380 MET A N 1
ATOM 2930 C CA . MET A 1 380 ? -22.705 -3.271 9.510 1.00 95.88 380 MET A CA 1
ATOM 2931 C C . MET A 1 380 ? -21.327 -3.100 10.155 1.00 95.88 380 MET A C 1
ATOM 2933 O O . MET A 1 380 ? -21.183 -3.288 11.363 1.00 95.88 380 MET A O 1
ATOM 2937 N N . VAL A 1 381 ? -20.346 -2.668 9.362 1.00 95.62 381 VAL A N 1
ATOM 2938 C CA . VAL A 1 381 ? -19.005 -2.295 9.833 1.00 95.62 381 VAL A CA 1
ATOM 2939 C C . VAL A 1 381 ? -18.762 -0.820 9.528 1.00 95.62 381 VAL A C 1
ATOM 2941 O O . VAL A 1 381 ? -19.073 -0.344 8.432 1.00 95.62 381 VAL A O 1
ATOM 2944 N N . VAL A 1 382 ? -18.259 -0.081 10.515 1.00 97.56 382 VAL A N 1
ATOM 2945 C CA . VAL A 1 382 ? -17.960 1.351 10.407 1.00 97.56 382 VAL A CA 1
ATOM 2946 C C . VAL A 1 382 ? -16.637 1.702 11.077 1.00 97.56 382 VAL A C 1
ATOM 2948 O O . VAL A 1 382 ? -16.240 1.047 12.036 1.00 97.56 382 VAL A O 1
ATOM 2951 N N . THR A 1 383 ? -15.991 2.773 10.627 1.00 97.56 383 THR A N 1
ATOM 2952 C CA . THR A 1 383 ? -14.846 3.373 11.326 1.00 97.56 383 THR A CA 1
ATOM 2953 C C . THR A 1 383 ? -15.304 4.371 12.395 1.00 97.56 383 THR A C 1
ATOM 2955 O O . THR A 1 383 ? -16.374 4.983 12.292 1.00 97.56 383 THR A O 1
ATOM 2958 N N . VAL A 1 384 ? -14.494 4.553 13.444 1.00 98.38 384 VAL A N 1
ATOM 2959 C CA . VAL A 1 384 ? -14.631 5.645 14.429 1.00 98.38 384 VAL A CA 1
ATOM 2960 C C . VAL A 1 384 ? -13.287 6.352 14.586 1.00 98.38 384 VAL A C 1
ATOM 2962 O O . VAL A 1 384 ? -12.421 5.895 15.331 1.00 98.38 384 VAL A O 1
ATOM 2965 N N . GLU A 1 385 ? -13.136 7.487 13.901 1.00 97.94 385 GLU A N 1
ATOM 2966 C CA . GLU A 1 385 ? -11.853 8.123 13.563 1.00 97.94 385 GLU A CA 1
ATOM 2967 C C . GLU A 1 385 ? -11.751 9.625 13.924 1.00 97.94 385 GLU A C 1
ATOM 2969 O O . GLU A 1 385 ? -11.421 10.467 13.079 1.00 97.94 385 GLU A O 1
ATOM 2974 N N . PRO A 1 386 ? -12.007 10.043 15.179 1.00 98.25 386 PRO A N 1
ATOM 2975 C CA . PRO A 1 386 ? -11.845 11.445 15.548 1.00 98.25 386 PRO A CA 1
ATOM 2976 C C . PRO A 1 386 ? -10.404 11.917 15.329 1.00 98.25 386 PRO A C 1
ATOM 2978 O O . PRO A 1 386 ? -9.430 11.215 15.615 1.00 98.25 386 PRO A O 1
ATOM 2981 N N . GLY A 1 387 ? -10.264 13.164 14.880 1.00 97.56 387 GLY A N 1
ATOM 2982 C CA . GLY A 1 387 ? -8.957 13.783 14.700 1.00 97.56 387 GLY A CA 1
ATOM 2983 C C . GLY A 1 387 ? -8.955 15.291 14.903 1.00 97.56 387 GLY A C 1
ATOM 2984 O O . GLY A 1 387 ? -9.968 15.963 14.742 1.00 97.56 387 GLY A O 1
ATOM 2985 N N . ILE A 1 388 ? -7.803 15.844 15.258 1.00 97.50 388 ILE A N 1
ATOM 2986 C CA . ILE A 1 388 ? -7.583 17.282 15.390 1.00 97.50 388 ILE A CA 1
ATOM 2987 C C . ILE A 1 388 ? -6.285 17.668 14.688 1.00 97.50 388 ILE A C 1
ATOM 2989 O O . ILE A 1 388 ? -5.260 17.008 14.845 1.00 97.50 388 ILE A O 1
ATOM 2993 N N . TYR A 1 389 ? -6.328 18.749 13.914 1.00 97.50 389 TYR A N 1
ATOM 2994 C CA . TYR A 1 389 ? -5.218 19.219 13.094 1.00 97.50 389 TYR A CA 1
ATOM 2995 C C . TYR A 1 389 ? -5.000 20.711 13.340 1.00 97.50 389 TYR A C 1
ATOM 2997 O O . TYR A 1 389 ? -5.792 21.552 12.921 1.00 97.50 389 TYR A O 1
ATOM 3005 N N . LEU A 1 390 ? -3.915 21.042 14.035 1.00 96.88 390 LEU A N 1
ATOM 3006 C CA . LEU A 1 390 ? -3.606 22.379 14.532 1.00 96.88 390 LEU A CA 1
ATOM 3007 C C . LEU A 1 390 ? -2.398 22.948 13.775 1.00 96.88 390 LEU A C 1
ATOM 3009 O O . LEU A 1 390 ? -1.258 22.575 14.060 1.00 96.88 390 LEU A O 1
ATOM 3013 N N . PRO A 1 391 ? -2.594 23.838 12.782 1.00 95.25 391 PRO A N 1
ATOM 3014 C CA . PRO A 1 391 ? -1.502 24.303 11.935 1.00 95.25 391 PRO A CA 1
ATOM 3015 C C . PRO A 1 391 ? -0.434 25.067 12.722 1.00 95.25 391 PRO A C 1
ATOM 3017 O O . PRO A 1 391 ? -0.731 25.945 13.527 1.00 95.25 391 PRO A O 1
ATOM 3020 N N . LYS A 1 392 ? 0.842 24.803 12.421 1.00 94.88 392 LYS A N 1
ATOM 3021 C CA . LYS A 1 392 ? 1.979 25.464 13.088 1.00 94.88 392 LYS A CA 1
ATOM 3022 C C . LYS A 1 392 ? 1.965 26.994 12.956 1.00 94.88 392 LYS A C 1
ATOM 3024 O O . LYS A 1 392 ? 2.397 27.695 13.864 1.00 94.88 392 LYS A O 1
ATOM 3029 N N . ASN A 1 393 ? 1.477 27.496 11.823 1.00 95.44 393 ASN A N 1
ATOM 3030 C CA . ASN A 1 393 ? 1.470 28.923 11.488 1.00 95.44 393 ASN A CA 1
ATOM 3031 C C . ASN A 1 393 ? 0.188 29.640 11.937 1.00 95.44 393 ASN A C 1
ATOM 3033 O O . ASN A 1 393 ? -0.054 30.777 11.533 1.00 95.44 393 ASN A O 1
ATOM 3037 N N . ASP A 1 394 ? -0.651 28.974 12.727 1.00 93.69 394 ASP A N 1
ATOM 3038 C CA . ASP A 1 394 ? -1.854 29.570 13.279 1.00 93.69 394 ASP A CA 1
ATOM 3039 C C . ASP A 1 394 ? -1.563 30.199 14.645 1.00 93.69 394 ASP A C 1
ATOM 3041 O O . ASP A 1 394 ? -1.542 29.539 15.684 1.00 93.69 394 ASP A O 1
ATOM 3045 N N . PHE A 1 395 ? -1.298 31.504 14.631 1.00 92.88 395 PHE A N 1
ATOM 3046 C CA . PHE A 1 395 ? -0.955 32.259 15.836 1.00 92.88 395 PHE A CA 1
ATOM 3047 C C . PHE A 1 395 ? -2.161 32.554 16.734 1.00 92.88 395 PHE A C 1
ATOM 3049 O O . PHE A 1 395 ? -1.974 33.059 17.841 1.00 92.88 395 PHE A O 1
ATOM 3056 N N . ASP A 1 396 ? -3.382 32.236 16.290 1.00 89.69 396 ASP A N 1
ATOM 3057 C CA . ASP A 1 396 ? -4.563 32.330 17.140 1.00 89.69 396 ASP A CA 1
ATOM 3058 C C . ASP A 1 396 ? -4.649 31.184 18.156 1.00 89.69 396 ASP A C 1
ATOM 3060 O O . ASP A 1 396 ? -5.305 31.366 19.184 1.00 89.69 396 ASP A O 1
ATOM 3064 N N . LEU A 1 397 ? -3.961 30.066 17.901 1.00 94.31 397 LEU A N 1
ATOM 3065 C CA . LEU A 1 397 ? -3.877 28.912 18.793 1.00 94.31 397 LEU A CA 1
ATOM 3066 C C . LEU A 1 397 ? -2.921 29.151 19.976 1.00 94.31 397 LEU A C 1
ATOM 3068 O O . LEU A 1 397 ? -1.907 29.846 19.799 1.00 94.31 397 LEU A O 1
ATOM 3072 N N . PRO A 1 398 ? -3.169 28.515 21.138 1.00 95.00 398 PRO A N 1
ATOM 3073 C CA . PRO A 1 398 ? -2.170 28.368 22.197 1.00 95.00 398 PRO A CA 1
ATOM 3074 C C . PRO A 1 398 ? -0.865 27.782 21.646 1.00 95.00 398 PRO A C 1
ATOM 3076 O O . PRO A 1 398 ? -0.886 26.888 20.796 1.00 95.00 398 PRO A O 1
ATOM 3079 N N . GLU A 1 399 ? 0.273 28.326 22.075 1.00 95.94 399 GLU A N 1
ATOM 3080 C CA . GLU A 1 399 ? 1.587 28.011 21.500 1.00 95.94 399 GLU A CA 1
ATOM 3081 C C . GLU A 1 399 ? 1.945 26.531 21.654 1.00 95.94 399 GLU A C 1
ATOM 3083 O O . GLU A 1 399 ? 2.482 25.925 20.727 1.00 95.94 399 GLU A O 1
ATOM 3088 N N . GLU A 1 400 ? 1.567 25.942 22.784 1.00 95.56 400 GLU A N 1
ATOM 3089 C CA . GLU A 1 400 ? 1.778 24.545 23.143 1.00 95.56 400 GLU A CA 1
ATOM 3090 C C . GLU A 1 400 ? 1.074 23.546 22.213 1.00 95.56 400 GLU A C 1
ATOM 3092 O O . GLU A 1 400 ? 1.498 22.392 22.146 1.00 95.56 400 GLU A O 1
ATOM 3097 N N . PHE A 1 401 ? 0.038 23.968 21.476 1.00 96.69 401 PHE A N 1
ATOM 3098 C CA . PHE A 1 401 ? -0.734 23.089 20.592 1.00 96.69 401 PHE A CA 1
ATOM 3099 C C . PHE A 1 401 ? -0.404 23.254 19.102 1.00 96.69 401 PHE A C 1
ATOM 3101 O O . PHE A 1 401 ? -0.878 22.487 18.260 1.00 96.69 401 PHE A O 1
ATOM 3108 N N . ARG A 1 402 ? 0.404 24.254 18.735 1.00 96.12 402 ARG A N 1
ATOM 3109 C CA . ARG A 1 402 ? 0.700 24.562 17.329 1.00 96.12 402 ARG A CA 1
ATOM 3110 C C . ARG A 1 402 ? 1.525 23.457 16.673 1.00 96.12 402 ARG A C 1
ATOM 3112 O O . ARG A 1 402 ? 2.583 23.070 17.158 1.00 96.12 402 ARG A O 1
ATOM 3119 N N . GLY A 1 403 ? 1.094 23.028 15.490 1.00 95.00 403 GLY A N 1
ATOM 3120 C CA . GLY A 1 403 ? 1.768 21.998 14.699 1.00 95.00 403 GLY A CA 1
ATOM 3121 C C . GLY A 1 403 ? 1.423 20.567 15.110 1.00 95.00 403 GLY A C 1
ATOM 3122 O O . GLY A 1 403 ? 2.073 19.645 14.623 1.00 95.00 403 GLY A O 1
ATOM 3123 N N . ILE A 1 404 ? 0.434 20.377 15.986 1.00 96.06 404 ILE A N 1
ATOM 3124 C CA . ILE A 1 404 ? -0.025 19.058 16.421 1.00 96.06 404 ILE A CA 1
ATOM 3125 C C . ILE A 1 404 ? -1.139 18.572 15.492 1.00 96.06 404 ILE A C 1
ATOM 3127 O O . ILE A 1 404 ? -2.121 19.272 15.260 1.00 96.06 404 ILE A O 1
ATOM 3131 N N . GLY A 1 405 ? -0.989 17.360 14.967 1.00 96.69 405 GLY A N 1
ATOM 3132 C CA . GLY A 1 405 ? -2.029 16.646 14.233 1.00 96.69 405 GLY A CA 1
ATOM 3133 C C . GLY A 1 405 ? -2.175 15.250 14.816 1.00 96.69 405 GLY A C 1
ATOM 3134 O O . GLY A 1 405 ? -1.174 14.546 14.920 1.00 96.69 405 GLY A O 1
ATOM 3135 N N . ILE A 1 406 ? -3.384 14.878 15.230 1.00 96.94 406 ILE A N 1
ATOM 3136 C CA . ILE A 1 406 ? -3.670 13.585 15.858 1.00 96.94 406 ILE A CA 1
ATOM 3137 C C . ILE A 1 406 ? -4.965 13.037 15.277 1.00 96.94 406 ILE A C 1
ATOM 3139 O O . ILE A 1 406 ? -5.964 13.747 15.245 1.00 96.94 406 ILE A O 1
ATOM 3143 N N . ARG A 1 407 ? -4.951 11.771 14.864 1.00 98.00 407 ARG A N 1
ATOM 3144 C CA . ARG A 1 407 ? -6.140 10.955 14.588 1.00 98.00 407 ARG A CA 1
ATOM 3145 C C . ARG A 1 407 ? -5.949 9.577 15.221 1.00 98.00 407 ARG A C 1
ATOM 3147 O O . ARG A 1 407 ? -4.824 9.065 15.257 1.00 98.00 407 ARG A O 1
ATOM 3154 N N . ILE A 1 408 ? -7.029 9.027 15.767 1.00 97.50 408 ILE A N 1
ATOM 3155 C CA . ILE A 1 408 ? -7.082 7.684 16.352 1.00 97.50 408 ILE A CA 1
ATOM 3156 C C . ILE A 1 408 ? -8.353 7.032 15.831 1.00 97.50 408 ILE A C 1
ATOM 3158 O O . ILE A 1 408 ? -9.425 7.607 15.977 1.00 97.50 408 ILE A O 1
ATOM 3162 N N . GLU A 1 409 ? -8.223 5.858 15.230 1.00 97.94 409 GLU A N 1
ATOM 3163 C CA . GLU A 1 409 ? -9.290 5.228 14.457 1.00 97.94 409 GLU A CA 1
ATOM 3164 C C . GLU A 1 409 ? -9.364 3.733 14.709 1.00 97.94 409 GLU A C 1
ATOM 3166 O O . GLU A 1 409 ? -8.334 3.069 14.767 1.00 97.94 409 GLU A O 1
ATOM 3171 N N . ASP A 1 410 ? -10.575 3.214 14.855 1.00 97.62 410 ASP A N 1
ATOM 3172 C CA . ASP A 1 410 ? -10.817 1.782 14.968 1.00 97.62 410 ASP A CA 1
ATOM 3173 C C . ASP A 1 410 ? -11.957 1.337 14.053 1.00 97.62 410 ASP A C 1
ATOM 3175 O O . ASP A 1 410 ? -12.908 2.098 13.840 1.00 97.62 410 ASP A O 1
ATOM 3179 N N . ASP A 1 411 ? -11.873 0.082 13.613 1.00 95.94 411 ASP A N 1
ATOM 3180 C CA . ASP A 1 411 ? -12.921 -0.607 12.866 1.00 95.94 411 ASP A CA 1
ATOM 3181 C C . ASP A 1 411 ? -13.906 -1.239 13.860 1.00 95.94 411 ASP A C 1
ATOM 3183 O O . ASP A 1 411 ? -13.514 -1.918 14.819 1.00 95.94 411 ASP A O 1
ATOM 3187 N N . VAL A 1 412 ? -15.198 -0.988 13.652 1.00 97.94 412 VAL A N 1
ATOM 3188 C CA . VAL A 1 412 ? -16.270 -1.351 14.581 1.00 97.94 412 VAL A CA 1
ATOM 3189 C C . VAL A 1 412 ? -17.351 -2.144 13.863 1.00 97.94 412 VAL A C 1
ATOM 3191 O O . VAL A 1 412 ? -18.015 -1.634 12.960 1.00 97.94 412 VAL A O 1
ATOM 3194 N N . VAL A 1 413 ? -17.578 -3.374 14.316 1.00 97.31 413 VAL A N 1
ATOM 3195 C CA . VAL A 1 413 ? -18.672 -4.235 13.864 1.00 97.31 413 VAL A CA 1
ATOM 3196 C C . VAL A 1 413 ? -19.876 -4.024 14.777 1.00 97.31 413 VAL A C 1
ATOM 3198 O O . VAL A 1 413 ? -19.786 -4.153 16.001 1.00 97.31 413 VAL A O 1
ATOM 3201 N N . ILE A 1 414 ? -21.024 -3.699 14.189 1.00 97.88 414 ILE A N 1
ATOM 3202 C CA . ILE A 1 414 ? -22.299 -3.611 14.904 1.00 97.88 414 ILE A CA 1
ATOM 3203 C C . ILE A 1 414 ? -22.852 -5.026 15.075 1.00 97.88 414 ILE A C 1
ATOM 3205 O O . ILE A 1 414 ? -23.036 -5.744 14.092 1.00 97.88 414 ILE A O 1
ATOM 3209 N N . THR A 1 415 ? -23.154 -5.430 16.307 1.00 96.31 415 THR A N 1
ATOM 3210 C CA . THR A 1 415 ? -23.684 -6.765 16.624 1.00 96.31 415 THR A CA 1
ATOM 3211 C C . THR A 1 415 ? -25.098 -6.672 17.195 1.00 96.31 415 THR A C 1
ATOM 3213 O O . THR A 1 415 ? -25.593 -5.590 17.508 1.00 96.31 415 THR A O 1
ATOM 3216 N N . ASP A 1 416 ? -25.778 -7.810 17.354 1.00 93.06 416 ASP A N 1
ATOM 3217 C CA . ASP A 1 416 ? -27.129 -7.854 17.938 1.00 93.06 416 ASP A CA 1
ATOM 3218 C C . ASP A 1 416 ? -27.186 -7.396 19.407 1.00 93.06 416 ASP A C 1
ATOM 3220 O O . ASP A 1 416 ? -28.264 -7.076 19.920 1.00 93.06 416 ASP A O 1
ATOM 3224 N N . SER A 1 417 ? -26.045 -7.404 20.101 1.00 90.75 417 SER A N 1
ATOM 3225 C CA . SER A 1 417 ? -25.942 -7.127 21.536 1.00 90.75 417 SER A CA 1
ATOM 3226 C C . SER A 1 417 ? -24.944 -6.024 21.883 1.00 90.75 417 SER A C 1
ATOM 3228 O O . SER A 1 417 ? -24.600 -5.901 23.052 1.00 90.75 417 SER A O 1
ATOM 3230 N N . GLY A 1 418 ? -24.450 -5.255 20.908 1.00 95.38 418 GLY A N 1
ATOM 3231 C CA . GLY A 1 418 ? -23.512 -4.161 21.150 1.00 95.38 418 GLY A CA 1
ATOM 3232 C C . GLY A 1 418 ? -22.594 -3.893 19.962 1.00 95.38 418 GLY A C 1
ATOM 3233 O O . GLY A 1 418 ? -23.021 -3.900 18.809 1.00 95.38 418 GLY A O 1
ATOM 3234 N N . ILE A 1 419 ? -21.320 -3.642 20.255 1.00 97.81 419 ILE A N 1
ATOM 3235 C CA . ILE A 1 419 ? -20.283 -3.443 19.241 1.00 97.81 419 ILE A CA 1
ATOM 3236 C C . ILE A 1 419 ? -19.059 -4.297 19.535 1.00 97.81 419 ILE A C 1
ATOM 3238 O O . ILE A 1 419 ? -18.698 -4.503 20.698 1.00 97.81 419 ILE A O 1
ATOM 3242 N N . GLU A 1 420 ? -18.389 -4.711 18.474 1.00 97.44 420 GLU A N 1
ATOM 3243 C CA . GLU A 1 420 ? -17.096 -5.378 18.502 1.00 97.44 420 GLU A CA 1
ATOM 3244 C C . GLU A 1 420 ? -16.056 -4.496 17.808 1.00 97.44 420 GLU A C 1
ATOM 3246 O O . GLU A 1 420 ? -16.350 -3.858 16.802 1.00 97.44 420 GLU A O 1
ATOM 3251 N N . ILE A 1 421 ? -14.850 -4.418 18.372 1.00 96.38 421 ILE A N 1
ATOM 3252 C CA . ILE A 1 421 ? -13.750 -3.616 17.827 1.00 96.38 421 ILE A CA 1
ATOM 3253 C C . ILE A 1 421 ? -12.666 -4.583 17.358 1.00 96.38 421 ILE A C 1
ATOM 3255 O O . ILE A 1 421 ? -12.037 -5.244 18.186 1.00 96.38 421 ILE A O 1
ATOM 3259 N N . THR A 1 422 ? -12.421 -4.651 16.052 1.00 88.06 422 THR A N 1
ATOM 3260 C CA . THR A 1 422 ? -11.512 -5.650 15.453 1.00 88.06 422 THR A CA 1
ATOM 3261 C C . THR A 1 422 ? -10.043 -5.214 15.488 1.00 88.06 422 THR A C 1
ATOM 3263 O O . THR A 1 422 ? -9.128 -6.016 15.324 1.00 88.06 422 THR A O 1
ATOM 3266 N N . THR A 1 423 ? -9.786 -3.944 15.794 1.00 87.19 423 THR A N 1
ATOM 3267 C CA . THR A 1 423 ? -8.462 -3.297 15.722 1.00 87.19 423 THR A CA 1
ATOM 3268 C C . THR A 1 423 ? -7.803 -3.118 17.095 1.00 87.19 423 THR A C 1
ATOM 3270 O O . THR A 1 423 ? -6.851 -2.350 17.265 1.00 87.19 423 THR A O 1
ATOM 3273 N N . THR A 1 424 ? -8.282 -3.852 18.106 1.00 88.12 424 THR A N 1
ATOM 3274 C CA . THR A 1 424 ? -7.825 -3.759 19.508 1.00 88.12 424 THR A CA 1
ATOM 3275 C C . THR A 1 424 ? -6.381 -4.206 19.724 1.00 88.12 424 THR A C 1
ATOM 3277 O O . THR A 1 424 ? -5.740 -3.731 20.663 1.00 88.12 424 THR A O 1
ATOM 3280 N N . LYS A 1 425 ? -5.842 -5.067 18.847 1.00 81.94 425 LYS A N 1
ATOM 3281 C CA . LYS A 1 425 ? -4.449 -5.545 18.915 1.00 81.94 425 LYS A CA 1
ATOM 3282 C C . LYS A 1 425 ? -3.423 -4.415 18.725 1.00 81.94 425 LYS A C 1
ATOM 3284 O O . LYS A 1 425 ? -2.298 -4.545 19.199 1.00 81.94 425 LYS A O 1
ATOM 3289 N N . VAL A 1 426 ? -3.788 -3.300 18.076 1.00 82.25 426 VAL A N 1
ATOM 3290 C CA . VAL A 1 426 ? -2.900 -2.135 17.913 1.00 82.25 426 VAL A CA 1
ATOM 3291 C C . VAL A 1 426 ? -3.110 -1.150 19.072 1.00 82.25 426 VAL A C 1
ATOM 3293 O O . VAL A 1 426 ? -4.154 -0.484 19.120 1.00 82.25 426 VAL A O 1
ATOM 3296 N N . PRO A 1 427 ? -2.138 -0.992 19.990 1.00 87.62 427 PRO A N 1
ATOM 3297 C CA . PRO A 1 427 ? -2.322 -0.172 21.181 1.00 87.62 427 PRO A CA 1
ATOM 3298 C C . PRO A 1 427 ? -2.552 1.306 20.852 1.00 87.62 427 PRO A C 1
ATOM 3300 O O . PRO A 1 427 ? -2.026 1.848 19.880 1.00 87.62 427 PRO A O 1
ATOM 3303 N N . LYS A 1 428 ? -3.360 1.956 21.692 1.00 91.44 428 LYS A N 1
ATOM 3304 C CA . LYS A 1 428 ? -3.710 3.386 21.615 1.00 91.44 428 LYS A CA 1
ATOM 3305 C C . LYS A 1 428 ? -3.706 4.093 22.973 1.00 91.44 428 LYS A C 1
ATOM 3307 O O . LYS A 1 428 ? -4.018 5.272 23.056 1.00 91.44 428 LYS A O 1
ATOM 3312 N N . GLU A 1 429 ? -3.402 3.375 24.052 1.00 91.56 429 GLU A N 1
ATOM 3313 C CA . GLU A 1 429 ? -3.221 3.981 25.374 1.00 91.56 429 GLU A CA 1
ATOM 3314 C C . GLU A 1 429 ? -1.809 4.553 25.474 1.00 91.56 429 GLU A C 1
ATOM 3316 O O . GLU A 1 429 ? -0.864 3.902 25.027 1.00 91.56 429 GLU A O 1
ATOM 3321 N N . LEU A 1 430 ? -1.649 5.729 26.087 1.00 86.06 430 LEU A N 1
ATOM 3322 C CA . LEU A 1 430 ? -0.338 6.376 26.222 1.00 86.06 430 LEU A CA 1
ATOM 3323 C C . LEU A 1 430 ? 0.696 5.464 26.894 1.00 86.06 430 LEU A C 1
ATOM 3325 O O . LEU A 1 430 ? 1.787 5.307 26.355 1.00 86.06 430 LEU A O 1
ATOM 3329 N N . ASP A 1 431 ? 0.332 4.789 27.986 1.00 82.94 431 ASP A N 1
ATOM 3330 C CA . ASP A 1 431 ? 1.227 3.869 28.704 1.00 82.94 431 ASP A CA 1
ATOM 3331 C C . ASP A 1 431 ? 1.687 2.698 27.820 1.00 82.94 431 ASP A C 1
ATOM 3333 O O . ASP A 1 431 ? 2.859 2.318 27.818 1.00 82.94 431 ASP A O 1
ATOM 3337 N N . ALA A 1 432 ? 0.772 2.147 27.015 1.00 78.56 432 ALA A N 1
ATOM 3338 C CA . ALA A 1 432 ? 1.093 1.090 26.059 1.00 78.56 432 ALA A CA 1
ATOM 3339 C C . ALA A 1 432 ? 1.980 1.619 24.920 1.00 78.56 432 ALA A C 1
ATOM 3341 O O . ALA A 1 432 ? 2.874 0.915 24.450 1.00 78.56 432 ALA A O 1
ATOM 3342 N N . MET A 1 433 ? 1.778 2.877 24.508 1.00 73.19 433 MET A N 1
ATOM 3343 C CA . MET A 1 433 ? 2.645 3.530 23.532 1.00 73.19 433 MET A CA 1
ATOM 3344 C C . MET A 1 433 ? 4.053 3.791 24.069 1.00 73.19 433 MET A C 1
ATOM 3346 O O . MET A 1 433 ? 5.018 3.730 23.305 1.00 73.19 433 MET A O 1
ATOM 3350 N N . GLU A 1 434 ? 4.184 4.093 25.363 1.00 69.88 434 GLU A N 1
ATOM 3351 C CA . GLU A 1 434 ? 5.478 4.265 26.017 1.00 69.88 434 GLU A CA 1
ATOM 3352 C C . GLU A 1 434 ? 6.239 2.946 26.154 1.00 69.88 434 GLU A C 1
ATOM 3354 O O . GLU A 1 434 ? 7.447 2.928 25.915 1.00 69.88 434 GLU A O 1
ATOM 3359 N N . ALA A 1 435 ? 5.553 1.845 26.471 1.00 67.81 435 ALA A N 1
ATOM 3360 C CA . ALA A 1 435 ? 6.165 0.520 26.579 1.00 67.81 435 ALA A CA 1
ATOM 3361 C C . ALA A 1 435 ? 6.811 0.062 25.256 1.00 67.81 435 ALA A C 1
ATOM 3363 O O . ALA A 1 435 ? 7.958 -0.380 25.255 1.00 67.81 435 ALA A O 1
ATOM 3364 N N . LEU A 1 436 ? 6.135 0.290 24.124 1.00 63.62 436 LEU A N 1
ATOM 3365 C CA . LEU A 1 436 ? 6.620 -0.053 22.776 1.00 63.62 436 LEU A CA 1
ATOM 3366 C C . LEU A 1 436 ? 7.846 0.750 22.303 1.00 63.62 436 LEU A C 1
ATOM 3368 O O . LEU A 1 436 ? 8.355 0.516 21.213 1.00 63.62 436 LEU A O 1
ATOM 3372 N N . ARG A 1 437 ? 8.316 1.735 23.076 1.00 62.44 437 ARG A N 1
ATOM 3373 C CA . ARG A 1 437 ? 9.534 2.499 22.748 1.00 62.44 437 ARG A CA 1
ATOM 3374 C C . ARG A 1 437 ? 10.819 1.840 23.226 1.00 62.44 437 ARG A C 1
ATOM 3376 O O . ARG A 1 437 ? 11.894 2.282 22.819 1.00 62.44 437 ARG A O 1
ATOM 3383 N N . TYR A 1 438 ? 10.711 0.904 24.164 1.00 52.19 438 TYR A N 1
ATOM 3384 C CA . TYR A 1 438 ? 11.847 0.328 24.882 1.00 52.19 438 TYR A CA 1
ATOM 3385 C C . TYR A 1 438 ? 12.102 -1.147 24.546 1.00 52.19 438 TYR A C 1
ATOM 3387 O O . TYR A 1 438 ? 13.051 -1.719 25.086 1.00 52.19 438 TYR A O 1
ATOM 3395 N N . GLU A 1 439 ? 11.299 -1.723 23.653 1.00 41.31 439 GLU A N 1
ATOM 3396 C CA . GLU A 1 439 ? 11.543 -3.000 22.969 1.00 41.31 439 GLU A CA 1
ATOM 3397 C C . GLU A 1 439 ? 12.097 -2.731 21.566 1.00 41.31 439 GLU A C 1
ATOM 3399 O O . GLU A 1 439 ? 13.028 -3.467 21.162 1.00 41.31 439 GLU A O 1
#

InterPro domains:
  IPR000994 Peptidase M24 [PF00557] (256-416)
  IPR036005 Creatinase/aminopeptidase-like [G3DSA:3.90.230.10] (255-439)
  IPR036005 Creatinase/aminopeptidase-like [SSF55920] (262-436)
  IPR036259 MFS transporter superfamily [SSF103473] (65-251)
  IPR039309 Biopterin transporter family [PF03092] (84-152)
  IPR052433 Xaa-Pro dipeptidase-like [PTHR43226] (256-436)